Protein AF-A0A8H7RU91-F1 (afdb_monomer)

pLDDT: mean 73.81, std 21.24, range [23.77, 97.44]

InterPro domains:
  IPR004242 Transposon, En/Spm-like [PF02992] (381-526)
  IPR027806 Harbinger transposase-derived nuclease domain [PF13359] (28-200)

Organism: NCBI:txid1195481

Sequence (616 aa):
MFSSIKLRVLSAHKYNPSLFKHITLIIDGHDSKINYVNTDIKREKLFSYKFKKNGLRTQIISDVNDMIVYVSKTDMCAESSDGSMFLNIKLYNKLNNYDALAMDGGYTLFVNQLIELSSQKGIDFNNSNFIYPIRKDINADLNADERHFNDVFGSFRSKVENQFSEIGNKFNRFSNSNSIAKIDNIKFYNLQFRLACLLKNIQKFSNKFNINIQPHHKLWETKNFEFPYEAKLIDIVISNSIEQSKRKDEMLELDKNIEDSSEDDIPKFNEKKRRRKANTLISFISVLIGGFVGEEIHQCIPHSIAKRCTNPSRRMNGTLCDTPLIKSISTNNHGTPYKKYAYYPLEDSLKRLFMRDNFEEKIEQWKSHPMEPRLFNDVYDGMMWYDLLDPSTGLPFIETPRSLMLTLNIDWFAPFDSGYSCGAIYLVCNNLPRSDRFKIENVILVGVMPGPKEPSTYEINSYLEPLVESLLRLFNGITIPTFQEPNGTAIHASLLNIACNIPAARKVGGFTSHNSTRACHKYIRDNASAAAQWLEARSQAVRTHIERETGTRWSQIHRLPYFDPMRSVLIDPMHNLFLGTADRMVQLADGIVLPPGVPSLNRKIERKFGFMSAAD

Nearest PDB structures (foldseek):
  6oes-assembly1_A  TM=5.035E-01  e=1.171E-04  Mus musculus
  6dbx-assembly1_C  TM=3.265E-01  e=1.058E-05  Escherichia coli K-12
  6cil-assembly1_A  TM=5.061E-01  e=5.816E-04  Mus musculus
  4ibn-assembly1_A  TM=2.815E-01  e=4.200E-01  uncultured organism

Mean predicted aligned error: 18.87 Å

Radius of gyration: 32.28 Å; Cα contacts (8 Å, |Δi|>4): 836; chains: 1; bounding box: 92×60×91 Å

Structure (mmCIF, N/CA/C/O backbone):
data_AF-A0A8H7RU91-F1
#
_entry.id   AF-A0A8H7RU91-F1
#
loop_
_atom_site.group_PDB
_atom_site.id
_atom_site.type_symbol
_atom_site.label_atom_id
_atom_site.label_alt_id
_atom_site.label_comp_id
_atom_site.label_asym_id
_atom_site.label_entity_id
_atom_site.label_seq_id
_atom_site.pdbx_PDB_ins_code
_atom_site.Cartn_x
_atom_site.Cartn_y
_atom_site.Cartn_z
_atom_site.occupancy
_atom_site.B_iso_or_equiv
_atom_site.auth_seq_id
_atom_site.auth_comp_id
_atom_site.auth_asym_id
_atom_site.auth_atom_id
_atom_site.pdbx_PDB_model_num
ATOM 1 N N . MET A 1 1 ? 14.284 -4.986 -10.500 1.00 45.00 1 MET A N 1
ATOM 2 C CA . MET A 1 1 ? 14.405 -6.127 -9.567 1.00 45.00 1 MET A CA 1
ATOM 3 C C . MET A 1 1 ? 15.210 -7.269 -10.185 1.00 45.00 1 MET A C 1
ATOM 5 O O . MET A 1 1 ? 16.077 -7.784 -9.501 1.00 45.00 1 MET A O 1
ATOM 9 N N . PHE A 1 2 ? 15.004 -7.603 -11.469 1.00 58.12 2 PHE A N 1
ATOM 10 C CA . PHE A 1 2 ? 15.642 -8.768 -12.110 1.00 58.12 2 PHE A CA 1
ATOM 11 C C . PHE A 1 2 ? 16.937 -8.500 -12.902 1.00 58.12 2 PHE A C 1
ATOM 13 O O . PHE A 1 2 ? 17.734 -9.413 -13.072 1.00 58.12 2 PHE A O 1
ATOM 20 N N . SER A 1 3 ? 17.167 -7.261 -13.356 1.00 70.69 3 SER A N 1
ATOM 21 C CA . SER A 1 3 ? 18.376 -6.863 -14.094 1.00 70.69 3 SER A CA 1
ATOM 22 C C . SER A 1 3 ? 18.925 -5.554 -13.523 1.00 70.69 3 SER A C 1
ATOM 24 O O . SER A 1 3 ? 18.245 -4.526 -13.545 1.00 70.69 3 SER A O 1
ATOM 26 N N . SER A 1 4 ? 20.131 -5.593 -12.958 1.00 79.69 4 SER A N 1
ATOM 27 C CA . SER A 1 4 ? 20.886 -4.421 -12.491 1.00 79.69 4 SER A CA 1
ATOM 28 C C . SER A 1 4 ? 22.208 -4.340 -13.245 1.00 79.69 4 SER A C 1
ATOM 30 O O . SER A 1 4 ? 22.684 -5.365 -13.728 1.00 79.69 4 SER A O 1
ATOM 32 N N . ILE A 1 5 ? 22.831 -3.160 -13.319 1.00 79.06 5 ILE A N 1
ATOM 33 C CA . ILE A 1 5 ? 24.113 -3.008 -14.027 1.00 79.06 5 ILE A CA 1
ATOM 34 C C . ILE A 1 5 ? 25.172 -3.982 -13.494 1.00 79.06 5 ILE A C 1
ATOM 36 O O . ILE A 1 5 ? 25.786 -4.710 -14.265 1.00 79.06 5 ILE A O 1
ATOM 40 N N . LYS A 1 6 ? 25.282 -4.106 -12.163 1.00 77.00 6 LYS A N 1
ATOM 41 C CA . LYS A 1 6 ? 26.187 -5.058 -11.508 1.00 77.00 6 LYS A CA 1
ATOM 42 C C . LYS A 1 6 ? 25.895 -6.497 -11.934 1.00 77.00 6 LYS A C 1
ATOM 44 O O . LYS A 1 6 ? 26.815 -7.234 -12.263 1.00 77.00 6 LY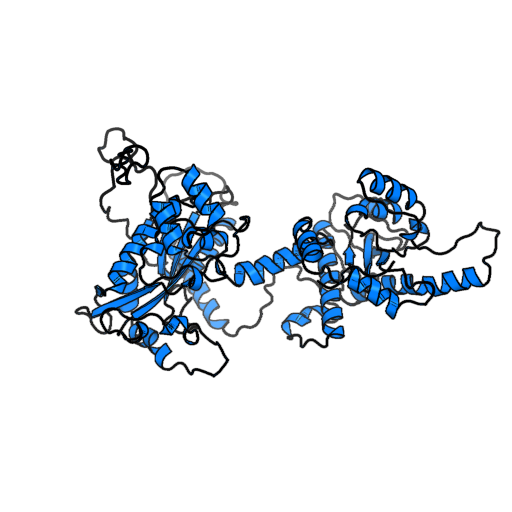S A O 1
ATOM 49 N N . LEU A 1 7 ? 24.622 -6.897 -11.949 1.00 76.75 7 LEU A N 1
ATOM 50 C CA . LEU A 1 7 ? 24.238 -8.245 -12.373 1.00 76.75 7 LEU A CA 1
ATOM 51 C C . LEU A 1 7 ? 24.542 -8.484 -13.851 1.00 76.75 7 LEU A C 1
ATOM 53 O O . LEU A 1 7 ? 25.035 -9.560 -14.179 1.00 76.75 7 LEU A O 1
ATOM 57 N N . ARG A 1 8 ? 24.282 -7.508 -14.728 1.00 82.06 8 ARG A N 1
ATOM 58 C CA . ARG A 1 8 ? 24.564 -7.626 -16.162 1.00 82.06 8 ARG A CA 1
ATOM 59 C C . ARG A 1 8 ? 26.055 -7.762 -16.432 1.00 82.06 8 ARG A C 1
ATOM 61 O O . ARG A 1 8 ? 26.434 -8.710 -17.101 1.00 82.06 8 ARG A O 1
ATOM 68 N N . VAL A 1 9 ? 26.886 -6.899 -15.850 1.00 80.94 9 VAL A N 1
ATOM 69 C CA . VAL A 1 9 ? 28.349 -6.939 -16.016 1.00 80.94 9 VAL A CA 1
ATOM 70 C C . VAL A 1 9 ? 28.927 -8.261 -15.504 1.00 80.94 9 VAL A C 1
ATOM 72 O O . VAL A 1 9 ? 29.669 -8.929 -16.219 1.00 80.94 9 VAL A O 1
ATOM 75 N N . LEU A 1 10 ? 28.533 -8.706 -14.304 1.00 79.12 10 LEU A N 1
ATOM 76 C CA . LEU A 1 10 ? 28.999 -9.986 -13.756 1.00 79.12 10 LEU A CA 1
ATOM 77 C C . LEU A 1 10 ? 28.525 -11.184 -14.590 1.00 79.12 10 LEU A C 1
ATOM 79 O O . LEU A 1 10 ? 29.275 -12.136 -14.799 1.00 79.12 10 LEU A O 1
ATOM 83 N N . SER A 1 11 ? 27.284 -11.146 -15.079 1.00 84.88 11 SER A N 1
ATOM 84 C CA . SER A 1 11 ? 26.729 -12.218 -15.913 1.00 84.88 11 SER A CA 1
ATOM 85 C C . SER A 1 11 ? 27.388 -12.252 -17.289 1.00 84.88 11 SER A C 1
ATOM 87 O O . SER A 1 11 ? 27.703 -13.335 -17.768 1.00 84.88 11 SER A O 1
ATOM 89 N N . ALA A 1 12 ? 27.659 -11.094 -17.890 1.00 88.44 12 ALA A N 1
ATOM 90 C CA . ALA A 1 12 ? 28.387 -10.981 -19.147 1.00 88.44 12 ALA A CA 1
ATOM 91 C C . ALA A 1 12 ? 29.795 -11.561 -18.988 1.00 88.44 12 ALA A C 1
ATOM 93 O O . ALA A 1 12 ? 30.201 -12.437 -19.751 1.00 88.44 12 ALA A O 1
ATOM 94 N N . HIS A 1 13 ? 30.491 -11.181 -17.911 1.00 88.44 13 HIS A N 1
ATOM 95 C CA . HIS A 1 13 ? 31.822 -11.698 -17.627 1.00 88.44 13 HIS A CA 1
ATOM 96 C C . HIS A 1 13 ? 31.830 -13.212 -17.371 1.00 88.44 13 HIS A C 1
ATOM 98 O O . HIS A 1 13 ? 32.790 -13.900 -17.709 1.00 88.44 13 HIS A O 1
ATOM 104 N N . LYS A 1 14 ? 30.751 -13.773 -16.819 1.00 89.00 14 LYS A N 1
ATOM 105 C CA . LYS A 1 14 ? 30.654 -15.211 -16.554 1.00 89.00 14 LYS A CA 1
ATOM 106 C C . LYS A 1 14 ? 30.234 -16.024 -17.782 1.00 89.00 14 LYS A C 1
ATOM 108 O O . LYS A 1 14 ? 30.870 -17.030 -18.076 1.00 89.00 14 LYS A O 1
ATOM 113 N N . TYR A 1 15 ? 29.190 -15.603 -18.492 1.00 86.69 15 TYR A N 1
ATOM 114 C CA . TYR A 1 15 ? 28.480 -16.444 -19.462 1.00 86.69 15 TYR A CA 1
ATOM 115 C C . TYR A 1 15 ? 28.735 -16.086 -20.929 1.00 86.69 15 TYR A C 1
ATOM 117 O O . TYR A 1 15 ? 28.537 -16.945 -21.785 1.00 86.69 15 TYR A O 1
ATOM 125 N N . ASN A 1 16 ? 29.173 -14.863 -21.248 1.00 91.00 16 ASN A N 1
ATOM 126 C CA . ASN A 1 16 ? 29.449 -14.515 -22.642 1.00 91.00 16 ASN A CA 1
ATOM 127 C C . ASN A 1 16 ? 30.772 -15.143 -23.117 1.00 91.00 16 ASN A C 1
ATOM 129 O O . ASN A 1 16 ? 31.664 -15.385 -22.291 1.00 91.00 16 ASN A O 1
ATOM 133 N N . PRO A 1 17 ? 30.938 -15.353 -24.436 1.00 90.19 17 PRO A N 1
ATOM 134 C CA . PRO A 1 17 ? 32.225 -15.705 -25.033 1.00 90.19 17 PRO A CA 1
ATOM 135 C C . PRO A 1 17 ? 33.320 -14.688 -24.679 1.00 90.19 17 PRO A C 1
ATOM 137 O O . PRO A 1 17 ? 33.024 -13.527 -24.391 1.00 90.19 17 PRO A O 1
ATOM 140 N N . SER A 1 18 ? 34.587 -15.111 -24.718 1.00 87.31 18 SER A N 1
ATOM 141 C CA . SER A 1 18 ? 35.755 -14.288 -24.349 1.00 87.31 18 SER A CA 1
ATOM 142 C C . SER A 1 18 ? 35.787 -12.931 -25.063 1.00 87.31 18 SER A C 1
ATOM 144 O O . SER A 1 18 ? 35.981 -11.910 -24.408 1.00 87.31 18 SER A O 1
ATOM 146 N N . LEU A 1 19 ? 35.497 -12.905 -26.367 1.00 88.25 19 LEU A N 1
ATOM 147 C CA . LEU A 1 19 ? 35.463 -11.685 -27.186 1.00 88.25 19 LEU A CA 1
ATOM 148 C C . LEU A 1 19 ? 34.321 -10.719 -26.821 1.00 88.25 19 LEU A C 1
ATOM 150 O O . LEU A 1 19 ? 34.381 -9.541 -27.150 1.00 88.25 19 LEU A O 1
ATOM 154 N N . PHE A 1 20 ? 33.296 -11.187 -26.105 1.00 91.62 20 PHE A N 1
ATOM 155 C CA . PHE A 1 20 ? 32.037 -10.467 -25.886 1.00 91.62 20 PHE A CA 1
ATOM 156 C C . PHE A 1 20 ? 31.689 -10.282 -24.403 1.00 91.62 20 PHE A C 1
ATOM 158 O O . PHE A 1 20 ? 30.534 -10.048 -24.042 1.00 91.62 20 PHE A O 1
ATOM 165 N N . LYS A 1 21 ? 32.689 -10.359 -23.515 1.00 91.31 21 LYS A N 1
ATOM 166 C CA . LYS A 1 21 ? 32.527 -10.177 -22.058 1.00 91.31 21 LYS A CA 1
ATOM 167 C C . LYS A 1 21 ? 31.985 -8.799 -21.663 1.00 91.31 21 LYS A C 1
ATOM 169 O O . LYS A 1 21 ? 31.460 -8.656 -20.564 1.00 91.31 21 LYS A O 1
ATOM 174 N N . HIS A 1 22 ? 32.113 -7.812 -22.545 1.00 88.56 22 HIS A N 1
ATOM 175 C CA . HIS A 1 22 ? 31.650 -6.443 -22.341 1.00 88.56 22 HIS A CA 1
ATOM 176 C C . HIS A 1 22 ? 30.172 -6.239 -22.717 1.00 88.56 22 HIS A C 1
ATOM 178 O O . HIS A 1 22 ? 29.557 -5.318 -22.193 1.00 88.56 22 HIS A O 1
ATOM 184 N N . ILE A 1 23 ? 29.576 -7.089 -23.568 1.00 92.50 23 ILE A N 1
ATOM 185 C CA . ILE A 1 23 ? 28.165 -6.967 -23.976 1.00 92.50 23 ILE A CA 1
ATOM 186 C C . ILE A 1 23 ? 27.257 -7.210 -22.769 1.00 92.50 23 ILE A C 1
ATOM 188 O O . ILE A 1 23 ? 27.265 -8.302 -22.207 1.00 92.50 23 ILE A O 1
ATOM 192 N N . THR A 1 24 ? 26.433 -6.229 -22.399 1.00 91.12 24 THR A N 1
ATOM 193 C CA . THR A 1 24 ? 25.487 -6.337 -21.273 1.00 91.12 24 THR A CA 1
ATOM 194 C C . THR A 1 24 ? 24.032 -6.444 -21.719 1.00 91.12 24 THR A C 1
ATOM 196 O O . THR A 1 24 ? 23.210 -7.016 -20.992 1.00 91.12 24 THR A O 1
ATOM 199 N N . LEU A 1 25 ? 23.712 -5.903 -22.895 1.00 92.31 25 LEU A N 1
ATOM 200 C CA . LEU A 1 25 ? 22.363 -5.800 -23.439 1.00 92.31 25 LEU A CA 1
ATOM 201 C C . LEU A 1 25 ? 22.346 -6.185 -24.919 1.00 92.31 25 LEU A C 1
ATOM 203 O O . LEU A 1 25 ? 23.350 -6.055 -25.612 1.00 92.31 25 LEU A O 1
ATOM 207 N N . ILE A 1 26 ? 21.189 -6.618 -25.406 1.00 91.62 26 ILE A N 1
ATOM 208 C CA . ILE A 1 26 ? 20.948 -6.977 -26.805 1.00 91.62 26 ILE A CA 1
ATOM 209 C C . ILE A 1 26 ? 19.636 -6.321 -27.232 1.00 91.62 26 ILE A C 1
ATOM 211 O O . ILE A 1 26 ? 18.648 -6.444 -26.508 1.00 91.62 26 ILE A O 1
ATOM 215 N N . ILE A 1 27 ? 19.619 -5.629 -28.371 1.00 89.94 27 ILE A N 1
ATOM 216 C CA . ILE A 1 27 ? 18.409 -5.053 -28.974 1.00 89.94 27 ILE A CA 1
ATOM 217 C C . ILE A 1 27 ? 18.069 -5.765 -30.278 1.00 89.94 27 ILE A C 1
ATOM 219 O O . ILE A 1 27 ? 18.959 -6.043 -31.081 1.00 89.94 27 ILE A O 1
ATOM 223 N N . ASP A 1 28 ? 16.779 -6.017 -30.492 1.00 88.00 28 ASP A N 1
ATOM 224 C CA . ASP A 1 28 ? 16.274 -6.450 -31.792 1.00 88.00 28 ASP A CA 1
ATOM 225 C C . ASP A 1 28 ? 14.813 -6.034 -32.013 1.00 88.00 28 ASP A C 1
ATOM 227 O O . ASP A 1 28 ? 14.052 -5.786 -31.063 1.00 88.00 28 ASP A O 1
ATOM 231 N N . GLY A 1 29 ? 14.432 -5.981 -33.287 1.00 85.69 29 GLY A N 1
ATOM 232 C CA . GLY A 1 29 ? 13.096 -5.666 -33.767 1.00 85.69 29 GLY A CA 1
ATOM 233 C C . GLY A 1 29 ? 12.322 -6.911 -34.184 1.00 85.69 29 GLY A C 1
ATOM 234 O O . GLY A 1 29 ? 12.836 -7.800 -34.859 1.00 85.69 29 GLY A O 1
ATOM 235 N N . HIS A 1 30 ? 11.038 -6.964 -33.837 1.00 84.38 30 HIS A N 1
ATOM 236 C CA . HIS A 1 30 ? 10.141 -8.026 -34.279 1.00 84.38 30 HIS A CA 1
ATOM 237 C C . HIS A 1 30 ? 8.881 -7.472 -34.921 1.00 84.38 30 HIS A C 1
ATOM 239 O O . HIS A 1 30 ? 8.170 -6.653 -34.335 1.00 84.38 30 HIS A O 1
ATOM 245 N N . ASP A 1 31 ? 8.577 -7.993 -36.107 1.00 85.88 31 ASP A N 1
ATOM 246 C CA . ASP A 1 31 ? 7.289 -7.797 -36.753 1.00 85.88 31 ASP A CA 1
ATOM 247 C C . ASP A 1 31 ? 6.314 -8.863 -36.228 1.00 85.88 31 ASP A C 1
ATOM 249 O O . ASP A 1 31 ? 6.595 -10.060 -36.297 1.00 85.88 31 ASP A O 1
ATOM 253 N N . SER A 1 32 ? 5.151 -8.433 -35.750 1.00 84.81 32 SER A N 1
ATOM 254 C CA . SER A 1 32 ? 4.037 -9.284 -35.329 1.00 84.81 32 SER A CA 1
ATOM 255 C C . SER A 1 32 ? 2.907 -9.195 -36.347 1.00 84.81 32 SER A C 1
ATOM 257 O O . SER A 1 32 ? 2.450 -8.098 -36.674 1.00 84.81 32 SER A O 1
ATOM 259 N N . LYS A 1 33 ? 2.427 -10.335 -36.846 1.00 84.25 33 LYS A N 1
ATOM 260 C CA . LYS A 1 33 ? 1.305 -10.391 -37.799 1.00 84.25 33 LYS A CA 1
ATOM 261 C C . LYS A 1 33 ? -0.036 -10.128 -37.106 1.00 84.25 33 LYS A C 1
ATOM 263 O O . LYS A 1 33 ? -0.323 -10.729 -36.071 1.00 84.25 33 LYS A O 1
ATOM 268 N N . ILE A 1 34 ? -0.890 -9.293 -37.707 1.00 80.50 34 ILE A N 1
ATOM 269 C CA . ILE A 1 34 ? -2.167 -8.872 -37.103 1.00 80.50 34 ILE A CA 1
ATOM 270 C C . ILE A 1 34 ? -3.342 -8.891 -38.092 1.00 80.50 34 ILE A C 1
ATOM 272 O O . ILE A 1 34 ? -3.160 -8.717 -39.296 1.00 80.50 34 ILE A O 1
ATOM 276 N N . ASN A 1 35 ? -4.566 -9.021 -37.569 1.00 74.19 35 ASN A N 1
ATOM 277 C CA . ASN A 1 35 ? -5.811 -8.830 -38.315 1.00 74.19 35 ASN A CA 1
ATOM 278 C C . ASN A 1 35 ? -6.528 -7.582 -37.768 1.00 74.19 35 ASN A C 1
ATOM 280 O O . ASN A 1 35 ? -7.240 -7.647 -36.776 1.00 74.19 35 ASN A O 1
ATOM 284 N N . TYR A 1 36 ? -6.317 -6.411 -38.368 1.00 68.62 36 TYR A N 1
ATOM 285 C CA . TYR A 1 36 ? -6.882 -5.149 -37.865 1.00 68.62 36 TYR A CA 1
ATOM 286 C C . TYR A 1 36 ? -8.355 -4.983 -38.280 1.00 68.62 36 TYR A C 1
ATOM 288 O O . TYR A 1 36 ? -8.668 -5.151 -39.460 1.00 68.62 36 TYR A O 1
ATOM 296 N N . VAL A 1 37 ? -9.253 -4.681 -37.331 1.00 57.28 37 VAL A N 1
ATOM 297 C CA . VAL A 1 37 ? -10.720 -4.739 -37.553 1.00 57.28 37 VAL A CA 1
ATOM 298 C C . VAL A 1 37 ? -11.404 -3.359 -37.561 1.00 57.28 37 VAL A C 1
ATOM 300 O O . VAL A 1 37 ? -12.547 -3.277 -37.995 1.00 57.28 37 VAL A O 1
ATOM 303 N N . ASN A 1 38 ? -10.733 -2.264 -37.175 1.00 58.31 38 ASN A N 1
ATOM 304 C CA . ASN A 1 38 ? -11.362 -0.933 -37.069 1.00 58.31 38 ASN A CA 1
ATOM 305 C C . ASN A 1 38 ? -10.842 0.098 -38.105 1.00 58.31 38 ASN A C 1
ATOM 307 O O . ASN A 1 38 ? -9.729 -0.031 -38.607 1.00 58.31 38 ASN A O 1
ATOM 311 N N . THR A 1 39 ? -11.664 1.090 -38.468 1.00 53.62 39 THR A N 1
ATOM 312 C CA . THR A 1 39 ? -11.683 1.743 -39.800 1.00 53.62 39 THR A CA 1
ATOM 313 C C . THR A 1 39 ? -10.898 3.052 -39.995 1.00 53.62 39 THR A C 1
ATOM 315 O O . THR A 1 39 ? -10.931 3.588 -41.099 1.00 53.62 39 THR A O 1
ATOM 318 N N . ASP A 1 40 ? -10.137 3.552 -39.018 1.00 59.09 40 ASP A N 1
ATOM 319 C CA . ASP A 1 40 ? -9.479 4.872 -39.164 1.00 59.09 40 ASP A CA 1
ATOM 320 C C . ASP A 1 40 ? -8.041 4.813 -39.721 1.00 59.09 40 ASP A C 1
ATOM 322 O O . ASP A 1 40 ? -7.492 5.819 -40.175 1.00 59.09 40 ASP A O 1
ATOM 326 N N . ILE A 1 41 ? -7.407 3.636 -39.712 1.00 63.84 41 ILE A N 1
ATOM 327 C CA . ILE A 1 41 ? -6.026 3.449 -40.181 1.00 63.84 41 ILE A CA 1
ATOM 328 C C . ILE A 1 41 ? -6.042 2.832 -41.580 1.00 63.84 41 ILE A C 1
ATOM 330 O O . ILE A 1 41 ? -6.532 1.719 -41.782 1.00 63.84 41 ILE A O 1
ATOM 334 N N . LYS A 1 42 ? -5.459 3.535 -42.561 1.00 67.25 42 LYS A N 1
ATOM 335 C CA . LYS A 1 42 ? -5.290 3.008 -43.923 1.00 67.25 42 LYS A CA 1
ATOM 336 C C . LYS A 1 42 ? -4.444 1.732 -43.888 1.00 67.25 42 LYS A C 1
ATOM 338 O O . LYS A 1 42 ? -3.333 1.748 -43.365 1.00 67.25 42 LYS A O 1
ATOM 343 N N . ARG A 1 43 ? -4.942 0.646 -44.494 1.00 70.25 43 ARG A N 1
ATOM 344 C CA . ARG A 1 43 ? -4.268 -0.672 -44.541 1.00 70.25 43 ARG A CA 1
ATOM 345 C C . ARG A 1 43 ? -2.831 -0.600 -45.069 1.00 70.25 43 ARG A C 1
ATOM 347 O O . ARG A 1 43 ? -1.983 -1.354 -44.612 1.00 70.25 43 ARG A O 1
ATOM 354 N N . GLU A 1 44 ? -2.563 0.339 -45.971 1.00 76.75 44 GLU A N 1
ATOM 355 C CA . GLU A 1 44 ? -1.239 0.639 -46.532 1.00 76.75 44 GLU A CA 1
ATOM 356 C C . GLU A 1 44 ? -0.182 0.891 -45.446 1.00 76.75 44 GLU A C 1
ATOM 358 O O . GLU A 1 44 ? 0.943 0.415 -45.558 1.00 76.75 44 GLU A O 1
ATOM 363 N N . LYS A 1 45 ? -0.563 1.561 -44.349 1.00 81.38 45 LYS A N 1
ATOM 364 C CA . LYS A 1 45 ? 0.338 1.894 -43.236 1.00 81.38 45 LYS A CA 1
ATOM 365 C C . LYS A 1 45 ? 0.757 0.668 -42.420 1.00 81.38 45 LYS A C 1
ATOM 367 O O . LYS A 1 45 ? 1.806 0.666 -41.785 1.00 81.38 45 LYS A O 1
ATOM 372 N N . LEU A 1 46 ? -0.052 -0.391 -42.440 1.00 80.62 46 LEU A N 1
ATOM 373 C CA . LEU A 1 46 ? 0.163 -1.611 -41.660 1.00 80.62 46 LEU A CA 1
ATOM 374 C C . LEU A 1 46 ? 0.976 -2.668 -42.414 1.00 80.62 46 LEU A C 1
ATOM 376 O O . LEU A 1 46 ? 1.254 -3.720 -41.849 1.00 80.62 46 LEU A O 1
ATOM 380 N N . PHE A 1 47 ? 1.330 -2.456 -43.681 1.00 83.88 47 PHE A N 1
ATOM 381 C CA . PHE A 1 47 ? 1.955 -3.504 -44.482 1.00 83.88 47 PHE A CA 1
ATOM 382 C C . PHE A 1 47 ? 3.364 -3.853 -43.975 1.00 83.88 47 PHE A C 1
ATOM 384 O O . PHE A 1 47 ? 4.255 -3.008 -43.935 1.00 83.88 47 PHE A O 1
ATOM 391 N N . SER A 1 48 ? 3.581 -5.119 -43.612 1.00 84.31 48 SER A N 1
ATOM 392 C CA . SER A 1 48 ? 4.911 -5.669 -43.340 1.00 84.31 48 SER A CA 1
ATOM 393 C C . SER A 1 48 ? 5.454 -6.337 -44.598 1.00 84.31 48 SER A C 1
ATOM 395 O O . SER A 1 48 ? 4.911 -7.341 -45.074 1.00 84.31 48 SER A O 1
ATOM 397 N N . TYR A 1 49 ? 6.582 -5.828 -45.096 1.00 81.69 49 TYR A N 1
ATOM 398 C CA . TYR A 1 49 ? 7.321 -6.433 -46.207 1.00 81.69 49 TYR A CA 1
ATOM 399 C C . TYR A 1 49 ? 7.817 -7.849 -45.883 1.00 81.69 49 TYR A C 1
ATOM 401 O O . TYR A 1 49 ? 7.879 -8.692 -46.776 1.00 81.69 49 TYR A O 1
ATOM 409 N N . LYS A 1 50 ? 8.094 -8.138 -44.603 1.00 81.62 50 LYS A N 1
ATOM 410 C CA . LYS A 1 50 ? 8.545 -9.454 -44.128 1.00 81.62 50 LYS A CA 1
ATOM 411 C C . LYS A 1 50 ? 7.471 -10.530 -44.300 1.00 81.62 50 LYS A C 1
ATOM 413 O O . LYS A 1 50 ? 7.784 -11.653 -44.682 1.00 81.62 50 LYS A O 1
ATOM 418 N N . PHE A 1 51 ? 6.205 -10.194 -44.045 1.00 80.00 51 PHE A N 1
ATOM 419 C CA . PHE A 1 51 ? 5.096 -11.158 -44.093 1.00 80.00 51 PHE A CA 1
ATOM 420 C C . PHE A 1 51 ? 4.178 -11.015 -45.306 1.00 80.00 51 PHE A C 1
ATOM 422 O O . PHE A 1 51 ? 3.283 -11.843 -45.484 1.00 80.00 51 PHE A O 1
ATOM 429 N N . LYS A 1 52 ? 4.352 -9.953 -46.104 1.00 83.81 52 LYS A N 1
ATOM 430 C CA . LYS A 1 52 ? 3.423 -9.543 -47.170 1.00 83.81 52 LYS A CA 1
ATOM 431 C C . LYS A 1 52 ? 1.971 -9.426 -46.671 1.00 83.81 52 LYS A C 1
ATOM 433 O O . LYS A 1 52 ? 1.025 -9.748 -47.388 1.00 83.81 52 LYS A O 1
ATOM 438 N N . LYS A 1 53 ? 1.798 -9.029 -45.404 1.00 83.62 53 LYS A N 1
ATOM 439 C CA . LYS A 1 53 ? 0.521 -8.931 -44.671 1.00 83.62 53 LYS A CA 1
ATOM 440 C C . LYS A 1 53 ? 0.581 -7.780 -43.667 1.00 83.62 53 LYS A C 1
ATOM 442 O O . LYS A 1 53 ? 1.650 -7.220 -43.436 1.00 83.62 53 LYS A O 1
ATOM 447 N N . ASN A 1 54 ? -0.556 -7.455 -43.053 1.00 85.25 54 ASN A N 1
ATOM 448 C CA . ASN A 1 54 ? -0.613 -6.460 -41.985 1.00 85.25 54 ASN A CA 1
ATOM 449 C C . ASN A 1 54 ? 0.239 -6.907 -40.790 1.00 85.25 54 ASN A C 1
ATOM 451 O O . ASN A 1 54 ? 0.115 -8.038 -40.307 1.00 85.25 54 ASN A O 1
ATOM 455 N N . GLY A 1 55 ? 1.083 -6.004 -40.311 1.00 85.81 55 GLY A N 1
ATOM 456 C CA . GLY A 1 55 ? 2.000 -6.237 -39.219 1.00 85.81 55 GLY A CA 1
ATOM 457 C C . GLY A 1 55 ? 2.252 -4.982 -38.400 1.00 85.81 55 GLY A C 1
ATOM 458 O O . GLY A 1 55 ? 2.036 -3.849 -38.835 1.00 85.81 55 GLY A O 1
ATOM 459 N N . LEU A 1 56 ? 2.706 -5.227 -37.183 1.00 87.19 56 LEU A N 1
ATOM 460 C CA . LEU A 1 56 ? 3.178 -4.214 -36.263 1.00 87.19 56 LEU A CA 1
ATOM 461 C C . LEU A 1 56 ? 4.614 -4.520 -35.863 1.00 87.19 56 LEU A C 1
ATOM 463 O O . LEU A 1 56 ? 4.959 -5.686 -35.699 1.00 87.19 56 LEU A O 1
ATOM 467 N N . ARG A 1 57 ? 5.425 -3.489 -35.655 1.00 87.75 57 ARG A N 1
ATOM 468 C CA . ARG A 1 57 ? 6.821 -3.625 -35.259 1.00 87.75 57 ARG A CA 1
ATOM 469 C C . ARG A 1 57 ? 7.019 -3.227 -33.807 1.00 87.75 57 ARG A C 1
ATOM 471 O O . ARG A 1 57 ? 6.545 -2.177 -33.373 1.00 87.75 57 ARG A O 1
ATOM 478 N N . THR A 1 58 ? 7.762 -4.040 -33.068 1.00 88.50 58 THR A N 1
ATOM 479 C CA . THR A 1 58 ? 8.119 -3.785 -31.670 1.00 88.50 58 THR A CA 1
ATOM 480 C C . THR A 1 58 ? 9.598 -4.071 -31.465 1.00 88.50 58 THR A C 1
ATOM 482 O O . THR A 1 58 ? 10.100 -5.093 -31.920 1.00 88.50 58 THR A O 1
ATOM 485 N N . GLN A 1 59 ? 10.296 -3.188 -30.756 1.00 88.06 59 GLN A N 1
ATOM 486 C CA . GLN A 1 59 ? 11.690 -3.388 -30.370 1.00 88.06 59 GLN A CA 1
ATOM 487 C C . GLN A 1 59 ? 11.741 -3.890 -28.931 1.00 88.06 59 GLN A C 1
ATOM 489 O O . GLN A 1 59 ? 11.058 -3.332 -28.062 1.00 88.06 59 GLN A O 1
ATOM 494 N N . ILE A 1 60 ? 12.569 -4.894 -28.657 1.00 88.38 60 ILE A N 1
ATOM 495 C CA . ILE A 1 60 ? 12.867 -5.317 -27.287 1.00 88.38 60 ILE A CA 1
ATOM 496 C C . ILE A 1 60 ? 14.354 -5.177 -27.004 1.00 88.38 60 ILE A C 1
ATOM 498 O O . ILE A 1 60 ? 15.187 -5.352 -27.888 1.00 88.38 60 ILE A O 1
ATOM 502 N N . ILE A 1 61 ? 14.679 -4.874 -25.751 1.00 89.44 61 ILE A N 1
ATOM 503 C CA . ILE A 1 61 ? 16.043 -4.965 -25.239 1.00 89.44 61 ILE A CA 1
ATOM 504 C C . ILE A 1 61 ? 16.042 -6.016 -24.160 1.00 89.44 61 ILE A C 1
ATOM 506 O O . ILE A 1 61 ? 15.285 -5.906 -23.196 1.00 89.44 61 ILE A O 1
ATOM 510 N N . SER A 1 62 ? 16.929 -6.982 -24.287 1.00 89.81 62 SER A N 1
ATOM 511 C CA . SER A 1 62 ? 17.142 -8.025 -23.298 1.00 89.81 62 SER A CA 1
ATOM 512 C C . SER A 1 62 ? 18.528 -7.907 -22.698 1.00 89.81 62 SER A C 1
ATOM 514 O O . SER A 1 62 ? 19.444 -7.383 -23.326 1.00 89.81 62 SER A O 1
ATOM 516 N N . ASP A 1 63 ? 18.689 -8.368 -21.464 1.00 88.81 63 ASP A N 1
ATOM 517 C CA . ASP A 1 63 ? 20.020 -8.517 -20.889 1.00 88.81 63 ASP A CA 1
ATOM 518 C C . ASP A 1 63 ? 20.656 -9.860 -21.248 1.00 88.81 63 ASP A C 1
ATOM 520 O O . ASP A 1 63 ? 20.024 -10.755 -21.806 1.00 88.81 63 ASP A O 1
ATOM 524 N N . VAL A 1 64 ? 21.926 -10.015 -20.881 1.00 87.06 64 VAL A N 1
ATOM 525 C CA . VAL A 1 64 ? 22.693 -11.262 -21.040 1.00 87.06 64 VAL A CA 1
ATOM 526 C C . VAL A 1 64 ? 22.123 -12.480 -20.304 1.00 87.06 64 VAL A C 1
ATOM 528 O O . VAL A 1 64 ? 22.556 -13.599 -20.562 1.00 87.06 64 VAL A O 1
ATOM 531 N N . ASN A 1 65 ? 21.170 -12.295 -19.385 1.00 85.12 65 ASN A N 1
ATOM 532 C CA . ASN A 1 65 ? 20.435 -13.388 -18.745 1.00 85.12 65 ASN A CA 1
ATOM 533 C C . ASN A 1 65 ? 19.127 -13.703 -19.491 1.00 85.12 65 ASN A C 1
ATOM 535 O O . ASN A 1 65 ? 18.260 -14.385 -18.943 1.00 85.12 65 ASN A O 1
ATOM 539 N N . ASP A 1 66 ? 18.959 -13.168 -20.701 1.00 85.88 66 ASP A N 1
ATOM 540 C CA . ASP A 1 66 ? 17.755 -13.143 -21.529 1.00 85.88 66 ASP A CA 1
ATOM 541 C C . ASP A 1 66 ? 16.486 -12.784 -20.737 1.00 85.88 66 ASP A C 1
ATOM 543 O O . ASP A 1 66 ? 15.423 -13.380 -20.931 1.00 85.88 66 ASP A O 1
ATOM 547 N N . MET A 1 67 ? 16.614 -11.823 -19.817 1.00 86.62 67 MET A N 1
ATOM 548 C CA . MET A 1 67 ? 15.483 -11.114 -19.228 1.00 86.62 67 MET A CA 1
ATOM 549 C C . MET A 1 67 ? 15.144 -9.945 -20.141 1.00 86.62 67 MET A C 1
ATOM 551 O O . MET A 1 67 ? 16.030 -9.162 -20.481 1.00 86.62 67 MET A O 1
ATOM 555 N N . ILE A 1 68 ? 13.873 -9.803 -20.516 1.00 87.56 68 ILE A N 1
ATOM 556 C CA . ILE A 1 68 ? 13.425 -8.654 -21.304 1.00 87.56 68 ILE A CA 1
ATOM 557 C C . ILE A 1 68 ? 13.519 -7.441 -20.395 1.00 87.56 68 ILE A C 1
ATOM 559 O O . ILE A 1 68 ? 12.760 -7.309 -19.431 1.00 87.56 68 ILE A O 1
ATOM 563 N N . VAL A 1 69 ? 14.508 -6.601 -20.677 1.00 85.81 69 VAL A N 1
ATOM 564 C CA . VAL A 1 69 ? 14.728 -5.371 -19.952 1.00 85.81 69 VAL A CA 1
ATOM 565 C C . VAL A 1 69 ? 13.761 -4.360 -20.484 1.00 85.81 69 VAL A C 1
ATOM 567 O O . VAL A 1 69 ? 12.971 -3.994 -19.652 1.00 85.81 69 VAL A O 1
ATOM 570 N N . TYR A 1 70 ? 13.772 -3.960 -21.770 1.00 84.81 70 TYR A N 1
ATOM 571 C CA . TYR A 1 70 ? 12.951 -2.884 -22.374 1.00 84.81 70 TYR A CA 1
ATOM 572 C C . TYR A 1 70 ? 12.017 -3.381 -23.491 1.00 84.81 70 TYR A C 1
ATOM 574 O O . TYR A 1 70 ? 12.371 -4.301 -24.217 1.00 84.81 70 TYR A O 1
ATOM 582 N N . VAL A 1 71 ? 10.860 -2.728 -23.674 1.00 85.81 71 VAL A N 1
ATOM 583 C CA . VAL A 1 71 ? 9.937 -2.941 -24.804 1.00 85.81 71 VAL A CA 1
ATOM 584 C C . VAL A 1 71 ? 9.454 -1.584 -25.322 1.00 85.81 71 VAL A C 1
ATOM 586 O O . VAL A 1 71 ? 8.874 -0.789 -24.567 1.00 85.81 71 VAL A O 1
ATOM 589 N N . SER A 1 72 ? 9.683 -1.302 -26.606 1.00 86.44 72 SER A N 1
ATOM 590 C CA . SER A 1 72 ? 9.230 -0.059 -27.234 1.00 86.44 72 SER A CA 1
ATOM 591 C C . SER A 1 72 ? 7.708 0.002 -27.307 1.00 86.44 72 SER A C 1
ATOM 593 O O . SER A 1 72 ? 7.001 -0.993 -27.142 1.00 86.44 72 SER A O 1
ATOM 595 N N . LYS A 1 73 ? 7.173 1.191 -27.592 1.00 85.94 73 LYS A N 1
ATOM 596 C CA . LYS A 1 73 ? 5.821 1.241 -28.149 1.00 85.94 73 LYS A CA 1
ATOM 597 C C . LYS A 1 73 ? 5.856 0.562 -29.513 1.00 85.94 73 LYS A C 1
ATOM 599 O O . LYS A 1 73 ? 6.798 0.757 -30.277 1.00 85.94 73 LYS A O 1
ATOM 604 N N . THR A 1 74 ? 4.849 -0.253 -29.756 1.00 86.06 74 THR A N 1
ATOM 605 C CA . THR A 1 74 ? 4.618 -0.906 -31.035 1.00 86.06 74 THR A CA 1
ATOM 606 C C . THR A 1 74 ? 4.157 0.130 -32.050 1.00 86.06 74 THR A C 1
ATOM 608 O O . THR A 1 74 ? 3.315 0.966 -31.711 1.00 86.06 74 THR A O 1
ATOM 611 N N . ASP A 1 75 ? 4.692 0.051 -33.263 1.00 86.44 75 ASP A N 1
ATOM 612 C CA . ASP A 1 75 ? 4.411 0.973 -34.360 1.00 86.44 75 ASP A CA 1
ATOM 613 C C . ASP A 1 75 ? 4.027 0.219 -35.643 1.00 86.44 75 ASP A C 1
ATOM 615 O O . ASP A 1 75 ? 4.117 -1.009 -35.719 1.00 86.44 75 ASP A O 1
ATOM 619 N N . MET A 1 76 ? 3.531 0.938 -36.643 1.00 86.88 76 MET A N 1
ATOM 620 C CA . MET A 1 76 ? 3.057 0.359 -37.897 1.00 86.88 76 MET A CA 1
ATOM 621 C C . MET A 1 76 ? 4.236 0.037 -38.826 1.00 86.88 76 MET A C 1
ATOM 623 O O . MET A 1 76 ? 5.127 0.865 -39.013 1.00 86.88 76 MET A O 1
ATOM 627 N N . CYS A 1 77 ? 4.258 -1.156 -39.429 1.00 87.19 77 CYS A N 1
ATOM 628 C CA . CYS A 1 77 ? 5.420 -1.624 -40.198 1.00 87.19 77 CYS A CA 1
ATOM 629 C C . CYS A 1 77 ? 5.759 -0.781 -41.440 1.00 87.19 77 CYS A C 1
ATOM 631 O O . CYS A 1 77 ? 6.924 -0.750 -41.821 1.00 87.19 77 CYS A O 1
ATOM 633 N N . ALA A 1 78 ? 4.793 -0.116 -42.086 1.00 84.75 78 ALA A N 1
ATOM 634 C CA . ALA A 1 78 ? 5.095 0.679 -43.281 1.00 84.75 78 ALA A CA 1
ATOM 635 C C . ALA A 1 78 ? 5.624 2.086 -42.951 1.00 84.75 78 ALA A C 1
ATOM 637 O O . ALA A 1 78 ? 6.262 2.707 -43.796 1.00 84.75 78 ALA A O 1
ATOM 638 N N . GLU A 1 79 ? 5.367 2.589 -41.739 1.00 82.06 79 GLU A N 1
ATOM 639 C CA . GLU A 1 79 ? 5.797 3.926 -41.295 1.00 82.06 79 GLU A CA 1
ATOM 640 C C . GLU A 1 79 ? 7.025 3.885 -40.374 1.00 82.06 79 GLU A C 1
ATOM 642 O O . GLU A 1 79 ? 7.652 4.915 -40.121 1.00 82.06 79 GLU A O 1
ATOM 647 N N . SER A 1 80 ? 7.389 2.700 -39.879 1.00 83.94 80 SER A N 1
ATOM 648 C CA . SER A 1 80 ? 8.474 2.512 -38.921 1.00 83.94 80 SER A CA 1
ATOM 649 C C . SER A 1 80 ? 9.532 1.544 -39.44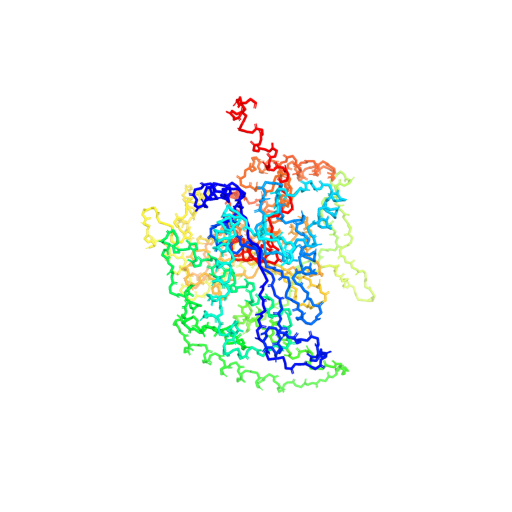9 1.00 83.94 80 SER A C 1
ATOM 651 O O . SER A 1 80 ? 9.227 0.488 -39.999 1.00 83.94 80 SER A O 1
ATOM 653 N N . SER A 1 81 ? 10.802 1.907 -39.276 1.00 84.56 81 SER A N 1
ATOM 654 C CA . SER A 1 81 ? 11.951 1.033 -39.506 1.00 84.56 81 SER A CA 1
ATOM 655 C C . SER A 1 81 ? 12.635 0.737 -38.175 1.00 84.56 81 SER A C 1
ATOM 657 O O . SER A 1 81 ? 12.418 1.439 -37.185 1.00 84.56 81 SER A O 1
ATOM 659 N N . ASP A 1 82 ? 13.496 -0.281 -38.133 1.00 81.69 82 ASP A N 1
ATOM 660 C CA . ASP A 1 82 ? 14.269 -0.581 -36.918 1.00 81.69 82 ASP A CA 1
ATOM 661 C C . ASP A 1 82 ? 15.092 0.631 -36.464 1.00 81.69 82 ASP A C 1
ATOM 663 O O . ASP A 1 82 ? 15.138 0.942 -35.277 1.00 81.69 82 ASP A O 1
ATOM 667 N N . GLY A 1 83 ? 15.632 1.391 -37.419 1.00 84.56 83 GLY A N 1
ATOM 668 C CA . GLY A 1 83 ? 16.355 2.633 -37.168 1.00 84.56 83 GLY A CA 1
ATOM 669 C C . GLY A 1 83 ? 15.504 3.781 -36.626 1.00 84.56 83 GLY A C 1
ATOM 670 O O . GLY A 1 83 ? 15.887 4.427 -35.650 1.00 84.56 83 GLY A O 1
ATOM 671 N N . SER A 1 84 ? 14.325 4.036 -37.208 1.00 85.19 84 SER A N 1
ATOM 672 C CA . SER A 1 84 ? 13.452 5.105 -36.699 1.00 85.19 84 SER A CA 1
ATOM 673 C C . SER A 1 84 ? 12.916 4.766 -35.308 1.00 85.19 84 SER A C 1
ATOM 675 O O . SER A 1 84 ? 12.877 5.623 -34.421 1.00 85.19 84 SER A O 1
ATOM 677 N N . MET A 1 85 ? 12.590 3.493 -35.068 1.00 86.38 85 MET A N 1
ATOM 678 C CA . MET A 1 85 ? 12.206 3.020 -33.744 1.00 86.38 85 MET A CA 1
ATOM 679 C C . MET A 1 85 ? 13.365 3.107 -32.746 1.00 86.38 85 MET A C 1
ATOM 681 O O . MET A 1 85 ? 13.139 3.536 -31.617 1.00 86.38 85 MET A O 1
ATOM 685 N N . PHE A 1 86 ? 14.594 2.778 -33.149 1.00 88.31 86 PHE A N 1
ATOM 686 C CA . PHE A 1 86 ? 15.794 2.884 -32.314 1.00 88.31 86 PHE A CA 1
ATOM 687 C C . PHE A 1 86 ? 15.996 4.293 -31.741 1.00 88.31 86 PHE A C 1
ATOM 689 O O . PHE A 1 86 ? 16.184 4.448 -30.532 1.00 88.31 86 PHE A O 1
ATOM 696 N N . LEU A 1 87 ? 15.855 5.330 -32.571 1.00 86.69 87 LEU A N 1
ATOM 697 C CA . LEU A 1 87 ? 15.925 6.723 -32.114 1.00 86.69 87 LEU A CA 1
ATOM 698 C C . LEU A 1 87 ? 14.731 7.101 -31.221 1.00 86.69 87 LEU A C 1
ATOM 700 O O . LEU A 1 87 ? 14.901 7.741 -30.179 1.00 86.69 87 LEU A O 1
ATOM 704 N N . ASN A 1 88 ? 13.523 6.651 -31.574 1.00 84.81 88 ASN A N 1
ATOM 705 C CA . ASN A 1 88 ? 12.296 6.941 -30.825 1.00 84.81 88 ASN A CA 1
ATOM 706 C C . ASN A 1 88 ? 12.270 6.330 -29.416 1.00 84.81 88 ASN A C 1
ATOM 708 O O . ASN A 1 88 ? 11.606 6.872 -28.525 1.00 84.81 88 ASN A O 1
ATOM 712 N N . ILE A 1 89 ? 13.005 5.238 -29.183 1.00 83.19 89 ILE A N 1
ATOM 713 C CA . ILE A 1 89 ? 13.160 4.634 -27.852 1.00 83.19 89 ILE A CA 1
ATOM 714 C C . ILE A 1 89 ? 13.845 5.596 -26.873 1.00 83.19 89 ILE A C 1
ATOM 716 O O . ILE A 1 89 ? 13.597 5.511 -25.665 1.00 83.19 89 ILE A O 1
ATOM 720 N N . LYS A 1 90 ? 14.654 6.541 -27.378 1.00 85.19 90 LYS A N 1
ATOM 721 C CA . LYS A 1 90 ? 15.423 7.500 -26.572 1.00 85.19 90 LYS A CA 1
ATOM 722 C C . LYS A 1 90 ? 16.311 6.778 -25.561 1.00 85.19 90 LYS A C 1
ATOM 724 O O . LYS A 1 90 ? 16.202 6.998 -24.351 1.00 85.19 90 LYS A O 1
ATOM 729 N N . LEU A 1 91 ? 17.173 5.895 -26.073 1.00 83.19 91 LEU A N 1
ATOM 730 C CA . LEU A 1 91 ? 18.035 5.018 -25.272 1.00 83.19 91 LEU A CA 1
ATOM 731 C C . LEU A 1 91 ? 18.907 5.757 -24.264 1.00 83.19 91 LEU A C 1
ATOM 733 O O . LEU A 1 91 ? 19.241 5.192 -23.229 1.00 83.19 91 LEU A O 1
ATOM 737 N N . TYR A 1 92 ? 19.189 7.031 -24.500 1.00 80.62 92 TYR A N 1
ATOM 738 C CA . TYR A 1 92 ? 19.921 7.861 -23.559 1.00 80.62 92 TYR A CA 1
ATOM 739 C C . TYR A 1 92 ? 19.243 8.018 -22.198 1.00 80.62 92 TYR A C 1
ATOM 741 O O . TYR A 1 92 ? 19.910 8.097 -21.180 1.00 80.62 92 TYR A O 1
ATOM 749 N N . ASN A 1 93 ? 17.915 7.941 -22.132 1.00 79.38 93 ASN A N 1
ATOM 750 C CA . ASN A 1 93 ? 17.206 7.911 -20.851 1.00 79.38 93 ASN A CA 1
ATOM 751 C C . ASN A 1 93 ? 17.153 6.506 -20.226 1.00 79.38 93 ASN A C 1
ATOM 753 O O . ASN A 1 93 ? 16.530 6.334 -19.175 1.00 79.38 93 ASN A O 1
ATOM 757 N N . LYS A 1 94 ? 17.684 5.489 -20.918 1.00 78.94 94 LYS A N 1
ATOM 758 C CA . LYS A 1 94 ? 17.459 4.062 -20.650 1.00 78.94 94 LYS A CA 1
ATOM 759 C C . LYS A 1 94 ? 18.716 3.273 -20.309 1.00 78.94 94 LYS A C 1
ATOM 761 O O . LYS A 1 94 ? 18.638 2.372 -19.474 1.00 78.94 94 LYS A O 1
ATOM 766 N N . LEU A 1 95 ? 19.834 3.608 -20.937 1.00 82.56 95 LEU A N 1
ATOM 767 C CA . LEU A 1 95 ? 21.117 2.941 -20.768 1.00 82.56 95 LEU A CA 1
ATOM 768 C C . LEU A 1 95 ? 21.970 3.645 -19.713 1.00 82.56 95 LEU A C 1
ATOM 770 O O . LEU A 1 95 ? 21.832 4.844 -19.478 1.00 82.56 95 LEU A O 1
ATOM 774 N N . ASN A 1 96 ? 22.851 2.884 -19.070 1.00 84.44 96 ASN A N 1
ATOM 775 C CA . ASN A 1 96 ? 23.933 3.430 -18.262 1.00 84.44 96 ASN A CA 1
ATOM 776 C C . ASN A 1 96 ? 25.222 3.500 -19.101 1.00 84.44 96 ASN A C 1
ATOM 778 O O . ASN A 1 96 ? 25.387 2.697 -20.012 1.00 84.44 96 ASN A O 1
ATOM 782 N N . ASN A 1 97 ? 26.158 4.393 -18.771 1.00 81.06 97 ASN A N 1
ATOM 783 C CA . ASN A 1 97 ? 27.441 4.520 -19.481 1.00 81.06 97 ASN A CA 1
ATOM 784 C C . ASN A 1 97 ? 28.269 3.217 -19.486 1.00 81.06 97 ASN A C 1
ATOM 786 O O . ASN A 1 97 ? 29.088 3.022 -20.377 1.00 81.06 97 ASN A O 1
ATOM 790 N N . TYR A 1 98 ? 28.043 2.318 -18.519 1.00 83.00 98 TYR A N 1
ATOM 791 C CA . TYR A 1 98 ? 28.677 0.994 -18.462 1.00 83.00 98 TYR A CA 1
ATOM 792 C C . TYR A 1 98 ? 27.951 -0.092 -19.270 1.00 83.00 98 TYR A C 1
ATOM 794 O O . TYR A 1 98 ? 28.403 -1.235 -19.289 1.00 83.00 98 TYR A O 1
ATOM 802 N N . ASP A 1 99 ? 26.801 0.207 -19.877 1.00 87.81 99 ASP A N 1
ATOM 803 C CA . ASP A 1 99 ? 26.124 -0.757 -20.737 1.00 87.81 99 ASP A CA 1
ATOM 804 C C . ASP A 1 99 ? 26.756 -0.775 -22.135 1.00 87.81 99 ASP A C 1
ATOM 806 O O . ASP A 1 99 ? 26.986 0.275 -22.738 1.00 87.81 99 ASP A O 1
ATOM 810 N N . ALA A 1 100 ? 26.974 -1.980 -22.666 1.00 91.88 100 ALA A N 1
ATOM 811 C CA . ALA A 1 100 ? 27.303 -2.193 -24.069 1.00 91.88 100 ALA A CA 1
ATOM 812 C C . ALA A 1 100 ? 26.172 -2.978 -24.740 1.00 91.88 100 ALA A C 1
ATOM 814 O O . ALA A 1 100 ? 25.787 -4.067 -24.293 1.00 91.88 100 ALA A O 1
ATOM 815 N N . LEU A 1 101 ? 25.621 -2.387 -25.795 1.00 92.06 101 LEU A N 1
ATOM 816 C CA . LEU A 1 101 ? 24.437 -2.836 -26.502 1.00 92.06 101 LEU A CA 1
ATOM 817 C C . LEU A 1 101 ? 24.829 -3.552 -27.796 1.00 92.06 101 LEU A C 1
ATOM 819 O O . LEU A 1 101 ? 25.355 -2.935 -28.719 1.00 92.06 101 LEU A O 1
ATOM 823 N N . ALA A 1 102 ? 24.526 -4.843 -27.867 1.00 92.12 102 ALA A N 1
ATOM 824 C CA . ALA A 1 102 ? 24.631 -5.639 -29.080 1.00 92.12 102 ALA A CA 1
ATOM 825 C C . ALA A 1 102 ? 23.425 -5.398 -29.996 1.00 92.12 102 ALA A C 1
ATOM 827 O O . ALA A 1 102 ? 22.283 -5.458 -29.534 1.00 92.12 102 ALA A O 1
ATOM 828 N N . MET A 1 103 ? 23.669 -5.149 -31.280 1.00 89.56 103 MET A N 1
ATOM 829 C CA . MET A 1 103 ? 22.639 -4.839 -32.276 1.00 89.56 103 MET A CA 1
ATOM 830 C C . MET A 1 103 ? 22.983 -5.390 -33.665 1.00 89.56 103 MET A C 1
ATOM 832 O O . MET A 1 103 ? 24.149 -5.627 -33.973 1.00 89.56 103 MET A O 1
ATOM 836 N N . ASP A 1 104 ? 21.979 -5.571 -34.528 1.00 81.81 104 ASP A N 1
ATOM 837 C CA . ASP A 1 104 ? 22.210 -5.928 -35.937 1.00 81.81 104 ASP A CA 1
ATOM 838 C C . ASP A 1 104 ? 22.790 -4.732 -36.730 1.00 81.81 104 ASP A C 1
ATOM 840 O O . ASP A 1 104 ? 22.668 -3.564 -36.355 1.00 81.81 104 ASP A O 1
ATOM 844 N N . GLY A 1 105 ? 23.398 -5.013 -37.880 1.00 72.75 105 GLY A N 1
ATOM 845 C CA . GLY A 1 105 ? 24.040 -4.027 -38.745 1.00 72.75 105 GLY A CA 1
ATOM 846 C C . GLY A 1 105 ? 23.112 -2.909 -39.229 1.00 72.75 105 GLY A C 1
ATOM 847 O O . GLY A 1 105 ? 23.592 -1.816 -39.505 1.00 72.75 105 GLY A O 1
ATOM 848 N N . GLY A 1 106 ? 21.793 -3.117 -39.295 1.00 78.75 106 GLY A N 1
ATOM 849 C CA . GLY A 1 106 ? 20.852 -2.067 -39.714 1.00 78.75 106 GLY A CA 1
ATOM 850 C C . GLY A 1 106 ? 20.778 -0.864 -38.760 1.00 78.75 106 GLY A C 1
ATOM 851 O O . GLY A 1 106 ? 20.508 0.251 -39.202 1.00 78.75 106 GLY A O 1
ATOM 852 N N . TYR A 1 107 ? 21.069 -1.061 -37.470 1.00 83.88 107 TYR A N 1
ATOM 853 C CA . TYR A 1 107 ? 21.038 0.008 -36.464 1.00 83.88 107 TYR A CA 1
ATOM 854 C C . TYR A 1 107 ? 22.249 0.946 -36.548 1.00 83.88 107 TYR A C 1
ATOM 856 O O . TYR A 1 107 ? 22.164 2.096 -36.119 1.00 83.88 107 TYR A O 1
ATOM 864 N N . THR A 1 108 ? 23.358 0.481 -37.133 1.00 84.06 108 THR A N 1
ATOM 865 C CA . THR A 1 108 ? 24.642 1.207 -37.210 1.00 84.06 108 THR A CA 1
ATOM 866 C C . THR A 1 108 ? 24.515 2.590 -37.842 1.00 84.06 108 THR A C 1
ATOM 868 O O . THR A 1 108 ? 25.129 3.543 -37.366 1.00 84.06 108 THR A O 1
ATOM 871 N N . LEU A 1 109 ? 23.631 2.727 -38.834 1.00 85.44 109 LEU A N 1
ATOM 872 C CA . LEU A 1 109 ? 23.345 3.985 -39.530 1.00 85.44 109 LEU A CA 1
ATOM 873 C C . LEU A 1 109 ? 22.794 5.082 -38.599 1.00 85.44 109 LEU A C 1
ATOM 875 O O . LEU A 1 109 ? 22.840 6.261 -38.940 1.00 85.44 109 LEU A O 1
ATOM 879 N N . PHE A 1 110 ? 22.287 4.705 -37.423 1.00 89.25 110 PHE A N 1
ATOM 880 C CA . PHE A 1 110 ? 21.619 5.592 -36.469 1.00 89.25 110 PHE A CA 1
ATOM 881 C C . PHE A 1 110 ? 22.404 5.771 -35.159 1.00 89.25 110 PHE A C 1
ATOM 883 O O . PHE A 1 110 ? 22.012 6.585 -34.321 1.00 89.25 110 PHE A O 1
ATOM 890 N N . VAL A 1 111 ? 23.521 5.054 -34.970 1.00 89.56 111 VAL A N 1
ATOM 891 C CA . VAL A 1 111 ? 24.331 5.107 -33.738 1.00 89.56 111 VAL A CA 1
ATOM 892 C C . VAL A 1 111 ? 24.919 6.500 -33.517 1.00 89.56 111 VAL A C 1
ATOM 894 O O . VAL A 1 111 ? 24.756 7.063 -32.437 1.00 89.56 111 VAL A O 1
ATOM 897 N N . ASN A 1 112 ? 25.519 7.100 -34.549 1.00 89.56 112 ASN A N 1
ATOM 898 C CA . ASN A 1 112 ? 26.113 8.439 -34.442 1.00 89.56 112 ASN A CA 1
ATOM 899 C C . ASN A 1 112 ? 25.067 9.505 -34.080 1.00 89.56 112 ASN A C 1
ATOM 901 O O . ASN A 1 112 ? 25.319 10.352 -33.227 1.00 89.56 112 ASN A O 1
ATOM 905 N N . GLN A 1 113 ? 23.866 9.412 -34.660 1.00 90.88 113 GLN A N 1
ATOM 906 C CA . GLN A 1 113 ? 22.756 10.314 -34.335 1.00 90.88 113 GLN A CA 1
ATOM 907 C C . GLN A 1 113 ? 22.313 10.150 -32.875 1.00 90.88 113 GLN A C 1
ATOM 909 O O . GLN A 1 113 ? 22.044 11.133 -32.187 1.00 90.88 113 GLN A O 1
ATOM 914 N N . LEU A 1 114 ? 22.258 8.912 -32.370 1.00 89.31 114 LEU A N 1
ATOM 915 C CA . LEU A 1 114 ? 21.940 8.658 -30.968 1.00 89.31 114 LEU A CA 1
ATOM 916 C C . LEU A 1 114 ? 23.015 9.229 -30.032 1.00 89.31 114 LEU A C 1
ATOM 918 O O . LEU A 1 114 ? 22.657 9.831 -29.020 1.00 89.31 114 LEU A O 1
ATOM 922 N N . ILE A 1 115 ? 24.300 9.056 -30.351 1.00 89.88 115 ILE A N 1
ATOM 923 C CA . ILE A 1 115 ? 25.419 9.595 -29.561 1.00 89.88 115 ILE A CA 1
ATOM 924 C C . ILE A 1 115 ? 25.323 11.123 -29.474 1.00 89.88 115 ILE A C 1
ATOM 926 O O . ILE A 1 115 ? 25.370 11.677 -28.376 1.00 89.88 115 ILE A O 1
ATOM 930 N N . GLU A 1 116 ? 25.084 11.800 -30.597 1.00 89.88 116 GLU A N 1
ATOM 931 C CA . GLU A 1 116 ? 24.928 13.257 -30.636 1.00 89.88 116 GLU A CA 1
ATOM 932 C C . GLU A 1 116 ? 23.743 13.732 -29.775 1.00 89.88 116 GLU A C 1
ATOM 934 O O . GLU A 1 116 ? 23.892 14.608 -28.918 1.00 89.88 116 GLU A O 1
ATOM 939 N N . LEU A 1 117 ? 22.576 13.091 -29.923 1.00 88.81 117 LEU A N 1
ATOM 940 C CA . LEU A 1 117 ? 21.391 13.383 -29.107 1.00 88.81 117 LEU A CA 1
ATOM 941 C C . LEU A 1 117 ? 21.625 13.130 -27.610 1.00 88.81 117 LEU A C 1
ATOM 943 O O . LEU A 1 117 ? 21.047 13.821 -26.768 1.00 88.81 117 LEU A O 1
ATOM 947 N N . SER A 1 118 ? 22.454 12.142 -27.270 1.00 87.38 118 SER A N 1
ATOM 948 C CA . SER A 1 118 ? 22.811 11.812 -25.885 1.00 87.38 118 SER A CA 1
ATOM 949 C C . SER A 1 118 ? 23.727 12.875 -25.282 1.00 87.38 118 SER A C 1
ATOM 951 O O . SER A 1 118 ? 23.470 13.346 -24.171 1.00 87.38 118 SER A O 1
ATOM 953 N N . SER A 1 119 ? 24.725 13.322 -26.049 1.00 87.94 119 SER A N 1
ATOM 954 C CA . SER A 1 119 ? 25.667 14.369 -25.649 1.00 87.94 119 SER A CA 1
ATOM 955 C C . SER A 1 119 ? 24.948 15.691 -25.356 1.00 87.94 119 SER A C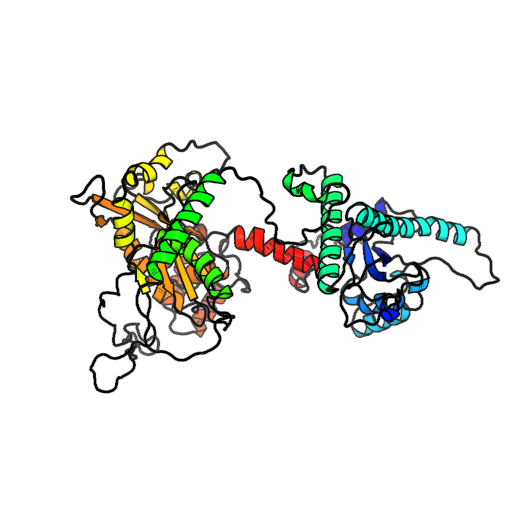 1
ATOM 957 O O . SER A 1 119 ? 25.150 16.290 -24.299 1.00 87.94 119 SER A O 1
ATOM 959 N N . GLN A 1 120 ? 23.974 16.077 -26.192 1.00 88.56 120 GLN A N 1
ATOM 960 C CA . GLN A 1 120 ? 23.107 17.245 -25.953 1.00 88.56 120 GLN A CA 1
ATOM 961 C C . GLN A 1 120 ? 22.292 17.157 -24.647 1.00 88.56 120 GLN A C 1
ATOM 963 O O . GLN A 1 120 ? 21.797 18.167 -24.143 1.00 88.56 120 GLN A O 1
ATOM 968 N N . LYS A 1 121 ? 22.113 15.952 -24.092 1.00 83.31 121 LYS A N 1
ATOM 969 C CA . LYS A 1 121 ? 21.430 15.700 -22.814 1.00 83.31 121 LYS A CA 1
ATOM 970 C C . LYS A 1 121 ? 22.393 15.490 -21.643 1.00 83.31 121 LYS A C 1
ATOM 972 O O . LYS A 1 121 ? 21.926 15.196 -20.545 1.00 83.31 121 LYS A O 1
ATOM 977 N N . GLY A 1 122 ? 23.697 15.679 -21.853 1.00 82.62 122 GLY A N 1
ATOM 978 C CA . GLY A 1 122 ? 24.733 15.508 -20.834 1.00 82.62 122 GLY A CA 1
ATOM 979 C C . GLY A 1 122 ? 25.069 14.045 -20.538 1.00 82.62 122 GLY A C 1
ATOM 980 O O . GLY A 1 122 ? 25.510 13.743 -19.431 1.00 82.62 122 GLY A O 1
ATOM 981 N N . ILE A 1 123 ? 24.818 13.136 -21.487 1.00 81.00 123 ILE A N 1
ATOM 982 C CA . ILE A 1 123 ? 25.108 11.705 -21.358 1.00 81.00 123 ILE A CA 1
ATOM 983 C C . ILE A 1 123 ? 26.165 11.323 -22.391 1.00 81.00 123 ILE A C 1
ATOM 985 O O . ILE A 1 123 ? 25.952 11.481 -23.592 1.00 81.00 123 ILE A O 1
ATOM 989 N N . ASP A 1 124 ? 27.295 10.820 -21.906 1.00 82.25 124 ASP A N 1
ATOM 990 C CA . ASP A 1 124 ? 28.477 10.531 -22.713 1.00 82.25 124 ASP A CA 1
ATOM 991 C C . ASP A 1 124 ? 28.518 9.050 -23.120 1.00 82.25 124 ASP A C 1
ATOM 993 O O . ASP A 1 124 ? 29.081 8.209 -22.417 1.00 82.25 124 ASP A O 1
ATOM 997 N N . PHE A 1 125 ? 27.852 8.720 -24.231 1.00 86.75 125 PHE A N 1
ATOM 998 C CA . PHE A 1 125 ? 28.054 7.439 -24.912 1.00 86.75 125 PHE A CA 1
ATOM 999 C C . PHE A 1 125 ? 29.086 7.593 -26.015 1.00 86.75 125 PHE A C 1
ATOM 1001 O O . PHE A 1 125 ? 29.132 8.607 -26.705 1.00 86.75 125 PHE A O 1
ATOM 1008 N N . ASN A 1 126 ? 29.841 6.530 -26.250 1.00 86.00 126 ASN A N 1
ATOM 1009 C CA . ASN A 1 126 ? 30.790 6.448 -27.347 1.00 86.00 126 ASN A CA 1
ATOM 1010 C C . ASN A 1 126 ? 30.568 5.160 -28.156 1.00 86.00 126 ASN A C 1
ATOM 1012 O O . ASN A 1 126 ? 29.715 4.331 -27.834 1.00 86.00 126 ASN A O 1
ATOM 1016 N N . ASN A 1 127 ? 31.351 4.974 -29.218 1.00 85.44 127 ASN A N 1
ATOM 1017 C CA . ASN A 1 127 ? 31.212 3.814 -30.101 1.00 85.44 127 ASN A CA 1
ATOM 1018 C C . ASN A 1 127 ? 31.438 2.466 -29.395 1.00 85.44 127 ASN A C 1
ATOM 1020 O O . ASN A 1 127 ? 30.892 1.466 -29.841 1.00 85.44 127 ASN A O 1
ATOM 1024 N N . SER A 1 128 ? 32.169 2.416 -28.274 1.00 86.75 128 SER A N 1
ATOM 1025 C CA . SER A 1 128 ? 32.359 1.169 -27.514 1.00 86.75 128 SER A CA 1
ATOM 1026 C C . SER A 1 128 ? 31.092 0.697 -26.791 1.00 86.75 128 SER A C 1
ATOM 1028 O O . SER A 1 128 ? 30.980 -0.478 -26.447 1.00 86.75 128 SER A O 1
ATOM 1030 N N . ASN A 1 129 ? 30.100 1.579 -26.611 1.00 91.00 129 ASN A N 1
ATOM 1031 C CA . ASN A 1 129 ? 28.797 1.208 -26.064 1.00 91.00 129 ASN A CA 1
ATOM 1032 C C . ASN A 1 129 ? 27.921 0.447 -27.069 1.00 91.00 129 ASN A C 1
ATOM 1034 O O . ASN A 1 129 ? 26.882 -0.078 -26.672 1.00 91.00 129 ASN A O 1
ATOM 1038 N N . PHE A 1 130 ? 28.291 0.380 -28.349 1.00 91.69 130 PHE A N 1
ATOM 1039 C CA . PHE A 1 130 ? 27.461 -0.205 -29.399 1.00 91.69 130 PHE A CA 1
ATOM 1040 C C . PHE A 1 130 ? 28.258 -1.234 -30.195 1.00 91.69 130 PHE A C 1
ATOM 1042 O O . PHE A 1 130 ? 29.216 -0.895 -30.882 1.00 91.69 130 PHE A O 1
ATOM 1049 N N . ILE A 1 131 ? 27.848 -2.498 -30.108 1.00 91.62 131 ILE A N 1
ATOM 1050 C CA . ILE A 1 131 ? 28.543 -3.625 -30.733 1.00 91.62 131 ILE A CA 1
ATOM 1051 C C . ILE A 1 131 ? 27.652 -4.221 -31.817 1.00 91.62 131 ILE A C 1
ATOM 1053 O O . ILE A 1 131 ? 26.476 -4.503 -31.583 1.00 91.62 131 ILE A O 1
ATOM 1057 N N . TYR A 1 132 ? 28.209 -4.421 -33.003 1.00 91.06 132 TYR A N 1
ATOM 1058 C CA . TYR A 1 132 ? 27.488 -4.901 -34.177 1.00 91.06 132 TYR A CA 1
ATOM 1059 C C . TYR A 1 132 ? 28.406 -5.738 -35.080 1.00 91.06 132 TYR A C 1
ATOM 1061 O O . TYR A 1 132 ? 29.628 -5.665 -34.935 1.00 91.06 132 TYR A O 1
ATOM 1069 N N . PRO A 1 133 ? 27.845 -6.545 -36.003 1.00 89.69 133 PRO A N 1
ATOM 1070 C CA . PRO A 1 133 ? 28.632 -7.360 -36.922 1.00 89.69 133 PRO A CA 1
ATOM 1071 C C . PRO A 1 133 ? 29.552 -6.514 -37.803 1.00 89.69 133 PRO A C 1
ATOM 1073 O O . PRO A 1 133 ? 29.173 -5.430 -38.256 1.00 89.69 133 PRO A O 1
ATOM 1076 N N . ILE A 1 134 ? 30.721 -7.058 -38.123 1.00 88.06 134 ILE A N 1
ATOM 1077 C CA . ILE A 1 134 ? 31.669 -6.459 -39.060 1.00 88.06 134 ILE A CA 1
ATOM 1078 C C . ILE A 1 134 ? 31.114 -6.625 -40.476 1.00 88.06 134 ILE A C 1
ATOM 1080 O O . ILE A 1 134 ? 30.807 -7.739 -40.909 1.00 88.06 134 ILE A O 1
ATOM 1084 N N . ARG A 1 135 ? 30.980 -5.515 -41.206 1.00 84.81 135 ARG A N 1
ATOM 1085 C CA . ARG A 1 135 ? 30.561 -5.492 -42.613 1.00 84.81 135 ARG A CA 1
ATOM 1086 C C . ARG A 1 135 ? 31.606 -4.755 -43.446 1.00 84.81 135 ARG A C 1
ATOM 1088 O O . ARG A 1 135 ? 32.134 -3.740 -43.000 1.00 84.81 135 ARG A O 1
ATOM 1095 N N . LYS A 1 136 ? 31.878 -5.268 -44.645 1.00 85.12 136 LYS A N 1
ATOM 1096 C CA . LYS A 1 136 ? 32.769 -4.667 -45.645 1.00 85.12 136 LYS A CA 1
ATOM 1097 C C . LYS A 1 136 ? 32.002 -4.362 -46.930 1.00 85.12 136 LYS A C 1
ATOM 1099 O O . LYS A 1 136 ? 30.863 -4.805 -47.092 1.00 85.12 136 LYS A O 1
ATOM 1104 N N . ASP A 1 137 ? 32.634 -3.603 -47.820 1.00 82.94 137 ASP A N 1
ATOM 1105 C CA . ASP A 1 137 ? 32.106 -3.311 -49.151 1.00 82.94 137 ASP A CA 1
ATOM 1106 C C . ASP A 1 137 ? 31.855 -4.593 -49.956 1.00 82.94 137 ASP A C 1
ATOM 1108 O O . ASP A 1 137 ? 32.481 -5.625 -49.724 1.00 82.94 137 ASP A O 1
ATOM 1112 N N . ILE A 1 138 ? 30.956 -4.504 -50.940 1.00 71.88 138 ILE A N 1
ATOM 1113 C CA . ILE A 1 138 ? 30.408 -5.632 -51.723 1.00 71.88 138 ILE A CA 1
ATOM 1114 C C . ILE A 1 138 ? 31.485 -6.540 -52.360 1.00 71.88 138 ILE A C 1
ATOM 1116 O O . ILE A 1 138 ? 31.201 -7.701 -52.635 1.00 71.88 138 ILE A O 1
ATOM 1120 N N . ASN A 1 139 ? 32.718 -6.051 -52.538 1.00 78.50 139 ASN A N 1
ATOM 1121 C CA . ASN A 1 139 ? 33.831 -6.776 -53.167 1.00 78.50 139 ASN A CA 1
ATOM 1122 C C . ASN A 1 139 ? 35.016 -7.064 -52.222 1.00 78.50 139 ASN A C 1
ATOM 1124 O O . ASN A 1 139 ? 36.093 -7.428 -52.692 1.00 78.50 139 ASN A O 1
ATOM 1128 N N . ALA A 1 140 ? 34.861 -6.857 -50.912 1.00 82.88 140 ALA A N 1
ATOM 1129 C CA . ALA A 1 140 ? 35.919 -7.073 -49.931 1.00 82.88 140 ALA A CA 1
ATOM 1130 C C . ALA A 1 140 ? 35.554 -8.218 -48.978 1.00 82.88 140 ALA A C 1
ATOM 1132 O O . ALA A 1 140 ? 34.621 -8.113 -48.180 1.00 82.88 140 ALA A O 1
ATOM 1133 N N . ASP A 1 141 ? 36.328 -9.302 -49.029 1.00 86.19 141 ASP A N 1
ATOM 1134 C CA . ASP A 1 141 ? 36.089 -10.470 -48.188 1.00 86.19 141 ASP A CA 1
ATOM 1135 C C . ASP A 1 141 ? 36.425 -10.204 -46.714 1.00 86.19 141 ASP A C 1
ATOM 1137 O O . ASP A 1 141 ? 37.403 -9.532 -46.351 1.00 86.19 141 ASP A O 1
ATOM 1141 N N . LEU A 1 142 ? 35.607 -10.786 -45.836 1.00 88.88 142 LEU A N 1
ATOM 1142 C CA . LEU A 1 142 ? 35.943 -10.898 -44.423 1.00 88.88 142 LEU A CA 1
ATOM 1143 C C . LEU A 1 142 ? 37.152 -11.830 -44.272 1.00 88.88 142 LEU A C 1
ATOM 1145 O O . LEU A 1 142 ? 37.247 -12.862 -44.940 1.00 88.88 142 LEU A O 1
ATOM 1149 N N . ASN A 1 143 ? 38.084 -11.485 -43.395 1.00 92.50 143 ASN A N 1
ATOM 1150 C CA . ASN A 1 143 ? 39.153 -12.394 -43.004 1.00 92.50 143 ASN A CA 1
ATOM 1151 C C . ASN A 1 143 ? 38.608 -13.470 -42.036 1.00 92.50 143 ASN A C 1
ATOM 1153 O O . ASN A 1 143 ? 37.426 -13.478 -41.678 1.00 92.50 143 ASN A O 1
ATOM 1157 N N . ALA A 1 144 ? 39.449 -14.435 -41.659 1.00 89.81 144 ALA A N 1
ATOM 1158 C CA . ALA A 1 144 ? 39.030 -15.538 -40.792 1.00 89.81 144 ALA A CA 1
ATOM 1159 C C . ALA A 1 144 ? 38.546 -15.058 -39.410 1.00 89.81 144 ALA A C 1
ATOM 1161 O O . ALA A 1 144 ? 37.532 -15.558 -38.922 1.00 89.81 144 ALA A O 1
ATOM 1162 N N . ASP A 1 145 ? 39.208 -14.056 -38.831 1.00 88.94 145 ASP A N 1
ATOM 1163 C CA . ASP A 1 145 ? 38.873 -13.516 -37.511 1.00 88.94 145 ASP A CA 1
ATOM 1164 C C . ASP A 1 145 ? 37.558 -12.728 -37.536 1.00 88.94 145 ASP A C 1
ATOM 1166 O O . ASP A 1 145 ? 36.734 -12.854 -36.635 1.00 88.94 145 ASP A O 1
ATOM 1170 N N . GLU A 1 146 ? 37.312 -11.964 -38.600 1.00 91.19 146 GLU A N 1
ATOM 1171 C CA . GLU A 1 146 ? 36.070 -11.218 -38.809 1.00 91.19 146 GLU A CA 1
ATOM 1172 C C . GLU A 1 146 ? 34.878 -12.153 -39.046 1.00 91.19 146 GLU A C 1
ATOM 1174 O O . GLU A 1 146 ? 33.785 -11.908 -38.529 1.00 91.19 146 GLU A O 1
ATOM 1179 N N . ARG A 1 147 ? 35.081 -13.252 -39.788 1.00 89.69 147 ARG A N 1
ATOM 1180 C CA . ARG A 1 147 ? 34.069 -14.312 -39.916 1.00 89.69 147 ARG A CA 1
ATOM 1181 C C . ARG A 1 147 ? 33.776 -14.946 -38.564 1.00 89.69 147 ARG A C 1
ATOM 1183 O O . ARG A 1 147 ? 32.616 -15.007 -38.173 1.00 89.69 147 ARG A O 1
ATOM 1190 N N . HIS A 1 148 ? 34.815 -15.330 -37.823 1.00 89.94 148 HIS A N 1
ATOM 1191 C CA . HIS A 1 148 ? 34.652 -15.913 -36.495 1.00 89.94 148 HIS A CA 1
ATOM 1192 C C . HIS A 1 148 ? 33.925 -14.961 -35.531 1.00 89.94 148 HIS A C 1
ATOM 1194 O O . HIS A 1 148 ? 33.014 -15.379 -34.816 1.00 89.94 148 HIS A O 1
ATOM 1200 N N . PHE A 1 149 ? 34.268 -13.670 -35.549 1.00 91.62 149 PHE A N 1
ATOM 1201 C CA . PHE A 1 149 ? 33.573 -12.639 -34.781 1.00 91.62 149 PHE A CA 1
ATOM 1202 C C . PHE A 1 149 ? 32.081 -12.599 -35.127 1.00 91.62 149 PHE A C 1
ATOM 1204 O O . PHE A 1 149 ? 31.245 -12.659 -34.225 1.00 91.62 149 PHE A O 1
ATOM 1211 N N . ASN A 1 150 ? 31.741 -12.538 -36.418 1.00 90.94 150 ASN A N 1
ATOM 1212 C CA . ASN A 1 150 ? 30.355 -12.483 -36.880 1.00 90.94 150 ASN A CA 1
ATOM 1213 C C . ASN A 1 150 ? 29.570 -13.761 -36.548 1.00 90.94 150 ASN A C 1
ATOM 1215 O O . ASN A 1 150 ? 28.415 -13.663 -36.131 1.00 90.94 150 ASN A O 1
ATOM 1219 N N . ASP A 1 151 ? 30.190 -14.935 -36.666 1.00 88.62 151 ASP A N 1
ATOM 1220 C CA . ASP A 1 151 ? 29.571 -16.221 -36.332 1.00 88.62 151 ASP A CA 1
ATOM 1221 C C . ASP A 1 151 ? 29.224 -16.295 -34.840 1.00 88.62 151 ASP A C 1
ATOM 1223 O O . ASP A 1 151 ? 28.092 -16.613 -34.459 1.00 88.62 151 ASP A O 1
ATOM 1227 N N . VAL A 1 152 ? 30.171 -15.926 -33.971 1.00 87.00 152 VAL A N 1
ATOM 1228 C CA . VAL A 1 152 ? 29.942 -15.890 -32.521 1.00 87.00 152 VAL A CA 1
ATOM 1229 C C . VAL A 1 152 ? 28.920 -14.803 -32.163 1.00 87.00 152 VAL A C 1
ATOM 1231 O O . VAL A 1 152 ? 28.049 -15.036 -31.318 1.00 87.00 152 VAL A O 1
ATOM 1234 N N . PHE A 1 153 ? 28.957 -13.647 -32.833 1.00 88.75 153 PHE A N 1
ATOM 1235 C CA . PHE A 1 153 ? 27.975 -12.577 -32.648 1.00 88.75 153 PHE A CA 1
ATOM 1236 C C . PHE A 1 153 ? 26.552 -13.017 -33.042 1.00 88.75 153 PHE A C 1
ATOM 1238 O O . PHE A 1 153 ? 25.585 -12.683 -32.354 1.00 88.75 153 PHE A O 1
ATOM 1245 N N . GLY A 1 154 ? 26.408 -13.839 -34.088 1.00 84.75 154 GLY A N 1
ATOM 1246 C CA . GLY A 1 154 ? 25.125 -14.387 -34.545 1.00 84.75 154 GLY A CA 1
ATOM 1247 C C . GLY A 1 154 ? 24.355 -15.169 -33.470 1.00 84.75 154 GLY A C 1
ATOM 1248 O O . GLY A 1 154 ? 23.118 -15.205 -33.482 1.00 84.75 154 GLY A O 1
ATOM 1249 N N . SER A 1 155 ? 25.057 -15.717 -32.471 1.00 83.00 155 SER A N 1
ATOM 1250 C CA . SER A 1 155 ? 24.424 -16.372 -31.319 1.00 83.00 155 SER A CA 1
ATOM 1251 C C . SER A 1 155 ? 23.584 -15.409 -30.463 1.00 83.00 155 SER A C 1
ATOM 1253 O O . SER A 1 155 ? 22.536 -15.803 -29.948 1.00 83.00 155 SER A O 1
ATOM 1255 N N . PHE A 1 156 ? 23.979 -14.134 -30.346 1.00 82.31 156 PHE A N 1
ATOM 1256 C CA . PHE A 1 156 ? 23.237 -13.120 -29.587 1.00 82.31 156 PHE A CA 1
ATOM 1257 C C . PHE A 1 156 ? 21.932 -12.730 -30.281 1.00 82.31 156 PHE A C 1
ATOM 1259 O O . PHE A 1 156 ? 20.901 -12.611 -29.622 1.00 82.31 156 PHE A O 1
ATOM 1266 N N . ARG A 1 157 ? 21.952 -12.611 -31.612 1.00 79.75 157 ARG A N 1
ATOM 1267 C CA . ARG A 1 157 ? 20.743 -12.384 -32.415 1.00 79.75 157 ARG A CA 1
ATOM 1268 C C . ARG A 1 157 ? 19.749 -13.534 -32.255 1.00 79.75 157 ARG A C 1
ATOM 1270 O O . ARG A 1 157 ? 18.585 -13.314 -31.930 1.00 79.75 157 ARG A O 1
ATOM 1277 N N . SER A 1 158 ? 20.241 -14.766 -32.382 1.00 84.00 158 SER A N 1
ATOM 1278 C CA . SER A 1 158 ? 19.421 -15.975 -32.239 1.00 84.00 158 SER A CA 1
ATOM 1279 C C . SER A 1 158 ? 18.724 -16.042 -30.873 1.00 84.00 158 SER A C 1
ATOM 1281 O O . SER A 1 158 ? 17.575 -16.470 -30.779 1.00 84.00 158 SER A O 1
ATOM 1283 N N . LYS A 1 159 ? 19.378 -15.568 -29.799 1.00 82.00 159 LYS A N 1
ATOM 1284 C CA . LYS A 1 159 ? 18.766 -15.486 -28.461 1.00 82.00 159 LYS A CA 1
ATOM 1285 C C . LYS A 1 159 ? 17.536 -14.586 -28.440 1.00 82.00 159 LYS A C 1
ATOM 1287 O O . LYS A 1 159 ? 16.523 -14.985 -27.872 1.00 82.00 159 LYS A O 1
ATOM 1292 N N . VAL A 1 160 ? 17.601 -13.399 -29.041 1.00 78.81 160 VAL A N 1
ATOM 1293 C CA . VAL A 1 160 ? 16.470 -12.458 -29.035 1.00 78.81 160 VAL A CA 1
ATOM 1294 C C . VAL A 1 160 ? 15.337 -12.956 -29.935 1.00 78.81 160 VAL A C 1
ATOM 1296 O O . VAL A 1 160 ? 14.178 -12.936 -29.521 1.00 78.81 160 VAL A O 1
ATOM 1299 N N . GLU A 1 161 ? 15.649 -13.523 -31.103 1.00 82.56 161 GLU A N 1
ATOM 1300 C CA . GLU A 1 161 ? 14.647 -14.149 -31.980 1.00 82.56 161 GLU A CA 1
ATOM 1301 C C . GLU A 1 161 ? 13.912 -15.311 -31.278 1.00 82.56 161 GLU A C 1
ATOM 1303 O O . GLU A 1 161 ? 12.678 -15.394 -31.320 1.00 82.56 161 GLU A O 1
ATOM 1308 N N . ASN A 1 162 ? 14.644 -16.150 -30.534 1.00 85.06 162 ASN A N 1
ATOM 1309 C CA . ASN A 1 162 ? 14.059 -17.206 -29.703 1.00 85.06 162 ASN A CA 1
ATOM 1310 C C . ASN A 1 162 ? 13.105 -16.640 -28.648 1.00 85.06 162 ASN A C 1
ATOM 1312 O O . ASN A 1 162 ? 12.061 -17.235 -28.377 1.00 85.06 162 ASN A O 1
ATOM 1316 N N . GLN A 1 163 ? 13.405 -15.466 -28.082 1.00 82.94 163 GLN A N 1
ATOM 1317 C CA . GLN A 1 163 ? 12.526 -14.872 -27.086 1.00 82.94 163 GLN A CA 1
ATOM 1318 C C . GLN A 1 163 ? 11.156 -14.491 -27.647 1.00 82.94 163 GLN A C 1
ATOM 1320 O O . GLN A 1 163 ? 10.162 -14.667 -26.938 1.00 82.94 163 GLN A O 1
ATOM 1325 N N . PHE A 1 164 ? 11.105 -13.979 -28.876 1.00 82.94 164 PHE A N 1
ATOM 1326 C CA . PHE A 1 164 ? 9.850 -13.678 -29.561 1.00 82.94 164 PHE A CA 1
ATOM 1327 C C . PHE A 1 164 ? 9.103 -14.950 -29.959 1.00 82.94 164 PHE A C 1
ATOM 1329 O O . PHE A 1 164 ? 7.886 -15.015 -29.794 1.00 82.94 164 PHE A O 1
ATOM 1336 N N . SER A 1 165 ? 9.825 -15.980 -30.410 1.00 83.38 165 SER A N 1
ATOM 1337 C CA . SER A 1 165 ? 9.246 -17.295 -30.710 1.00 83.38 165 SER A CA 1
ATOM 1338 C C . SER A 1 165 ? 8.563 -17.907 -29.482 1.00 83.38 165 SER A C 1
ATOM 1340 O O . SER A 1 165 ? 7.415 -18.338 -29.555 1.00 83.38 165 SER A O 1
ATOM 1342 N N . GLU A 1 166 ? 9.211 -17.862 -28.315 1.00 84.50 166 GLU A N 1
ATOM 1343 C CA . GLU A 1 166 ? 8.626 -18.322 -27.050 1.00 84.50 166 GLU A CA 1
ATOM 1344 C C . GLU A 1 166 ? 7.341 -17.565 -26.693 1.00 84.50 166 GLU A C 1
ATOM 1346 O O . GLU A 1 166 ? 6.353 -18.189 -26.309 1.00 84.50 166 GLU A O 1
ATOM 1351 N N . ILE A 1 167 ? 7.323 -16.236 -26.857 1.00 85.69 167 ILE A N 1
ATOM 1352 C CA . ILE A 1 167 ? 6.120 -15.421 -26.624 1.00 85.69 167 ILE A CA 1
ATOM 1353 C C . ILE A 1 167 ? 5.008 -15.818 -27.602 1.00 85.69 167 ILE A C 1
ATOM 1355 O O . ILE A 1 167 ? 3.880 -16.047 -27.169 1.00 85.69 167 ILE A O 1
ATOM 1359 N N . GLY A 1 168 ? 5.316 -15.957 -28.893 1.00 82.19 168 GLY A N 1
ATOM 1360 C CA . GLY A 1 168 ? 4.341 -16.326 -29.922 1.00 82.19 168 GLY A CA 1
ATOM 1361 C C . GLY A 1 168 ? 3.811 -17.759 -29.802 1.00 82.19 168 GLY A C 1
ATOM 1362 O O . GLY A 1 168 ? 2.669 -18.019 -30.171 1.00 82.19 168 GLY A O 1
ATOM 1363 N N . ASN A 1 169 ? 4.599 -18.686 -29.251 1.00 81.62 169 ASN A N 1
ATOM 1364 C CA . ASN A 1 169 ? 4.160 -20.053 -28.950 1.00 81.62 169 ASN A CA 1
ATOM 1365 C C . ASN A 1 169 ? 3.304 -20.121 -27.680 1.00 81.62 169 ASN A C 1
ATOM 1367 O O . ASN A 1 169 ? 2.466 -21.012 -27.533 1.00 81.62 169 ASN A O 1
ATOM 1371 N N . LYS A 1 170 ? 3.537 -19.206 -26.735 1.00 81.19 170 LYS A N 1
ATOM 1372 C CA . LYS A 1 170 ? 2.837 -19.185 -25.453 1.00 81.19 170 LYS A CA 1
ATOM 1373 C C . LYS A 1 170 ? 1.483 -18.493 -25.544 1.00 81.19 170 LYS A C 1
ATOM 1375 O O . LYS A 1 170 ? 0.491 -19.024 -25.051 1.00 81.19 170 LYS A O 1
ATOM 1380 N N . PHE A 1 171 ? 1.467 -17.328 -26.182 1.00 81.94 171 PHE A N 1
ATOM 1381 C CA . PHE A 1 171 ? 0.305 -16.464 -26.319 1.00 81.94 171 PHE A CA 1
ATOM 1382 C C . PHE A 1 171 ? -0.194 -16.527 -27.759 1.00 81.94 171 PHE A C 1
ATOM 1384 O O . PHE A 1 171 ? 0.465 -16.016 -28.667 1.00 81.94 171 PHE A O 1
ATOM 1391 N N . ASN A 1 172 ? -1.370 -17.118 -27.976 1.00 77.56 172 ASN A N 1
ATOM 1392 C CA . ASN A 1 172 ? -1.899 -17.340 -29.326 1.00 77.56 172 ASN A CA 1
ATOM 1393 C C . ASN A 1 172 ? -2.040 -16.018 -30.113 1.00 77.56 172 ASN A C 1
ATOM 1395 O O . ASN A 1 172 ? -1.704 -15.943 -31.296 1.00 77.56 172 ASN A O 1
ATOM 1399 N N . ARG A 1 173 ? -2.428 -14.934 -29.426 1.00 78.94 173 ARG A N 1
ATOM 1400 C CA . ARG A 1 173 ? -2.460 -13.560 -29.957 1.00 78.94 173 ARG A CA 1
ATOM 1401 C C . ARG A 1 173 ? -1.153 -13.071 -30.588 1.00 78.94 173 ARG A C 1
ATOM 1403 O O . ARG A 1 173 ? -1.211 -12.257 -31.502 1.00 78.94 173 ARG A O 1
ATOM 1410 N N . PHE A 1 174 ? 0.007 -13.523 -30.122 1.00 82.56 174 PHE A N 1
ATOM 1411 C CA . PHE A 1 174 ? 1.309 -13.083 -30.642 1.00 82.56 174 PHE A CA 1
ATOM 1412 C C . PHE A 1 174 ? 1.948 -14.114 -31.588 1.00 82.56 174 PHE A C 1
ATOM 1414 O O . PHE A 1 174 ? 3.092 -13.948 -32.005 1.00 82.56 174 PHE A O 1
ATOM 1421 N N . SER A 1 175 ? 1.223 -15.178 -31.950 1.00 79.25 175 SER A N 1
ATOM 1422 C CA . SER A 1 175 ? 1.701 -16.208 -32.876 1.00 79.25 175 SER A CA 1
ATOM 1423 C C . SER A 1 175 ? 1.716 -15.708 -34.320 1.00 79.25 175 SER A C 1
ATOM 1425 O O . SER A 1 175 ? 0.671 -15.401 -34.886 1.00 79.25 175 SER A O 1
ATOM 1427 N N . ASN A 1 176 ? 2.871 -15.720 -34.989 1.00 75.12 176 ASN A N 1
ATOM 1428 C CA . ASN A 1 176 ? 2.948 -15.355 -36.411 1.00 75.12 176 ASN A CA 1
ATOM 1429 C C . ASN A 1 176 ? 2.281 -16.389 -37.344 1.00 75.12 176 ASN A C 1
ATOM 1431 O O . ASN A 1 176 ? 1.774 -16.033 -38.414 1.00 75.12 176 ASN A O 1
ATOM 1435 N N . SER A 1 177 ? 2.233 -17.658 -36.932 1.00 69.62 177 SER A N 1
ATOM 1436 C CA . SER A 1 177 ? 1.656 -18.767 -37.703 1.00 69.62 177 SER A CA 1
ATOM 1437 C C . SER A 1 177 ? 0.129 -18.692 -37.716 1.00 69.62 177 SER A C 1
ATOM 1439 O O . SER A 1 177 ? -0.489 -18.685 -38.783 1.00 69.62 177 SER A O 1
ATOM 1441 N N . ASN A 1 178 ? -0.463 -18.539 -36.528 1.00 62.84 178 ASN A N 1
ATOM 1442 C CA . ASN A 1 178 ? -1.898 -18.698 -36.296 1.00 62.84 178 ASN A CA 1
ATOM 1443 C C . ASN A 1 178 ? -2.604 -17.406 -35.868 1.00 62.84 178 ASN A C 1
ATOM 1445 O O . ASN A 1 178 ? -3.750 -17.495 -35.452 1.00 62.84 178 ASN A O 1
ATOM 1449 N N . SER A 1 179 ? -1.963 -16.229 -35.957 1.00 60.91 179 SER A N 1
ATOM 1450 C CA . SER A 1 179 ? -2.501 -14.962 -35.424 1.00 60.91 179 SER A CA 1
ATOM 1451 C C . SER A 1 179 ? -3.996 -14.761 -35.719 1.00 60.91 179 SER A C 1
ATOM 1453 O O . SER A 1 179 ? -4.395 -14.453 -36.848 1.00 60.91 179 SER A O 1
ATOM 1455 N N . ILE A 1 180 ? -4.814 -14.897 -34.669 1.00 62.12 180 ILE A N 1
ATOM 1456 C CA . ILE A 1 180 ? -6.237 -14.517 -34.632 1.00 62.12 180 ILE A CA 1
ATOM 1457 C C . ILE A 1 180 ? -6.369 -13.059 -34.154 1.00 62.12 180 ILE A C 1
ATOM 1459 O O . ILE A 1 180 ? -7.481 -12.546 -34.078 1.00 62.12 180 ILE A O 1
ATOM 1463 N N . ALA A 1 181 ? -5.259 -12.370 -33.846 1.00 60.91 181 ALA A N 1
ATOM 1464 C CA . ALA A 1 181 ? -5.237 -11.078 -33.166 1.00 60.91 181 ALA A CA 1
ATOM 1465 C C . ALA A 1 181 ? -6.041 -10.008 -33.912 1.00 60.91 181 ALA A C 1
ATOM 1467 O O . ALA A 1 181 ? -5.530 -9.303 -34.787 1.00 60.91 181 ALA A O 1
ATOM 1468 N N . LYS A 1 182 ? -7.315 -9.896 -33.529 1.00 65.56 182 LYS A N 1
ATOM 1469 C CA . LYS A 1 182 ? -8.200 -8.807 -33.899 1.00 65.56 182 LYS A CA 1
ATOM 1470 C C . LYS A 1 182 ? -7.812 -7.611 -33.056 1.00 65.56 182 LYS A C 1
ATOM 1472 O O . LYS A 1 182 ? -8.042 -7.607 -31.849 1.00 65.56 182 LYS A O 1
ATOM 1477 N N . ILE A 1 183 ? -7.172 -6.636 -33.688 1.00 68.94 183 ILE A N 1
ATOM 1478 C CA . ILE A 1 183 ? -6.795 -5.395 -33.019 1.00 68.94 183 ILE A CA 1
ATOM 1479 C C . ILE A 1 183 ? -7.779 -4.316 -33.449 1.00 68.94 183 ILE A C 1
ATOM 1481 O O . ILE A 1 183 ? -7.914 -4.000 -34.630 1.00 68.94 183 ILE A O 1
ATOM 1485 N N . ASP A 1 184 ? -8.465 -3.773 -32.458 1.00 64.69 184 ASP A N 1
ATOM 1486 C CA . ASP A 1 184 ? -9.288 -2.571 -32.509 1.00 64.69 184 ASP A CA 1
ATOM 1487 C C . ASP A 1 184 ? -8.527 -1.358 -31.943 1.00 64.69 184 ASP A C 1
ATOM 1489 O O . ASP A 1 184 ? -8.732 -0.233 -32.392 1.00 64.69 184 ASP A O 1
ATOM 1493 N N . ASN A 1 185 ? -7.604 -1.585 -30.998 1.00 72.81 185 ASN A N 1
ATOM 1494 C CA . ASN A 1 185 ? -6.831 -0.545 -30.327 1.00 72.81 185 ASN A CA 1
ATOM 1495 C C . ASN A 1 185 ? -5.354 -0.939 -30.105 1.00 72.81 185 ASN A C 1
ATOM 1497 O O . ASN A 1 185 ? -5.031 -1.864 -29.355 1.00 72.81 185 ASN A O 1
ATOM 1501 N N . ILE A 1 186 ? -4.428 -0.166 -30.688 1.00 74.50 186 ILE A N 1
ATOM 1502 C CA . ILE A 1 186 ? -2.977 -0.395 -30.570 1.00 74.50 186 ILE A CA 1
ATOM 1503 C C . ILE A 1 186 ? -2.445 -0.208 -29.138 1.00 74.50 186 ILE A C 1
ATOM 1505 O O . ILE A 1 186 ? -1.447 -0.823 -28.759 1.00 74.50 186 ILE A O 1
ATOM 1509 N N . LYS A 1 187 ? -3.099 0.615 -28.303 1.00 73.94 187 LYS A N 1
ATOM 1510 C CA . LYS A 1 187 ? -2.718 0.779 -26.889 1.00 73.94 187 LYS A CA 1
ATOM 1511 C C . LYS A 1 187 ? -2.980 -0.502 -26.103 1.00 73.94 187 LYS A C 1
ATOM 1513 O O . LYS A 1 187 ? -2.143 -0.899 -25.299 1.00 73.94 187 LYS A O 1
ATOM 1518 N N . PHE A 1 188 ? -4.108 -1.158 -26.368 1.00 74.94 188 PHE A N 1
ATOM 1519 C CA . PHE A 1 188 ? -4.464 -2.411 -25.710 1.00 74.94 188 PHE A CA 1
ATOM 1520 C C . PHE A 1 188 ? -3.525 -3.547 -26.131 1.00 74.94 188 PHE A C 1
ATOM 1522 O O . PHE A 1 188 ? -3.009 -4.257 -25.272 1.00 74.94 188 PHE A O 1
ATOM 1529 N N . TYR A 1 189 ? -3.195 -3.634 -27.426 1.00 78.56 189 TYR A N 1
ATOM 1530 C CA . TYR A 1 189 ? -2.168 -4.557 -27.921 1.00 78.56 189 TYR A CA 1
ATOM 1531 C C . TYR A 1 189 ? -0.821 -4.357 -27.209 1.00 78.56 189 TYR A C 1
ATOM 1533 O O . TYR A 1 189 ? -0.233 -5.312 -26.707 1.00 78.56 189 TYR A O 1
ATOM 1541 N N . ASN A 1 190 ? -0.357 -3.105 -27.109 1.00 80.25 190 ASN A N 1
ATOM 1542 C CA . ASN A 1 190 ? 0.889 -2.772 -26.417 1.00 80.25 190 ASN A CA 1
ATOM 1543 C C . ASN A 1 190 ? 0.889 -3.226 -24.951 1.00 80.25 190 ASN A C 1
ATOM 1545 O O . ASN A 1 190 ? 1.886 -3.774 -24.484 1.00 80.25 190 ASN A O 1
ATOM 1549 N N . LEU A 1 191 ? -0.216 -3.012 -24.232 1.00 77.88 191 LEU A N 1
ATOM 1550 C CA . LEU A 1 191 ? -0.347 -3.430 -22.837 1.00 77.88 191 LEU A CA 1
ATOM 1551 C C . LEU A 1 191 ? -0.279 -4.957 -22.700 1.00 77.88 191 LEU A C 1
ATOM 1553 O O . LEU A 1 191 ? 0.475 -5.468 -21.874 1.00 77.88 191 LEU A O 1
ATOM 1557 N N . GLN A 1 192 ? -1.015 -5.686 -23.541 1.00 80.06 192 GLN A N 1
ATOM 1558 C CA . GLN A 1 192 ? -1.010 -7.151 -23.549 1.00 80.06 192 GLN A CA 1
ATOM 1559 C C . GLN A 1 192 ? 0.373 -7.719 -23.889 1.00 80.06 192 GLN A C 1
ATOM 1561 O O . GLN A 1 192 ? 0.820 -8.674 -23.256 1.00 80.06 192 GLN A O 1
ATOM 1566 N N . PHE A 1 193 ? 1.071 -7.121 -24.858 1.00 83.88 193 PHE A N 1
ATOM 1567 C CA . PHE A 1 193 ? 2.406 -7.562 -25.257 1.00 83.88 193 PHE A CA 1
ATOM 1568 C C . PHE A 1 193 ? 3.423 -7.351 -24.129 1.00 83.88 193 PHE A C 1
ATOM 1570 O O . PHE A 1 193 ? 4.171 -8.261 -23.778 1.00 83.88 193 PHE A O 1
ATOM 1577 N N . ARG A 1 194 ? 3.388 -6.184 -23.473 1.00 83.69 194 ARG A N 1
ATOM 1578 C CA . ARG A 1 194 ? 4.215 -5.902 -22.288 1.00 83.69 194 ARG A CA 1
ATOM 1579 C C . ARG A 1 194 ? 3.926 -6.865 -21.139 1.00 83.69 194 ARG A C 1
ATOM 1581 O O . ARG A 1 194 ? 4.861 -7.339 -20.496 1.00 83.69 194 ARG A O 1
ATOM 1588 N N . LEU A 1 195 ? 2.653 -7.184 -20.902 1.00 82.56 195 LEU A N 1
ATOM 1589 C CA . LEU A 1 195 ? 2.257 -8.160 -19.889 1.00 82.56 195 LEU A CA 1
ATOM 1590 C C . LEU A 1 195 ? 2.801 -9.558 -20.214 1.00 82.56 195 LEU A C 1
ATOM 1592 O O . LEU A 1 195 ? 3.335 -10.216 -19.325 1.00 82.56 195 LEU A O 1
ATOM 1596 N N . ALA A 1 196 ? 2.752 -9.990 -21.476 1.00 84.69 196 ALA A N 1
ATOM 1597 C CA . ALA A 1 196 ? 3.364 -11.248 -21.901 1.00 84.69 196 ALA A CA 1
ATOM 1598 C C . ALA A 1 196 ? 4.882 -11.275 -21.650 1.00 84.69 196 ALA A C 1
ATOM 1600 O O . ALA A 1 196 ? 5.394 -12.257 -21.108 1.00 84.69 196 ALA A O 1
ATOM 1601 N N . CYS A 1 197 ? 5.599 -10.187 -21.956 1.00 85.69 197 CYS A N 1
ATOM 1602 C CA . CYS A 1 197 ? 7.025 -10.060 -21.634 1.00 85.69 197 CYS A CA 1
ATOM 1603 C C . CYS A 1 197 ? 7.293 -10.141 -20.119 1.00 85.69 197 CYS A C 1
ATOM 1605 O O . CYS A 1 197 ? 8.252 -10.789 -19.694 1.00 85.69 197 CYS A O 1
ATOM 1607 N N . LEU A 1 198 ? 6.447 -9.515 -19.293 1.00 83.00 198 LEU A N 1
ATOM 1608 C CA . LEU A 1 198 ? 6.565 -9.565 -17.833 1.00 83.00 198 LEU A CA 1
ATOM 1609 C C . LEU A 1 198 ? 6.333 -10.980 -17.290 1.00 83.00 198 LEU A C 1
ATOM 1611 O O . LEU A 1 198 ? 7.142 -11.468 -16.503 1.00 83.00 198 LEU A O 1
ATOM 1615 N N . LEU A 1 199 ? 5.261 -11.647 -17.722 1.00 82.94 199 LEU A N 1
ATOM 1616 C CA . LEU A 1 199 ? 4.949 -13.019 -17.315 1.00 82.94 199 LEU A CA 1
ATOM 1617 C C . LEU A 1 199 ? 6.089 -13.969 -17.688 1.00 82.94 199 LEU A C 1
ATOM 1619 O O . LEU A 1 199 ? 6.546 -14.755 -16.859 1.00 82.94 199 LEU A O 1
ATOM 1623 N N . LYS A 1 200 ? 6.641 -13.809 -18.892 1.00 84.06 200 LYS A N 1
ATOM 1624 C CA . LYS A 1 200 ? 7.822 -14.546 -19.331 1.00 84.06 200 LYS A CA 1
ATOM 1625 C C . LYS A 1 200 ? 9.021 -14.343 -18.399 1.00 84.06 200 LYS A C 1
ATOM 1627 O O . LYS A 1 200 ? 9.657 -15.314 -17.987 1.00 84.06 200 LYS A O 1
ATOM 1632 N N . ASN A 1 201 ? 9.322 -13.094 -18.042 1.00 84.75 201 ASN A N 1
ATOM 1633 C CA . ASN A 1 201 ? 10.382 -12.786 -17.085 1.00 84.75 201 ASN A CA 1
ATOM 1634 C C . ASN A 1 201 ? 10.126 -13.469 -15.729 1.00 84.75 201 ASN A C 1
ATOM 1636 O O . ASN A 1 201 ? 11.047 -14.047 -15.156 1.00 84.75 201 ASN A O 1
ATOM 1640 N N . ILE A 1 202 ? 8.885 -13.450 -15.232 1.00 81.00 202 ILE A N 1
ATOM 1641 C CA . ILE A 1 202 ? 8.511 -14.106 -13.970 1.00 81.00 202 ILE A CA 1
ATOM 1642 C C . ILE A 1 202 ? 8.761 -15.613 -14.044 1.00 81.00 202 ILE A C 1
ATOM 1644 O O . ILE A 1 202 ? 9.416 -16.152 -13.159 1.00 81.00 202 ILE A O 1
ATOM 1648 N N . GLN A 1 203 ? 8.318 -16.293 -15.103 1.00 80.56 203 GLN A N 1
ATOM 1649 C CA . GLN A 1 203 ? 8.587 -17.724 -15.275 1.00 80.56 203 GLN A CA 1
ATOM 1650 C C . GLN A 1 203 ? 10.079 -18.020 -15.323 1.00 80.56 203 GLN A C 1
ATOM 1652 O O . GLN A 1 203 ? 10.548 -18.926 -14.640 1.00 80.56 203 GLN A O 1
ATOM 1657 N N . LYS A 1 204 ? 10.845 -17.246 -16.097 1.00 80.94 204 LYS A N 1
ATOM 1658 C CA . LYS A 1 204 ? 12.290 -17.452 -16.192 1.00 80.94 204 LYS A CA 1
ATOM 1659 C C . LYS A 1 204 ? 12.969 -17.287 -14.837 1.00 80.94 204 LYS A C 1
ATOM 1661 O O . LYS A 1 204 ? 13.827 -18.090 -14.475 1.00 80.94 204 LYS A O 1
ATOM 1666 N N . PHE A 1 205 ? 12.563 -16.272 -14.082 1.00 80.31 205 PHE A N 1
ATOM 1667 C CA . PHE A 1 205 ? 13.048 -16.043 -12.730 1.00 80.31 205 PHE A CA 1
ATOM 1668 C C . PHE A 1 205 ? 12.688 -17.211 -11.805 1.00 80.31 205 PHE A C 1
ATOM 1670 O O . PHE A 1 205 ? 13.575 -17.790 -11.182 1.00 80.31 205 PHE A O 1
ATOM 1677 N N . SER A 1 206 ? 11.421 -17.618 -11.769 1.00 81.38 206 SER A N 1
ATOM 1678 C CA . SER A 1 206 ? 10.965 -18.726 -10.931 1.00 81.38 206 SER A CA 1
ATOM 1679 C C . SER A 1 206 ? 11.649 -20.047 -11.271 1.00 81.38 206 SER A C 1
ATOM 1681 O O . SER A 1 206 ? 12.064 -20.751 -10.357 1.00 81.38 206 SER A O 1
ATOM 1683 N N . ASN A 1 207 ? 11.852 -20.346 -12.557 1.00 82.25 207 ASN A N 1
ATOM 1684 C CA . ASN A 1 207 ? 12.579 -21.537 -13.003 1.00 82.25 207 ASN A CA 1
ATOM 1685 C C . ASN A 1 207 ? 14.051 -21.485 -12.578 1.00 82.25 207 ASN A C 1
ATOM 1687 O O . ASN A 1 207 ? 14.587 -22.472 -12.084 1.00 82.25 207 ASN A O 1
ATOM 1691 N N . LYS A 1 208 ? 14.703 -20.324 -12.721 1.00 78.44 208 LYS A N 1
ATOM 1692 C CA . LYS A 1 208 ? 16.115 -20.140 -12.352 1.00 78.44 208 LYS A CA 1
ATOM 1693 C C . LYS A 1 208 ? 16.362 -20.311 -10.851 1.00 78.44 208 LYS A C 1
ATOM 1695 O O . LYS A 1 208 ? 17.430 -20.778 -10.470 1.00 78.44 208 LYS A O 1
ATOM 1700 N N . PHE A 1 209 ? 15.398 -19.926 -10.017 1.00 77.12 209 PHE A N 1
ATOM 1701 C CA . PHE A 1 209 ? 15.502 -19.989 -8.556 1.00 77.12 209 PHE A CA 1
ATOM 1702 C C . PHE A 1 209 ? 14.676 -21.118 -7.925 1.00 77.12 209 PHE A C 1
ATOM 1704 O O . PHE A 1 209 ? 14.559 -21.164 -6.704 1.00 77.12 209 PHE A O 1
ATOM 1711 N N . ASN A 1 210 ? 14.119 -22.021 -8.739 1.00 78.50 210 ASN A N 1
ATOM 1712 C CA . ASN A 1 210 ? 13.279 -23.140 -8.306 1.00 78.50 210 ASN A CA 1
ATOM 1713 C C . ASN A 1 210 ? 12.168 -22.727 -7.313 1.00 78.50 210 ASN A C 1
ATOM 1715 O O . ASN A 1 210 ? 11.956 -23.360 -6.279 1.00 78.50 210 ASN A O 1
ATOM 1719 N N . ILE A 1 211 ? 11.490 -21.613 -7.601 1.00 76.69 211 ILE A N 1
ATOM 1720 C CA . ILE A 1 211 ? 10.448 -21.060 -6.730 1.00 76.69 211 ILE A CA 1
ATOM 1721 C C . ILE A 1 211 ? 9.180 -21.904 -6.869 1.00 76.69 211 ILE A C 1
ATOM 1723 O O . ILE A 1 211 ? 8.682 -22.109 -7.977 1.00 76.69 211 ILE A O 1
ATOM 1727 N N . ASN A 1 212 ? 8.615 -22.351 -5.744 1.00 78.81 212 ASN A N 1
ATOM 1728 C CA . ASN A 1 212 ? 7.339 -23.060 -5.746 1.00 78.81 212 ASN A CA 1
ATOM 1729 C C . ASN A 1 212 ? 6.187 -22.087 -6.057 1.00 78.81 212 ASN A C 1
ATOM 1731 O O . ASN A 1 212 ? 5.834 -21.237 -5.238 1.00 78.81 212 ASN A O 1
ATOM 1735 N N . ILE A 1 213 ? 5.617 -22.192 -7.257 1.00 70.88 213 ILE A N 1
ATOM 1736 C CA . ILE A 1 213 ? 4.530 -21.328 -7.728 1.00 70.88 213 ILE A CA 1
ATOM 1737 C C . ILE A 1 213 ? 3.190 -22.062 -7.581 1.00 70.88 213 ILE A C 1
ATOM 1739 O O . ILE A 1 213 ? 3.017 -23.163 -8.107 1.00 70.88 213 ILE A O 1
ATOM 1743 N N . GLN A 1 214 ? 2.223 -21.408 -6.935 1.00 65.44 214 GLN A N 1
ATOM 1744 C CA . GLN A 1 214 ? 0.855 -21.907 -6.772 1.00 65.44 214 GLN A CA 1
ATOM 1745 C C . GLN A 1 214 ? 0.122 -22.087 -8.121 1.00 65.44 214 GLN A C 1
ATOM 1747 O O . GLN A 1 214 ? 0.339 -21.287 -9.035 1.00 65.44 214 GLN A O 1
ATOM 1752 N N . PRO A 1 215 ? -0.797 -23.065 -8.259 1.00 68.81 215 PRO A N 1
ATOM 1753 C CA . PRO A 1 215 ? -1.467 -23.367 -9.531 1.00 68.81 215 PRO A CA 1
ATOM 1754 C C . PRO A 1 215 ? -2.166 -22.169 -10.196 1.00 68.81 215 PRO A C 1
ATOM 1756 O O . PRO A 1 215 ? -2.053 -21.982 -11.406 1.00 68.81 215 PRO A O 1
ATOM 1759 N N . HIS A 1 216 ? -2.822 -21.302 -9.418 1.00 65.69 216 HIS A N 1
ATOM 1760 C CA . HIS A 1 216 ? -3.525 -20.122 -9.942 1.00 65.69 216 HIS A CA 1
ATOM 1761 C C . HIS A 1 216 ? -2.579 -19.050 -10.519 1.00 65.69 216 HIS A C 1
ATOM 1763 O O . HIS A 1 216 ? -2.974 -18.285 -11.394 1.00 65.69 216 HIS A O 1
ATOM 1769 N N . HIS A 1 217 ? -1.306 -19.030 -10.112 1.00 64.50 217 HIS A N 1
ATOM 1770 C CA . HIS A 1 217 ? -0.277 -18.161 -10.695 1.00 64.50 217 HIS A CA 1
ATOM 1771 C C . HIS A 1 217 ? 0.328 -18.726 -11.995 1.00 64.50 217 HIS A C 1
ATOM 1773 O O . HIS A 1 217 ? 1.096 -18.030 -12.663 1.00 64.50 217 HIS A O 1
ATOM 1779 N N . LYS A 1 218 ? -0.022 -19.967 -12.373 1.00 70.19 218 LYS A N 1
ATOM 1780 C CA . LYS A 1 218 ? 0.442 -20.657 -13.591 1.00 70.19 218 LYS A CA 1
ATOM 1781 C C . LYS A 1 218 ? -0.623 -20.767 -14.682 1.00 70.19 218 LYS A C 1
ATOM 1783 O O . LYS A 1 218 ? -0.385 -21.427 -15.685 1.00 70.19 218 LYS A O 1
ATOM 1788 N N . LEU A 1 219 ? -1.792 -20.140 -14.537 1.00 70.56 219 LEU A N 1
ATOM 1789 C CA . LEU A 1 219 ? -2.871 -20.252 -15.535 1.00 70.56 219 LEU A CA 1
ATOM 1790 C C . LEU A 1 219 ? -2.415 -19.844 -16.946 1.00 70.56 219 LEU A C 1
ATOM 1792 O O . LEU A 1 219 ? -2.735 -20.503 -17.936 1.00 70.56 219 LEU A O 1
ATOM 1796 N N . TRP A 1 220 ? -1.586 -18.805 -17.024 1.00 73.38 220 TRP A N 1
ATOM 1797 C CA . TRP A 1 220 ? -0.977 -18.334 -18.266 1.00 73.38 220 TRP A CA 1
ATOM 1798 C C . TRP A 1 220 ? 0.092 -19.288 -18.826 1.00 73.38 220 TRP A C 1
ATOM 1800 O O . TRP A 1 220 ? 0.519 -19.143 -19.970 1.00 73.38 220 TRP A O 1
ATOM 1810 N N . GLU A 1 221 ? 0.530 -20.285 -18.046 1.00 74.62 221 GLU A N 1
ATOM 1811 C CA . GLU A 1 221 ? 1.481 -21.299 -18.487 1.00 74.62 221 GLU A CA 1
ATOM 1812 C C . GLU A 1 221 ? 0.855 -22.394 -19.368 1.00 74.62 221 GLU A C 1
ATOM 1814 O O . GLU A 1 221 ? 1.575 -23.214 -19.947 1.00 74.62 221 GLU A O 1
ATOM 1819 N N . THR A 1 222 ? -0.465 -22.395 -19.523 1.00 77.00 222 THR A N 1
ATOM 1820 C CA . THR A 1 222 ? -1.166 -23.304 -20.433 1.00 77.00 222 THR A CA 1
ATOM 1821 C C . THR A 1 222 ? -0.736 -23.083 -21.892 1.00 77.00 222 THR A C 1
ATOM 1823 O O . THR A 1 222 ? -0.311 -21.993 -22.287 1.00 77.00 222 THR A O 1
ATOM 1826 N N . LYS A 1 223 ? -0.763 -24.145 -22.711 1.00 71.06 223 LYS A N 1
ATOM 1827 C CA . LYS A 1 223 ? -0.475 -24.021 -24.151 1.00 71.06 223 LYS A CA 1
ATOM 1828 C C . LYS A 1 223 ? -1.569 -23.176 -24.806 1.00 71.06 223 LYS A C 1
ATOM 1830 O O . LYS A 1 223 ? -2.744 -23.419 -24.549 1.00 71.06 223 LYS A O 1
ATOM 1835 N N . ASN A 1 224 ? -1.178 -22.256 -25.689 1.00 71.81 224 ASN A N 1
ATOM 1836 C CA . ASN A 1 224 ? -2.088 -21.356 -26.407 1.00 71.81 224 ASN A CA 1
ATOM 1837 C C . ASN A 1 224 ? -2.940 -20.469 -25.483 1.00 71.81 224 ASN A C 1
ATOM 1839 O O . ASN A 1 224 ? -4.108 -20.217 -25.783 1.00 71.81 224 ASN A O 1
ATOM 1843 N N . PHE A 1 225 ? -2.373 -20.003 -24.367 1.00 77.31 225 PHE A N 1
ATOM 1844 C CA . PHE A 1 225 ? -3.064 -19.072 -23.481 1.00 77.31 225 PHE A CA 1
ATOM 1845 C C . PHE A 1 225 ? -3.500 -17.815 -24.251 1.00 77.31 225 PHE A C 1
ATOM 1847 O O . PHE A 1 225 ? -2.762 -17.290 -25.091 1.00 77.31 225 PHE A O 1
ATOM 1854 N N . GLU A 1 226 ? -4.695 -17.318 -23.942 1.00 74.81 226 GLU A N 1
ATOM 1855 C CA . GLU A 1 226 ? -5.255 -16.106 -24.532 1.00 74.81 226 GLU A CA 1
ATOM 1856 C C . GLU A 1 226 ? -5.791 -15.196 -23.425 1.00 74.81 226 GLU A C 1
ATOM 1858 O O . GLU A 1 226 ? -6.351 -15.661 -22.430 1.00 74.81 226 GLU A O 1
ATOM 1863 N N . PHE A 1 227 ? -5.617 -13.884 -23.596 1.00 71.88 227 PHE A N 1
ATOM 1864 C CA . PHE A 1 227 ? -6.150 -12.913 -22.647 1.00 71.88 227 PHE A CA 1
ATOM 1865 C C . PHE A 1 227 ? -7.685 -12.896 -22.728 1.00 71.88 227 PHE A C 1
ATOM 1867 O O . PHE A 1 227 ? -8.227 -12.867 -23.836 1.00 71.88 227 PHE A O 1
ATOM 1874 N N . PRO A 1 228 ? -8.401 -12.874 -21.591 1.00 63.06 228 PRO A N 1
ATOM 1875 C CA . PRO A 1 228 ? -9.859 -12.827 -21.595 1.00 63.06 228 PRO A CA 1
ATOM 1876 C C . PRO A 1 228 ? -10.355 -11.586 -22.359 1.00 63.06 228 PRO A C 1
ATOM 1878 O O . PRO A 1 228 ? -9.934 -10.464 -22.079 1.00 63.06 228 PRO A O 1
ATOM 1881 N N . TYR A 1 229 ? -11.203 -11.804 -23.371 1.00 51.31 229 TYR A N 1
ATOM 1882 C CA . TYR A 1 229 ? -11.742 -10.755 -24.254 1.00 51.31 229 TYR A CA 1
ATOM 1883 C C . TYR A 1 229 ? -12.996 -10.083 -23.673 1.00 51.31 229 TYR A C 1
ATOM 1885 O O . TYR A 1 229 ? -13.255 -8.909 -23.920 1.00 51.31 229 TYR A O 1
ATOM 1893 N N . GLU A 1 230 ? -13.743 -10.816 -22.852 1.00 50.28 230 GLU A N 1
ATOM 1894 C CA . GLU A 1 230 ? -14.841 -10.302 -22.040 1.00 50.28 230 GLU A CA 1
ATOM 1895 C C . GLU A 1 230 ? -14.392 -10.278 -20.581 1.00 50.28 230 GLU A C 1
ATOM 1897 O O . GLU A 1 230 ? -13.558 -11.092 -20.179 1.00 50.28 230 GLU A O 1
ATOM 1902 N N . ALA A 1 231 ? -14.976 -9.390 -19.774 1.00 39.34 231 ALA A N 1
ATOM 1903 C CA . ALA A 1 231 ? -14.895 -9.439 -18.317 1.00 39.34 231 ALA A CA 1
ATOM 1904 C C . ALA A 1 231 ? -15.628 -10.684 -17.779 1.00 39.34 231 ALA A C 1
ATOM 1906 O O . ALA A 1 231 ? -16.546 -10.588 -16.973 1.00 39.34 231 ALA A O 1
ATOM 1907 N N . LYS A 1 232 ? -15.249 -11.877 -18.240 1.00 35.47 232 LYS A N 1
ATOM 1908 C CA . LYS A 1 232 ? -15.471 -13.091 -17.480 1.00 35.47 232 LYS A CA 1
ATOM 1909 C C . LYS A 1 232 ? -14.520 -12.984 -16.308 1.00 35.47 232 LYS A C 1
ATOM 1911 O O . LYS A 1 232 ? -13.317 -13.202 -16.449 1.00 35.47 232 LYS A O 1
ATOM 1916 N N . LEU A 1 233 ? -15.080 -12.548 -15.181 1.00 34.62 233 LEU A N 1
ATOM 1917 C CA . LEU A 1 233 ? -14.544 -12.856 -13.867 1.00 34.62 233 LEU A CA 1
ATOM 1918 C C . LEU A 1 233 ? -14.095 -14.313 -13.942 1.00 34.62 233 LEU A C 1
ATOM 1920 O O . LEU A 1 233 ? -14.898 -15.205 -14.209 1.00 34.62 233 LEU A O 1
ATOM 1924 N N . ILE A 1 234 ? -12.785 -14.532 -13.870 1.00 31.09 234 ILE A N 1
ATOM 1925 C CA . ILE A 1 234 ? -12.274 -15.878 -13.689 1.00 31.09 234 ILE A CA 1
ATOM 1926 C C . ILE A 1 234 ? -12.817 -16.266 -12.323 1.00 31.09 234 ILE A C 1
ATOM 1928 O O . ILE A 1 234 ? -12.408 -15.672 -11.324 1.00 31.09 234 ILE A O 1
ATOM 1932 N N . ASP A 1 235 ? -13.773 -17.192 -12.303 1.00 31.23 235 ASP A N 1
ATOM 1933 C CA . ASP A 1 235 ? -14.251 -17.818 -11.081 1.00 31.23 235 ASP A CA 1
ATOM 1934 C C . ASP A 1 235 ? -13.054 -18.530 -10.451 1.00 31.23 235 ASP A C 1
ATOM 1936 O O . ASP A 1 235 ? -12.739 -19.686 -10.737 1.00 31.23 235 ASP A O 1
ATOM 1940 N N . ILE A 1 236 ? -12.331 -17.809 -9.598 1.00 28.61 236 ILE A N 1
ATOM 1941 C CA . ILE A 1 236 ? -11.538 -18.439 -8.561 1.00 28.61 236 ILE A CA 1
ATOM 1942 C C . ILE A 1 236 ? -12.595 -19.060 -7.662 1.00 28.61 236 ILE A C 1
ATOM 1944 O O . ILE A 1 236 ? -13.252 -18.355 -6.900 1.00 28.61 236 ILE A O 1
ATOM 1948 N N . VAL A 1 237 ? -12.820 -20.361 -7.841 1.00 26.84 237 VAL A N 1
ATOM 1949 C CA . VAL A 1 237 ? -13.747 -21.156 -7.041 1.00 26.84 237 VAL A CA 1
ATOM 1950 C C . VAL A 1 237 ? -13.342 -21.018 -5.575 1.00 26.84 237 VAL A C 1
ATOM 1952 O O . VAL A 1 237 ? -12.473 -21.729 -5.078 1.00 26.84 237 VAL A O 1
ATOM 1955 N N . ILE A 1 238 ? -13.969 -20.072 -4.887 1.00 31.08 238 ILE A N 1
ATOM 1956 C CA . ILE A 1 238 ? -14.177 -20.109 -3.450 1.00 31.08 238 ILE A CA 1
ATOM 1957 C C . ILE A 1 238 ? -15.613 -20.602 -3.331 1.00 31.08 238 ILE A C 1
ATOM 1959 O O . ILE A 1 238 ? -16.561 -19.911 -3.696 1.00 31.08 238 ILE A O 1
ATOM 1963 N N . SER A 1 239 ? -15.752 -21.865 -2.951 1.00 30.31 239 SER A N 1
ATOM 1964 C CA . SER A 1 239 ? -17.021 -22.552 -2.730 1.00 30.31 239 SER A CA 1
ATOM 1965 C C . SER A 1 239 ? -18.005 -21.689 -1.929 1.00 30.31 239 SER A C 1
ATOM 1967 O O . SER A 1 239 ? -17.728 -21.411 -0.765 1.00 30.31 239 SER A O 1
ATOM 1969 N N . ASN A 1 240 ? -19.105 -21.262 -2.569 1.00 38.41 240 ASN A N 1
ATOM 1970 C CA . ASN A 1 240 ? -20.483 -21.149 -2.036 1.00 38.41 240 ASN A CA 1
ATOM 1971 C C . ASN A 1 240 ? -21.380 -20.296 -2.967 1.00 38.41 240 ASN A C 1
ATOM 1973 O O . ASN A 1 240 ? -21.963 -19.290 -2.572 1.00 38.41 240 ASN A O 1
ATOM 1977 N N . SER A 1 241 ? -21.519 -20.701 -4.234 1.00 34.09 241 SER A N 1
ATOM 1978 C CA . SER A 1 241 ? -22.310 -19.989 -5.257 1.00 34.09 241 SER A CA 1
ATOM 1979 C C . SER A 1 241 ? -23.836 -20.069 -5.069 1.00 34.09 241 SER A C 1
ATOM 1981 O O . SER A 1 241 ? -24.576 -19.311 -5.692 1.00 34.09 241 SER A O 1
ATOM 1983 N N . ILE A 1 242 ? -24.328 -20.953 -4.198 1.00 37.22 242 ILE A N 1
ATOM 1984 C CA . ILE A 1 242 ? -25.769 -21.213 -4.032 1.00 37.22 242 ILE A CA 1
ATOM 1985 C C . ILE A 1 242 ? -26.459 -20.108 -3.206 1.00 37.22 242 ILE A C 1
ATOM 1987 O O . ILE A 1 242 ? -27.640 -19.828 -3.406 1.00 37.22 242 ILE A O 1
ATOM 1991 N N . GLU A 1 243 ? -25.725 -19.413 -2.335 1.00 39.97 243 GLU A N 1
ATOM 1992 C CA . GLU A 1 243 ? -26.287 -18.389 -1.440 1.00 39.97 243 GLU A CA 1
ATOM 1993 C C . GLU A 1 243 ? -26.472 -17.023 -2.129 1.00 39.97 243 GLU A C 1
ATOM 1995 O O . GLU A 1 243 ? -27.380 -16.264 -1.795 1.00 39.97 243 GLU A O 1
ATOM 2000 N N . GLN A 1 244 ? -25.657 -16.724 -3.147 1.00 36.12 244 GLN A N 1
ATOM 2001 C CA . GLN A 1 244 ? -25.722 -15.458 -3.890 1.00 36.12 244 GLN A CA 1
ATOM 2002 C C . GLN A 1 244 ? -26.866 -15.414 -4.914 1.00 36.12 244 GLN A C 1
ATOM 2004 O O . GLN A 1 244 ? -27.393 -14.338 -5.186 1.00 36.12 244 GLN A O 1
ATOM 2009 N N . SER A 1 245 ? -27.275 -16.566 -5.461 1.00 34.91 245 SER A N 1
ATOM 2010 C CA . SER A 1 245 ? -28.399 -16.640 -6.405 1.00 34.91 245 SER A CA 1
ATOM 2011 C C . SER A 1 245 ? -29.728 -16.325 -5.722 1.00 34.91 245 SER A C 1
ATOM 2013 O O . SER A 1 245 ? -30.499 -15.530 -6.247 1.00 34.91 245 SER A O 1
ATOM 2015 N N . LYS A 1 246 ? -29.962 -16.877 -4.521 1.00 37.72 246 LYS A N 1
ATOM 2016 C CA . LYS A 1 246 ? -31.199 -16.643 -3.756 1.00 37.72 246 LYS A CA 1
ATOM 2017 C C . LYS A 1 246 ? -31.404 -15.166 -3.409 1.00 37.72 246 LYS A C 1
ATOM 2019 O O . LYS A 1 246 ? -32.486 -14.636 -3.616 1.00 37.72 246 LYS A O 1
ATOM 2024 N N . ARG A 1 247 ? -30.332 -14.475 -3.001 1.00 38.22 247 ARG A N 1
ATOM 2025 C CA . ARG A 1 247 ? -30.373 -13.036 -2.681 1.00 38.22 247 ARG A CA 1
ATOM 2026 C C . ARG A 1 247 ? -30.675 -12.151 -3.891 1.00 38.22 247 ARG A C 1
ATOM 2028 O O . ARG A 1 247 ? -31.158 -11.040 -3.723 1.00 38.22 247 ARG A O 1
ATOM 2035 N N . LYS A 1 248 ? -30.365 -12.607 -5.108 1.00 35.09 248 LYS A N 1
ATOM 2036 C CA . LYS A 1 248 ? -30.597 -11.839 -6.339 1.00 35.09 248 LYS A CA 1
ATOM 2037 C C . LYS A 1 248 ? -32.067 -11.864 -6.759 1.00 35.09 248 LYS A C 1
ATOM 2039 O O . LYS A 1 248 ? -32.567 -10.846 -7.232 1.00 35.09 248 LYS A O 1
ATOM 2044 N N . ASP A 1 249 ? -32.734 -12.997 -6.559 1.00 37.41 249 ASP A N 1
ATOM 2045 C CA . ASP A 1 249 ? -34.149 -13.165 -6.892 1.00 37.41 249 ASP A CA 1
ATOM 2046 C C . ASP A 1 249 ? -35.049 -12.448 -5.868 1.00 37.41 249 ASP A C 1
ATOM 2048 O O . ASP A 1 249 ? -35.968 -11.740 -6.271 1.00 37.41 249 ASP A O 1
ATOM 2052 N N . GLU A 1 250 ? -34.702 -12.490 -4.573 1.00 39.09 250 GLU A N 1
ATOM 2053 C CA . GLU A 1 250 ? -35.376 -11.712 -3.512 1.00 39.09 250 GLU A CA 1
ATOM 2054 C C . GLU A 1 250 ? -35.260 -10.187 -3.736 1.00 39.09 250 GLU A C 1
ATOM 2056 O O . GLU A 1 250 ? -36.201 -9.430 -3.494 1.00 39.09 250 GLU A O 1
ATOM 2061 N N . MET A 1 251 ? -34.120 -9.718 -4.260 1.00 30.25 251 MET A N 1
ATOM 2062 C CA . MET A 1 251 ? -33.871 -8.295 -4.535 1.00 30.25 251 MET A CA 1
ATOM 2063 C C . MET A 1 251 ? -34.648 -7.780 -5.762 1.00 30.25 251 MET A C 1
ATOM 2065 O O . MET A 1 251 ? -35.074 -6.629 -5.780 1.00 30.25 251 MET A O 1
ATOM 2069 N N . LEU A 1 252 ? -34.887 -8.639 -6.762 1.00 39.06 252 LEU A N 1
ATOM 2070 C CA . LEU A 1 252 ? -35.730 -8.336 -7.931 1.00 39.06 252 LEU A CA 1
ATOM 2071 C C . LEU A 1 252 ? -37.223 -8.246 -7.579 1.00 39.06 252 LEU A C 1
ATOM 2073 O O . LEU A 1 252 ? -37.980 -7.555 -8.263 1.00 39.06 252 LEU A O 1
ATOM 2077 N N . GLU A 1 253 ? -37.648 -8.951 -6.532 1.00 38.03 253 GLU A N 1
ATOM 2078 C CA . GLU A 1 253 ? -39.020 -8.921 -6.022 1.00 38.03 253 GLU A CA 1
ATOM 2079 C C . GLU A 1 253 ? -39.296 -7.644 -5.209 1.00 38.03 253 GLU A C 1
ATOM 2081 O O . GLU A 1 253 ? -40.371 -7.056 -5.319 1.00 38.03 253 GLU A O 1
ATOM 2086 N N . LEU A 1 254 ? -38.291 -7.153 -4.474 1.00 32.88 254 LEU A N 1
ATOM 2087 C CA . LEU A 1 254 ? -38.332 -5.879 -3.747 1.00 32.88 254 LEU A CA 1
ATOM 2088 C C . LEU A 1 254 ? -38.348 -4.654 -4.677 1.00 32.88 254 LEU A C 1
ATOM 2090 O O . LEU A 1 254 ? -39.110 -3.724 -4.420 1.00 32.88 254 LEU A O 1
ATOM 2094 N N . ASP A 1 255 ? -37.583 -4.667 -5.775 1.00 33.34 255 ASP A N 1
ATOM 2095 C CA . ASP A 1 255 ? -37.557 -3.568 -6.758 1.00 33.34 255 ASP A CA 1
ATOM 2096 C C . ASP A 1 255 ? -38.929 -3.344 -7.424 1.00 33.34 255 ASP A C 1
ATOM 2098 O O . ASP A 1 255 ? -39.338 -2.203 -7.638 1.00 33.34 255 ASP A O 1
ATOM 2102 N N . LYS A 1 256 ? -39.688 -4.419 -7.688 1.00 37.12 256 LYS A N 1
ATOM 2103 C CA . LYS A 1 256 ? -41.048 -4.324 -8.255 1.00 37.12 256 LYS A CA 1
ATOM 2104 C C . LYS A 1 256 ? -42.057 -3.674 -7.313 1.00 37.12 256 LYS A C 1
ATOM 2106 O O . LYS A 1 256 ? -42.975 -3.018 -7.784 1.00 37.12 256 LYS A O 1
ATOM 2111 N N . ASN A 1 257 ? -41.886 -3.839 -6.003 1.00 34.66 257 ASN A N 1
ATOM 2112 C CA . ASN A 1 257 ? -42.799 -3.273 -5.008 1.00 34.66 257 ASN A CA 1
ATOM 2113 C C . ASN A 1 257 ? -42.536 -1.779 -4.736 1.00 34.66 257 ASN A C 1
ATOM 2115 O O . ASN A 1 257 ? -43.364 -1.119 -4.116 1.00 34.66 257 ASN A O 1
ATOM 2119 N N . ILE A 1 258 ? -41.392 -1.244 -5.182 1.00 32.75 258 ILE A N 1
ATOM 2120 C CA . ILE A 1 258 ? -40.975 0.151 -4.962 1.00 32.75 258 ILE A CA 1
ATOM 2121 C C . ILE A 1 258 ? -41.365 1.059 -6.146 1.00 32.75 258 ILE A C 1
ATOM 2123 O O . ILE A 1 258 ? -41.562 2.257 -5.956 1.00 32.75 258 ILE A O 1
ATOM 2127 N N . GLU A 1 259 ? -41.532 0.511 -7.355 1.00 34.50 259 GLU A N 1
ATOM 2128 C CA . GLU A 1 259 ? -41.934 1.277 -8.552 1.00 34.50 259 GLU A CA 1
ATOM 2129 C C . GLU A 1 259 ? -43.409 1.747 -8.541 1.00 34.50 259 GLU A C 1
ATOM 2131 O O . GLU A 1 259 ? -43.767 2.600 -9.349 1.00 34.50 259 GLU A O 1
ATOM 2136 N N . ASP A 1 260 ? -44.243 1.281 -7.601 1.00 31.22 260 ASP A N 1
ATOM 2137 C CA . ASP A 1 260 ? -45.686 1.592 -7.534 1.00 31.22 260 ASP A CA 1
ATOM 2138 C C . ASP A 1 260 ? -46.068 2.804 -6.645 1.00 31.22 260 ASP A C 1
ATOM 2140 O O . ASP A 1 260 ? -47.254 3.100 -6.475 1.00 31.22 260 ASP A O 1
ATOM 2144 N N . SER A 1 261 ? -45.112 3.562 -6.087 1.00 29.11 261 SER A N 1
ATOM 2145 C CA . SER A 1 261 ? -45.421 4.781 -5.311 1.00 29.11 261 SER A CA 1
ATOM 2146 C C . SER A 1 261 ? -45.198 6.066 -6.126 1.00 29.11 261 SER A C 1
ATOM 2148 O O . SER A 1 261 ? -44.064 6.452 -6.402 1.00 29.11 261 SER A O 1
ATOM 2150 N N . SER A 1 262 ? -46.320 6.695 -6.485 1.00 29.62 262 SER A N 1
ATOM 2151 C CA . SER A 1 262 ? -46.559 7.828 -7.397 1.00 29.62 262 SER A CA 1
ATOM 2152 C C . SER A 1 262 ? -45.495 8.934 -7.526 1.00 29.62 262 SER A C 1
ATOM 2154 O O . SER A 1 262 ? -45.103 9.575 -6.548 1.00 29.62 262 SER A O 1
ATOM 2156 N N . GLU A 1 263 ? -45.171 9.209 -8.793 1.00 38.97 263 GLU A N 1
ATOM 2157 C CA . GLU A 1 263 ? -44.533 10.400 -9.365 1.00 38.97 263 GLU A CA 1
ATOM 2158 C C . GLU A 1 263 ? -45.387 11.663 -9.164 1.00 38.97 263 GLU A C 1
ATOM 2160 O O . GLU A 1 263 ? -46.595 11.589 -9.342 1.00 38.97 263 GLU A O 1
ATOM 2165 N N . ASP A 1 264 ? -44.767 12.815 -8.879 1.00 28.67 264 ASP A N 1
ATOM 2166 C CA . ASP A 1 264 ? -45.110 14.075 -9.558 1.00 28.67 264 ASP A CA 1
ATOM 2167 C C . ASP A 1 264 ? -44.037 15.167 -9.330 1.00 28.67 264 ASP A C 1
ATOM 2169 O O . ASP A 1 264 ? -43.516 15.356 -8.231 1.00 28.67 264 ASP A O 1
ATOM 2173 N N . ASP A 1 265 ? -43.722 15.865 -10.428 1.00 30.77 265 ASP A N 1
ATOM 2174 C CA . ASP A 1 265 ? -42.874 17.057 -10.610 1.00 30.77 265 ASP A CA 1
ATOM 2175 C C . ASP A 1 265 ? -41.340 16.962 -10.426 1.00 30.77 265 ASP A C 1
ATOM 2177 O O . ASP A 1 265 ? -40.819 17.140 -9.331 1.00 30.77 265 ASP A O 1
ATOM 2181 N N . ILE A 1 266 ? -40.589 16.836 -11.546 1.00 25.53 266 ILE A N 1
ATOM 2182 C CA . ILE A 1 266 ? -39.344 17.594 -11.876 1.00 25.53 266 ILE A CA 1
ATOM 2183 C C . ILE A 1 266 ? -38.888 17.324 -13.346 1.00 25.53 266 ILE A C 1
ATOM 2185 O O . ILE A 1 266 ? -39.028 16.207 -13.846 1.00 25.53 266 ILE A O 1
ATOM 2189 N N . PRO A 1 267 ? -38.310 18.311 -14.079 1.00 26.06 267 PRO A N 1
ATOM 2190 C CA . PRO A 1 267 ? -38.158 18.278 -15.542 1.00 26.06 267 PRO A CA 1
ATOM 2191 C C . PRO A 1 267 ? -37.027 17.390 -16.099 1.00 26.06 267 PRO A C 1
ATOM 2193 O O . PRO A 1 267 ? -35.949 17.239 -15.523 1.00 26.06 267 PRO A O 1
ATOM 2196 N N . LYS A 1 268 ? -37.271 16.888 -17.317 1.00 31.64 268 LYS A N 1
ATOM 2197 C CA . LYS A 1 268 ? -36.462 15.952 -18.118 1.00 31.64 268 LYS A CA 1
ATOM 2198 C C . LYS A 1 268 ? -35.038 16.448 -18.436 1.00 31.64 268 LYS A C 1
ATOM 2200 O O . LYS A 1 268 ? -34.859 17.324 -19.277 1.00 31.64 268 LYS A O 1
ATOM 2205 N N . PHE A 1 269 ? -34.018 15.773 -17.890 1.00 25.19 269 PHE A N 1
ATOM 2206 C CA . PHE A 1 269 ? -32.647 15.756 -18.430 1.00 25.19 269 PHE A CA 1
ATOM 2207 C C . PHE A 1 269 ? -32.033 14.333 -18.376 1.00 25.19 269 PHE A C 1
ATOM 2209 O O . PHE A 1 269 ? -31.629 13.840 -17.329 1.00 25.19 269 PHE A O 1
ATOM 2216 N N . ASN A 1 270 ? -31.957 13.696 -19.553 1.00 27.91 270 ASN A N 1
ATOM 2217 C CA . ASN A 1 270 ? -31.099 12.572 -19.986 1.00 27.91 270 ASN A CA 1
ATOM 2218 C C . ASN A 1 270 ? -30.840 11.372 -19.024 1.00 27.91 270 ASN A C 1
ATOM 2220 O O . ASN A 1 270 ? -29.776 11.234 -18.415 1.00 27.91 270 ASN A O 1
ATOM 2224 N N . GLU A 1 271 ? -31.760 10.398 -19.017 1.00 31.53 271 GLU A N 1
ATOM 2225 C CA . GLU A 1 271 ? -31.750 9.172 -18.189 1.00 31.53 271 GLU A CA 1
ATOM 2226 C C . GLU A 1 271 ? -30.688 8.104 -18.533 1.00 31.53 271 GLU A C 1
ATOM 2228 O O . GLU A 1 271 ? -30.282 7.323 -17.666 1.00 31.53 271 GLU A O 1
ATOM 2233 N N . LYS A 1 272 ? -30.163 8.042 -19.765 1.00 28.30 272 LYS A N 1
ATOM 2234 C CA . LYS A 1 272 ? -29.269 6.932 -20.181 1.00 28.30 272 LYS A CA 1
ATOM 2235 C C . LYS A 1 272 ? -27.896 6.927 -19.496 1.00 28.30 272 LYS A C 1
ATOM 2237 O O . LYS A 1 272 ? -27.252 5.881 -19.418 1.00 28.30 272 LYS A O 1
ATOM 2242 N N . LYS A 1 273 ? -27.444 8.071 -18.970 1.00 29.52 273 LYS A N 1
ATOM 2243 C CA . LYS A 1 273 ? -26.157 8.200 -18.259 1.00 29.52 273 LYS A CA 1
ATOM 2244 C C . LYS A 1 273 ? -26.287 7.956 -16.747 1.00 29.52 273 LYS A C 1
ATOM 2246 O O . LYS A 1 273 ? -25.273 7.725 -16.092 1.00 29.52 273 LYS A O 1
ATOM 2251 N N . ARG A 1 274 ? -27.520 7.961 -16.218 1.00 28.00 274 ARG A N 1
ATOM 2252 C CA . ARG A 1 274 ? -27.843 7.763 -14.795 1.00 28.00 274 ARG A CA 1
ATOM 2253 C C . ARG A 1 274 ? -27.987 6.271 -14.450 1.00 28.00 274 ARG A C 1
ATOM 2255 O O . ARG A 1 274 ? -27.348 5.818 -13.507 1.00 28.00 274 ARG A O 1
ATOM 2262 N N . ARG A 1 275 ? -28.673 5.476 -15.289 1.00 29.86 275 ARG A N 1
ATOM 2263 C CA . ARG A 1 275 ? -28.924 4.029 -15.057 1.00 29.86 275 ARG A CA 1
ATOM 2264 C C . ARG A 1 275 ? -27.672 3.137 -14.982 1.00 29.86 275 ARG A C 1
ATOM 2266 O O . ARG A 1 275 ? -27.673 2.159 -14.253 1.00 29.86 275 ARG A O 1
ATOM 2273 N N . ARG A 1 276 ? -26.568 3.471 -15.668 1.00 28.64 276 ARG A N 1
ATOM 2274 C CA . ARG A 1 276 ? -25.307 2.693 -15.566 1.00 28.64 276 ARG A CA 1
ATOM 2275 C C . ARG A 1 276 ? -24.403 3.098 -14.397 1.00 28.64 276 ARG A C 1
ATOM 2277 O O . ARG A 1 276 ? -23.548 2.311 -14.020 1.00 28.64 276 ARG A O 1
ATOM 2284 N N . LYS A 1 277 ? -24.581 4.298 -13.834 1.00 32.94 277 LYS A N 1
ATOM 2285 C CA . LYS A 1 277 ? -23.748 4.824 -12.733 1.00 32.94 277 LYS A CA 1
ATOM 2286 C C . LYS A 1 277 ? -24.421 4.714 -11.369 1.00 32.94 277 LYS A C 1
ATOM 2288 O O . LYS A 1 277 ? -23.722 4.564 -10.374 1.00 32.94 277 LYS A O 1
ATOM 2293 N N . ALA A 1 278 ? -25.754 4.681 -11.337 1.00 27.84 278 ALA A N 1
ATOM 2294 C CA . ALA A 1 278 ? -26.510 4.275 -10.158 1.00 27.84 278 ALA A CA 1
ATOM 2295 C C . ALA A 1 278 ? -26.161 2.835 -9.745 1.00 27.84 278 ALA A C 1
ATOM 2297 O O . ALA A 1 278 ? -25.943 2.601 -8.571 1.00 27.84 278 ALA A O 1
ATOM 2298 N N . ASN A 1 279 ? -25.952 1.907 -10.687 1.00 29.36 279 ASN A N 1
ATOM 2299 C CA . ASN A 1 279 ? -25.627 0.510 -10.357 1.00 29.36 279 ASN A CA 1
ATOM 2300 C C . ASN A 1 279 ? -24.218 0.309 -9.764 1.00 29.36 279 ASN A C 1
ATOM 2302 O O . ASN A 1 279 ? -24.001 -0.657 -9.043 1.00 29.36 279 ASN A O 1
ATOM 2306 N N . THR A 1 280 ? -23.256 1.205 -10.017 1.00 32.09 280 THR A N 1
ATOM 2307 C CA . THR A 1 280 ? -21.916 1.150 -9.390 1.00 32.09 280 THR A CA 1
ATOM 2308 C C . THR A 1 280 ? -21.904 1.858 -8.037 1.00 32.09 280 THR A C 1
ATOM 2310 O O . THR A 1 280 ? -21.282 1.369 -7.097 1.00 32.09 280 THR A O 1
ATOM 2313 N N . LEU A 1 281 ? -22.651 2.963 -7.925 1.00 31.23 281 LEU A N 1
ATOM 2314 C CA . LEU A 1 281 ? -22.915 3.639 -6.659 1.00 31.23 281 LEU A CA 1
ATOM 2315 C C . LEU A 1 281 ? -23.649 2.685 -5.708 1.00 31.23 281 LEU A C 1
ATOM 2317 O O . LEU A 1 281 ? -23.163 2.468 -4.614 1.00 31.23 281 LEU A O 1
ATOM 2321 N N . ILE A 1 282 ? -24.710 2.015 -6.164 1.00 30.50 282 ILE A N 1
ATOM 2322 C CA . ILE A 1 282 ? -25.442 0.966 -5.444 1.00 30.50 282 ILE A CA 1
ATOM 2323 C C . ILE A 1 282 ? -24.586 -0.295 -5.295 1.00 30.50 282 ILE A C 1
ATOM 2325 O O . ILE A 1 282 ? -24.697 -0.947 -4.291 1.00 30.50 282 ILE A O 1
ATOM 2329 N N . SER A 1 283 ? -23.651 -0.666 -6.169 1.00 33.09 283 SER A N 1
ATOM 2330 C CA . SER A 1 283 ? -22.813 -1.849 -5.882 1.00 33.09 283 SER A CA 1
ATOM 2331 C C . SER A 1 283 ? -21.799 -1.615 -4.754 1.00 33.09 283 SER A C 1
ATOM 2333 O O . SER A 1 283 ? -21.584 -2.520 -3.959 1.00 33.09 283 SER A O 1
ATOM 2335 N N . PHE A 1 284 ? -21.175 -0.437 -4.655 1.00 33.31 284 PHE A N 1
ATOM 2336 C CA . PHE A 1 284 ? -20.186 -0.148 -3.601 1.00 33.31 284 PHE A CA 1
ATOM 2337 C C . PHE A 1 284 ? -20.857 0.339 -2.312 1.00 33.31 284 PHE A C 1
ATOM 2339 O O . PHE A 1 284 ? -20.466 -0.053 -1.214 1.00 33.31 284 PHE A O 1
ATOM 2346 N N . ILE A 1 285 ? -21.920 1.139 -2.458 1.00 33.91 285 ILE A N 1
ATOM 2347 C CA . ILE A 1 285 ? -22.802 1.518 -1.361 1.00 33.91 285 ILE A CA 1
ATOM 2348 C C . ILE A 1 285 ? -23.612 0.305 -0.909 1.00 33.91 285 ILE A C 1
ATOM 2350 O O . ILE A 1 285 ? -23.617 0.083 0.271 1.00 33.91 285 ILE A O 1
ATOM 2354 N N . SER A 1 286 ? -24.167 -0.582 -1.734 1.00 32.12 286 SER A N 1
ATOM 2355 C CA . SER A 1 286 ? -24.849 -1.810 -1.259 1.00 32.12 286 SER A CA 1
ATOM 2356 C C . SER A 1 286 ? -23.907 -2.923 -0.787 1.00 32.12 286 SER A C 1
ATOM 2358 O O . SER A 1 286 ? -24.348 -3.825 -0.091 1.00 32.12 286 SER A O 1
ATOM 2360 N N . VAL A 1 287 ? -22.600 -2.871 -1.056 1.00 34.75 287 VAL A N 1
ATOM 2361 C CA . VAL A 1 287 ? -21.633 -3.768 -0.384 1.00 34.75 287 VAL A CA 1
ATOM 2362 C C . VAL A 1 287 ? -21.241 -3.255 1.014 1.00 34.75 287 VAL A C 1
ATOM 2364 O O . VAL A 1 287 ? -20.767 -4.046 1.825 1.00 34.75 287 VAL A O 1
ATOM 2367 N N . LEU A 1 288 ? -21.505 -1.977 1.341 1.00 31.98 288 LEU A N 1
ATOM 2368 C CA . LEU A 1 288 ? -21.285 -1.365 2.672 1.00 31.98 288 LEU A CA 1
ATOM 2369 C C . LEU A 1 288 ? -22.575 -0.913 3.405 1.00 31.98 288 LEU A C 1
ATOM 2371 O O . LEU A 1 288 ? -22.564 -0.748 4.617 1.00 31.98 288 LEU A O 1
ATOM 2375 N N . ILE A 1 289 ? -23.689 -0.763 2.688 1.00 31.94 289 ILE A N 1
ATOM 2376 C CA . ILE A 1 289 ? -25.035 -0.304 3.090 1.00 31.94 289 ILE A CA 1
ATOM 2377 C C . ILE A 1 289 ? -26.107 -1.342 2.690 1.00 31.94 289 ILE A C 1
ATOM 2379 O O . ILE A 1 289 ? -27.221 -1.271 3.171 1.00 31.94 289 ILE A O 1
ATOM 2383 N N . GLY A 1 290 ? -25.830 -2.375 1.884 1.00 29.45 290 GLY A N 1
ATOM 2384 C CA . GLY A 1 290 ? -26.847 -3.380 1.495 1.00 29.45 290 GLY A CA 1
ATOM 2385 C C . GLY A 1 290 ? -27.303 -4.289 2.638 1.00 29.45 290 GLY A C 1
ATOM 2386 O O . GLY A 1 290 ? -28.361 -4.893 2.549 1.00 29.45 290 GLY A O 1
ATOM 2387 N N . GLY A 1 291 ? -26.540 -4.342 3.730 1.00 31.50 291 GLY A N 1
ATOM 2388 C CA . GLY A 1 291 ? -26.956 -4.899 5.023 1.00 31.50 291 GLY A CA 1
ATOM 2389 C C . GLY A 1 291 ? -27.649 -3.879 5.937 1.00 31.50 291 GLY A C 1
ATOM 2390 O O . GLY A 1 291 ? -28.088 -4.235 7.019 1.00 31.50 291 GLY A O 1
ATOM 2391 N N . PHE A 1 292 ? -27.738 -2.623 5.497 1.00 31.80 292 PHE A N 1
ATOM 2392 C CA . PHE A 1 292 ? -28.406 -1.495 6.148 1.00 31.80 292 PHE A CA 1
ATOM 2393 C C . PHE A 1 292 ? -29.676 -1.051 5.384 1.00 31.80 292 PHE A C 1
ATOM 2395 O O . PHE A 1 292 ? -30.317 -0.083 5.789 1.00 31.80 292 PHE A O 1
ATOM 2402 N N . VAL A 1 293 ? -30.069 -1.731 4.290 1.00 25.59 293 VAL A N 1
ATOM 2403 C CA . VAL A 1 293 ? -31.332 -1.472 3.566 1.00 25.59 293 VAL A CA 1
ATOM 2404 C C . VAL A 1 293 ? -32.483 -2.017 4.411 1.00 25.59 293 VAL A C 1
ATOM 2406 O O . VAL A 1 293 ? -32.869 -3.175 4.320 1.00 25.59 293 VAL A O 1
ATOM 2409 N N . GLY A 1 294 ? -32.943 -1.160 5.311 1.00 26.98 294 GLY A N 1
ATOM 2410 C CA . GLY A 1 294 ? -33.900 -1.432 6.379 1.00 26.98 294 GLY A CA 1
ATOM 2411 C C . GLY A 1 294 ? -33.716 -0.465 7.552 1.00 26.98 294 GLY A C 1
ATOM 2412 O O . GLY A 1 294 ? -34.642 -0.255 8.327 1.00 26.98 294 GLY A O 1
ATOM 2413 N N . GLU A 1 295 ? -32.548 0.175 7.665 1.00 36.06 295 GLU A N 1
ATOM 2414 C CA . GLU A 1 295 ? -32.277 1.160 8.704 1.00 36.06 295 GLU A CA 1
ATOM 2415 C C . GLU A 1 295 ? -32.546 2.572 8.174 1.00 36.06 295 GLU A C 1
ATOM 2417 O O . GLU A 1 295 ? -31.794 3.116 7.361 1.00 36.06 295 GLU A O 1
ATOM 2422 N N . GLU A 1 296 ? -33.617 3.202 8.662 1.00 26.83 296 GLU A N 1
ATOM 2423 C CA . GLU A 1 296 ? -33.698 4.657 8.657 1.00 26.83 296 GLU A CA 1
ATOM 2424 C C . GLU A 1 296 ? -32.421 5.179 9.328 1.00 26.83 296 GLU A C 1
ATOM 2426 O O . GLU A 1 296 ? -32.217 5.003 10.531 1.00 26.83 296 GLU A O 1
ATOM 2431 N N . ILE A 1 297 ? -31.537 5.834 8.567 1.00 31.08 297 ILE A N 1
ATOM 2432 C CA . ILE A 1 297 ? -30.573 6.761 9.160 1.00 31.08 297 ILE A CA 1
ATOM 2433 C C . ILE A 1 297 ? -31.452 7.817 9.815 1.00 31.08 297 ILE A C 1
ATOM 2435 O O . ILE A 1 297 ? -31.909 8.734 9.129 1.00 31.08 297 ILE A O 1
ATOM 2439 N N . HIS A 1 298 ? -31.770 7.624 11.100 1.00 28.33 298 HIS A N 1
ATOM 2440 C CA . HIS A 1 298 ? -32.649 8.511 11.836 1.00 28.33 298 HIS A CA 1
ATOM 2441 C C . HIS A 1 298 ? -32.194 9.933 11.552 1.00 28.33 298 HIS A C 1
ATOM 2443 O O . HIS A 1 298 ? -31.036 10.301 11.781 1.00 28.33 298 HIS A O 1
ATOM 2449 N N . GLN A 1 299 ? -33.121 10.693 10.974 1.00 27.20 299 GLN A N 1
ATOM 2450 C CA . GLN A 1 299 ? -33.025 12.124 10.786 1.00 27.20 299 GLN A CA 1
ATOM 2451 C C . GLN A 1 299 ? -32.405 12.683 12.064 1.00 27.20 299 GLN A C 1
ATOM 2453 O O . GLN A 1 299 ? -32.981 12.503 13.136 1.00 27.20 299 GLN A O 1
ATOM 2458 N N . CYS A 1 300 ? -31.187 13.232 11.963 1.00 31.12 300 CYS A N 1
ATOM 2459 C CA . CYS A 1 300 ? -30.427 13.690 13.117 1.00 31.12 300 CYS A CA 1
ATOM 2460 C C . CYS A 1 300 ? -31.363 14.473 14.038 1.00 31.12 300 CYS A C 1
ATOM 2462 O O . CYS A 1 300 ? -31.780 15.575 13.672 1.00 31.12 300 CYS A O 1
ATOM 2464 N N . ILE A 1 301 ? -31.687 13.930 15.216 1.00 29.11 301 ILE A N 1
ATOM 2465 C CA . ILE A 1 301 ? -32.266 14.747 16.277 1.00 29.11 301 ILE A CA 1
ATOM 2466 C C . ILE A 1 301 ? -31.215 15.839 16.491 1.00 29.11 301 ILE A C 1
ATOM 2468 O O . ILE A 1 301 ? -30.063 15.489 16.778 1.00 29.11 301 ILE A O 1
ATOM 2472 N N . PRO A 1 302 ? -31.524 17.128 16.255 1.00 34.38 302 PRO A N 1
ATOM 2473 C CA . PRO A 1 302 ? -30.515 18.168 16.295 1.00 34.38 302 PRO A CA 1
ATOM 2474 C C . PRO A 1 302 ? -30.014 18.296 17.734 1.00 34.38 302 PRO A C 1
ATOM 2476 O O . PRO A 1 302 ? -30.577 19.036 18.537 1.00 34.38 302 PRO A O 1
ATOM 2479 N N . HIS A 1 303 ? -28.932 17.594 18.070 1.00 41.31 303 HIS A N 1
ATOM 2480 C CA . HIS A 1 303 ? -28.070 18.034 19.152 1.00 41.31 303 HIS A CA 1
ATOM 2481 C C . HIS A 1 303 ? -27.619 19.447 18.770 1.00 41.31 303 HIS A C 1
ATOM 2483 O O . HIS A 1 303 ? -27.219 19.690 17.629 1.00 41.31 303 HIS A O 1
ATOM 2489 N N . SER A 1 304 ? -27.837 20.382 19.694 1.00 48.09 304 SER A N 1
ATOM 2490 C CA . SER A 1 304 ? -27.655 21.831 19.569 1.00 48.09 304 SER A CA 1
ATOM 2491 C C . SER A 1 304 ? -26.719 22.263 18.427 1.00 48.09 304 SER A C 1
ATOM 2493 O O . SER A 1 304 ? -25.516 22.015 18.437 1.00 48.09 304 SER A O 1
ATOM 2495 N N . ILE A 1 305 ? -27.264 22.963 17.423 1.00 56.41 305 ILE A N 1
ATOM 2496 C CA . ILE A 1 305 ? -26.442 23.556 16.360 1.00 56.41 305 ILE A CA 1
ATOM 2497 C C . ILE A 1 305 ? -25.527 24.595 17.015 1.00 56.41 305 ILE A C 1
ATOM 2499 O O . ILE A 1 305 ? -25.996 25.655 17.442 1.00 56.41 305 ILE A O 1
ATOM 2503 N N . ALA A 1 306 ? -24.226 24.307 17.083 1.00 61.28 306 ALA A N 1
ATOM 2504 C CA . ALA A 1 306 ? -23.230 25.271 17.526 1.00 61.28 306 ALA A CA 1
ATOM 2505 C C . ALA A 1 306 ? -23.303 26.506 16.617 1.00 61.28 306 ALA A C 1
ATOM 2507 O O . ALA A 1 306 ? -22.963 26.454 15.435 1.00 61.28 306 ALA A O 1
ATOM 2508 N N . LYS A 1 307 ? -23.805 27.624 17.154 1.00 68.56 307 LYS A N 1
ATOM 2509 C CA . LYS A 1 307 ? -24.025 28.848 16.367 1.00 68.56 307 LYS A CA 1
ATOM 2510 C C . LYS A 1 307 ? -22.724 29.598 16.083 1.00 68.56 307 LYS A C 1
ATOM 2512 O O . LYS A 1 307 ? -22.624 30.305 15.079 1.00 68.56 307 LYS A O 1
ATOM 2517 N N . ARG A 1 308 ? -21.730 29.438 16.959 1.00 72.50 308 ARG A N 1
ATOM 2518 C CA . ARG A 1 308 ? -20.433 30.118 16.916 1.00 72.50 308 ARG A CA 1
ATOM 2519 C C . ARG A 1 308 ? -19.301 29.151 17.237 1.00 72.50 308 ARG A C 1
ATOM 2521 O O . ARG A 1 308 ? -19.503 28.159 17.931 1.00 72.50 308 ARG A O 1
ATOM 2528 N N . CYS A 1 309 ? -18.121 29.446 16.706 1.00 70.69 309 CYS A N 1
ATOM 2529 C CA . CYS A 1 309 ? -16.920 28.652 16.903 1.00 70.69 309 CYS A CA 1
ATOM 2530 C C . CYS A 1 309 ? -16.439 28.736 18.357 1.00 70.69 309 CYS A C 1
ATOM 2532 O O . CYS A 1 309 ? -16.041 29.802 18.826 1.00 70.69 309 CYS A O 1
ATOM 2534 N N . THR A 1 310 ? -16.421 27.598 19.043 1.00 70.31 310 THR A N 1
ATOM 2535 C CA . THR A 1 310 ? -15.940 27.456 20.426 1.00 70.31 310 THR A CA 1
ATOM 2536 C C . THR A 1 310 ? -14.461 27.079 20.510 1.00 70.31 310 THR A C 1
ATOM 2538 O O . THR A 1 310 ? -13.928 26.908 21.602 1.00 70.31 310 THR A O 1
ATOM 2541 N N . ASN A 1 311 ? -13.756 26.968 19.378 1.00 67.25 311 ASN A N 1
ATOM 2542 C CA . ASN A 1 311 ? -12.316 26.731 19.419 1.00 67.25 311 ASN A CA 1
ATOM 2543 C C . ASN A 1 311 ? -11.595 27.948 20.014 1.00 67.25 311 ASN A C 1
ATOM 2545 O O . ASN A 1 311 ? -11.896 29.073 19.609 1.00 67.25 311 ASN A O 1
ATOM 2549 N N . PRO A 1 312 ? -10.598 27.759 20.893 1.00 61.78 312 PRO A N 1
ATOM 2550 C CA . PRO A 1 312 ? -9.762 28.854 21.364 1.00 61.78 312 PRO A CA 1
ATOM 2551 C C . PRO A 1 312 ? -9.099 29.584 20.185 1.00 61.78 312 PRO A C 1
ATOM 2553 O O . PRO A 1 312 ? -8.428 28.981 19.340 1.00 61.78 312 PRO A O 1
ATOM 2556 N N . SER A 1 313 ? -9.287 30.899 20.122 1.00 54.47 313 SER A N 1
ATOM 2557 C CA . SER A 1 313 ? -8.624 31.819 19.206 1.00 54.47 313 SER A CA 1
ATOM 2558 C C . SER A 1 313 ? -7.127 31.804 19.472 1.00 54.47 313 SER A C 1
ATOM 2560 O O . SER A 1 313 ? -6.611 32.355 20.445 1.00 54.47 313 SER A O 1
ATOM 2562 N N . ARG A 1 314 ? -6.400 31.188 18.542 1.00 56.56 314 ARG A N 1
ATOM 2563 C CA . ARG A 1 314 ? -4.938 31.065 18.602 1.00 56.56 314 ARG A CA 1
ATOM 2564 C C . ARG A 1 314 ? -4.208 32.386 18.320 1.00 56.56 314 ARG A C 1
ATOM 2566 O O . ARG A 1 314 ? -3.005 32.456 18.528 1.00 56.56 314 ARG A O 1
ATOM 2573 N N . ARG A 1 315 ? -4.922 33.425 17.855 1.00 54.62 315 ARG A N 1
ATOM 2574 C CA . ARG A 1 315 ? -4.388 34.783 17.626 1.00 54.62 315 ARG A CA 1
ATOM 2575 C C . ARG A 1 315 ? -4.603 35.736 18.808 1.00 54.62 315 ARG A C 1
ATOM 2577 O O . ARG A 1 315 ? -3.914 36.745 18.871 1.00 54.62 315 ARG A O 1
ATOM 2584 N N . MET A 1 316 ? -5.533 35.443 19.720 1.00 49.44 316 MET A N 1
ATOM 2585 C CA . MET A 1 316 ? -5.937 36.356 20.798 1.00 49.44 316 MET A CA 1
ATOM 2586 C C . MET A 1 316 ? -5.990 35.628 22.149 1.00 49.44 316 MET A C 1
ATOM 2588 O O . MET A 1 316 ? -7.072 35.291 22.617 1.00 49.44 316 MET A O 1
ATOM 2592 N N . ASN A 1 317 ? -4.826 35.360 22.756 1.00 53.94 317 ASN A N 1
ATOM 2593 C CA . ASN A 1 317 ? -4.650 34.948 24.165 1.00 53.94 317 ASN A CA 1
ATOM 2594 C C . ASN A 1 317 ? -5.764 34.055 24.771 1.00 53.94 317 ASN A C 1
ATOM 2596 O O . ASN A 1 317 ? -6.263 34.340 25.853 1.00 53.94 317 ASN A O 1
ATOM 2600 N N . GLY A 1 318 ? -6.178 32.979 24.089 1.00 56.34 318 GLY A N 1
ATOM 2601 C CA . GLY A 1 318 ? -7.137 32.011 24.646 1.00 56.34 318 GLY A CA 1
ATOM 2602 C C . GLY A 1 318 ? -8.611 32.443 24.660 1.00 56.34 318 GLY A C 1
ATOM 2603 O O . GLY A 1 318 ? -9.447 31.686 25.141 1.00 56.34 318 GLY A O 1
ATOM 2604 N N . THR A 1 319 ? -8.960 33.605 24.099 1.00 64.50 319 THR A N 1
ATOM 2605 C CA . THR A 1 319 ? -10.367 33.983 23.843 1.00 64.50 319 THR A CA 1
ATOM 2606 C C . THR A 1 319 ? -10.994 33.042 22.815 1.00 64.50 319 THR A C 1
ATOM 2608 O O . THR A 1 319 ? -10.280 32.507 21.980 1.00 64.50 319 THR A O 1
ATOM 2611 N N . LEU A 1 320 ? -12.303 32.785 22.844 1.00 68.12 320 LEU A N 1
ATOM 2612 C CA . LEU A 1 320 ? -12.955 31.909 21.856 1.00 68.12 320 LEU A CA 1
ATOM 2613 C C . LEU A 1 320 ? -12.900 32.530 20.446 1.00 68.12 320 LEU A C 1
ATOM 2615 O O . LEU A 1 320 ? -12.940 33.745 20.286 1.00 68.12 320 LEU A O 1
ATOM 2619 N N . CYS A 1 321 ? -12.791 31.697 19.409 1.00 75.25 321 CYS A N 1
ATOM 2620 C CA . CYS A 1 321 ? -12.744 32.119 18.005 1.00 75.25 321 CYS A CA 1
ATOM 2621 C C . CYS A 1 321 ? -14.003 32.891 17.585 1.00 75.25 321 CYS A C 1
ATOM 2623 O O . CYS A 1 321 ? -13.914 33.771 16.731 1.00 75.25 321 CYS A O 1
ATOM 2625 N N . ASP A 1 322 ? -15.155 32.521 18.147 1.00 74.62 322 ASP A N 1
ATOM 2626 C CA . ASP A 1 322 ? -16.465 33.175 18.031 1.00 74.62 322 ASP A CA 1
ATOM 2627 C C . ASP A 1 322 ? -16.989 33.398 16.598 1.00 74.62 322 ASP A C 1
ATOM 2629 O O . ASP A 1 322 ? -18.008 34.047 16.363 1.00 74.62 322 ASP A O 1
ATOM 2633 N N . THR A 1 323 ? -16.324 32.809 15.603 1.00 80.31 323 THR A N 1
ATOM 2634 C CA . THR A 1 323 ? -16.716 32.920 14.198 1.00 80.31 323 THR A CA 1
ATOM 2635 C C . THR A 1 323 ? -18.085 32.263 13.988 1.00 80.31 323 THR A C 1
ATOM 2637 O O . THR A 1 323 ? -18.259 31.111 14.401 1.00 80.31 323 THR A O 1
ATOM 2640 N N . PRO A 1 324 ? -19.059 32.944 13.353 1.00 76.25 324 PRO A N 1
ATOM 2641 C CA . PRO A 1 324 ? -20.368 32.365 13.068 1.00 76.25 324 PRO A CA 1
ATOM 2642 C C . PRO A 1 324 ? -20.250 31.082 12.239 1.00 76.25 324 PRO A C 1
ATOM 2644 O O . PRO A 1 324 ? -19.640 31.074 11.172 1.00 76.25 324 PRO A O 1
ATOM 2647 N N . LEU A 1 325 ? -20.866 29.999 12.715 1.00 74.00 325 LEU A N 1
ATOM 2648 C CA . LEU A 1 325 ? -20.894 28.696 12.029 1.00 74.00 325 LEU A CA 1
ATOM 2649 C C . LEU A 1 325 ? -22.168 28.493 11.198 1.00 74.00 325 LEU A C 1
ATOM 2651 O O . LEU A 1 325 ? -22.370 27.447 10.575 1.00 74.00 325 LEU A O 1
ATOM 2655 N N . ILE A 1 326 ? -23.003 29.526 11.150 1.00 77.69 326 ILE A N 1
ATOM 2656 C CA . ILE A 1 326 ? -24.311 29.537 10.521 1.00 77.69 326 ILE A CA 1
ATOM 2657 C C . ILE A 1 326 ? -24.379 30.695 9.516 1.00 77.69 326 ILE A C 1
ATOM 2659 O O . ILE A 1 326 ? -23.942 31.807 9.806 1.00 77.69 326 ILE A O 1
ATOM 2663 N N . LYS A 1 327 ? -24.952 30.435 8.341 1.00 71.94 327 LYS A N 1
ATOM 2664 C CA . LYS A 1 327 ? -25.368 31.443 7.359 1.00 71.94 327 LYS A CA 1
ATOM 2665 C C . LYS A 1 327 ? -26.701 32.053 7.821 1.00 71.94 327 LYS A C 1
ATOM 2667 O O . LYS A 1 327 ? -27.630 31.300 8.125 1.00 71.94 327 LYS A O 1
ATOM 2672 N N . SER A 1 328 ? -26.805 33.382 7.907 1.00 56.84 328 SER A N 1
ATOM 2673 C CA . SER A 1 328 ? -28.069 34.070 8.231 1.00 56.84 328 SER A CA 1
ATOM 2674 C C . SER A 1 328 ? -29.147 33.751 7.181 1.00 56.84 328 SER A C 1
ATOM 2676 O O . SER A 1 328 ? -28.820 33.574 6.008 1.00 56.84 328 SER A O 1
ATOM 2678 N N . ILE A 1 329 ? -30.419 33.635 7.586 1.00 55.56 329 ILE A N 1
ATOM 2679 C CA . ILE A 1 329 ? -31.537 33.302 6.680 1.00 55.56 329 ILE A CA 1
ATOM 2680 C C . ILE A 1 329 ? -32.553 34.447 6.641 1.00 55.56 329 ILE A C 1
ATOM 2682 O O . ILE A 1 329 ? -32.884 35.047 7.661 1.00 55.56 329 ILE A O 1
ATOM 2686 N N . SER A 1 330 ? -33.057 34.698 5.433 1.00 50.03 330 SER A N 1
ATOM 2687 C CA . SER A 1 330 ? -34.396 35.208 5.153 1.00 50.03 330 SER A CA 1
ATOM 2688 C C . SER A 1 330 ? -35.484 34.609 6.066 1.00 50.03 330 SER A C 1
ATOM 2690 O O . SER A 1 330 ? -35.671 33.400 6.116 1.00 50.03 330 SER A O 1
ATOM 2692 N N . THR A 1 331 ? -36.229 35.485 6.736 1.00 47.34 331 THR A N 1
ATOM 2693 C CA . THR A 1 331 ? -37.594 35.330 7.294 1.00 47.34 331 THR A CA 1
ATOM 2694 C C . THR A 1 331 ? -37.917 34.213 8.306 1.00 47.34 331 THR A C 1
ATOM 2696 O O . THR A 1 331 ? -38.772 34.458 9.149 1.00 47.34 331 THR A O 1
ATOM 2699 N N . ASN A 1 332 ? -37.236 33.060 8.339 1.00 48.50 332 ASN A N 1
ATOM 2700 C CA . ASN A 1 332 ? -37.490 31.978 9.304 1.00 48.50 332 ASN A CA 1
ATOM 2701 C C . ASN A 1 332 ? -36.238 31.724 10.161 1.00 48.50 332 ASN A C 1
ATOM 2703 O O . ASN A 1 332 ? -35.211 31.286 9.651 1.00 48.50 332 ASN A O 1
ATOM 2707 N N . ASN A 1 333 ? -36.336 31.993 11.465 1.00 49.12 333 ASN A N 1
ATOM 2708 C CA . ASN A 1 333 ? -35.296 32.069 12.513 1.00 49.12 333 ASN A CA 1
ATOM 2709 C C . ASN A 1 333 ? -34.311 30.873 12.708 1.00 49.12 333 ASN A C 1
ATOM 2711 O O . ASN A 1 333 ? -33.646 30.787 13.744 1.00 49.12 333 ASN A O 1
ATOM 2715 N N . HIS A 1 334 ? -34.151 29.954 11.753 1.00 57.91 334 HIS A N 1
ATOM 2716 C CA . HIS A 1 334 ? -33.285 28.770 11.846 1.00 57.91 334 HIS A CA 1
ATOM 2717 C C . HIS A 1 334 ? -32.140 28.815 10.836 1.00 57.91 334 HIS A C 1
ATOM 2719 O O . HIS A 1 334 ? -32.235 28.202 9.784 1.00 57.91 334 HIS A O 1
ATOM 2725 N N . GLY A 1 335 ? -31.044 29.517 11.135 1.00 62.28 335 GLY A N 1
ATOM 2726 C CA . GLY A 1 335 ? -29.932 29.665 10.188 1.00 62.28 335 GLY A CA 1
ATOM 2727 C C . GLY A 1 335 ? -29.312 28.341 9.670 1.00 62.28 335 GLY A C 1
ATOM 2728 O O . GLY A 1 335 ? -29.330 27.322 10.360 1.00 62.28 335 GLY A O 1
ATOM 2729 N N . THR A 1 336 ? -28.718 28.348 8.464 1.00 68.12 336 THR A N 1
ATOM 2730 C CA . THR A 1 336 ? -28.167 27.135 7.812 1.00 68.12 336 THR A CA 1
ATOM 2731 C C . THR A 1 336 ? -26.677 26.955 8.134 1.00 68.12 336 THR A C 1
ATOM 2733 O O . THR A 1 336 ? -25.899 27.866 7.847 1.00 68.12 336 THR A O 1
ATOM 2736 N N . PRO A 1 337 ? -26.219 25.810 8.678 1.00 70.31 337 PRO A N 1
ATOM 2737 C CA . PRO A 1 337 ? -24.806 25.603 9.008 1.00 70.31 337 PRO A CA 1
ATOM 2738 C C . PRO A 1 337 ? -23.907 25.593 7.761 1.00 70.31 337 PRO A C 1
ATOM 2740 O O . PRO A 1 337 ? -24.303 25.098 6.704 1.00 70.31 337 PRO A O 1
ATOM 2743 N N . TYR A 1 338 ? -22.675 26.105 7.884 1.00 70.25 338 TYR A N 1
ATOM 2744 C CA . TYR A 1 338 ? -21.701 26.120 6.777 1.00 70.25 338 TYR A CA 1
ATOM 2745 C C . TYR A 1 338 ? -21.295 24.718 6.310 1.00 70.25 338 TYR A C 1
ATOM 2747 O O . TYR A 1 338 ? -21.069 24.512 5.117 1.00 70.25 338 TYR A O 1
ATOM 2755 N N . LYS A 1 339 ? -21.197 23.762 7.238 1.00 71.88 339 LYS A N 1
ATOM 2756 C CA . LYS A 1 339 ? -20.845 22.364 6.974 1.00 71.88 339 LYS A CA 1
ATOM 2757 C C . LYS A 1 339 ? -21.574 21.482 7.986 1.00 71.88 339 LYS A C 1
ATOM 2759 O O . LYS A 1 339 ? -21.679 21.856 9.151 1.00 71.88 339 LYS A O 1
ATOM 2764 N N . LYS A 1 340 ? -22.091 20.337 7.542 1.00 72.00 340 LYS A N 1
ATOM 2765 C CA . LYS A 1 340 ? -22.773 19.350 8.391 1.00 72.00 340 LYS A CA 1
ATOM 2766 C C . LYS A 1 340 ? -21.935 18.081 8.452 1.00 72.00 340 LYS A C 1
ATOM 2768 O O . LYS A 1 340 ? -21.409 17.666 7.425 1.00 72.00 340 LYS A O 1
ATOM 2773 N N . TYR A 1 341 ? -21.822 17.478 9.627 1.00 76.81 341 TYR A N 1
ATOM 2774 C CA . TYR A 1 341 ? -21.187 16.178 9.803 1.00 76.81 341 TYR A CA 1
ATOM 2775 C C . TYR A 1 341 ? -22.252 15.192 10.264 1.00 76.81 341 TYR A C 1
ATOM 2777 O O . TYR A 1 341 ? -22.846 15.395 11.320 1.00 76.81 341 TYR A O 1
ATOM 2785 N N . ALA A 1 342 ? -22.518 14.175 9.449 1.00 73.50 342 ALA A N 1
ATOM 2786 C CA . ALA A 1 342 ? -23.390 13.080 9.838 1.00 73.50 342 ALA A CA 1
ATOM 2787 C C . ALA A 1 342 ? -22.532 12.012 10.514 1.00 73.50 342 ALA A C 1
ATOM 2789 O O . ALA A 1 342 ? -21.636 11.446 9.884 1.00 73.50 342 ALA A O 1
ATOM 2790 N N . TYR A 1 343 ? -22.793 11.767 11.791 1.00 79.56 343 TYR A N 1
ATOM 2791 C CA . TYR A 1 343 ? -22.139 10.721 12.559 1.00 79.56 343 TYR A CA 1
ATOM 2792 C C . TYR A 1 343 ? -23.176 9.989 13.396 1.00 79.56 343 TYR A C 1
ATOM 2794 O O . TYR A 1 343 ? -24.237 10.537 13.703 1.00 79.56 343 TYR A O 1
ATOM 2802 N N . TYR A 1 344 ? -22.858 8.751 13.733 1.00 78.69 344 TYR A N 1
ATOM 2803 C CA . TYR A 1 344 ? -23.670 7.902 14.576 1.00 78.69 344 TYR A CA 1
ATOM 2804 C C . TYR A 1 344 ? -22.904 7.661 15.883 1.00 78.69 344 TYR A C 1
ATOM 2806 O O . TYR A 1 344 ? -21.738 7.251 15.816 1.00 78.69 344 TYR A O 1
ATOM 2814 N N . PRO A 1 345 ? -23.490 7.953 17.059 1.00 83.00 345 PRO A N 1
ATOM 2815 C CA . PRO A 1 345 ? -22.831 7.706 18.338 1.00 83.00 345 PRO A CA 1
ATOM 2816 C C . PRO A 1 345 ? -22.375 6.249 18.453 1.00 83.00 345 PRO A C 1
ATOM 2818 O O . PRO A 1 345 ? -23.123 5.319 18.143 1.00 83.00 345 PRO A O 1
ATOM 2821 N N . LEU A 1 346 ? -21.130 6.037 18.882 1.00 92.06 346 LEU A N 1
ATOM 2822 C CA . LEU A 1 346 ? -20.559 4.691 18.945 1.00 92.06 346 LEU A CA 1
ATOM 2823 C C . LEU A 1 346 ? -21.313 3.814 19.953 1.00 92.06 346 LEU A C 1
ATOM 2825 O O . LEU A 1 346 ? -21.524 2.633 19.699 1.00 92.06 346 LEU A O 1
ATOM 2829 N N . GLU A 1 347 ? -21.762 4.400 21.059 1.00 92.44 347 GLU A N 1
ATOM 2830 C CA . GLU A 1 347 ? -22.535 3.740 22.110 1.00 92.44 347 GLU A CA 1
ATOM 2831 C C . GLU A 1 347 ? -23.831 3.124 21.569 1.00 92.44 347 GLU A C 1
ATOM 2833 O O . GLU A 1 347 ? -24.140 1.971 21.866 1.00 92.44 347 GLU A O 1
ATOM 2838 N N . ASP A 1 348 ? -24.549 3.854 20.712 1.00 87.44 348 ASP A N 1
ATOM 2839 C CA . ASP A 1 348 ? -25.787 3.375 20.093 1.00 87.44 348 ASP A CA 1
ATOM 2840 C C . ASP A 1 348 ? -25.510 2.235 19.103 1.00 87.44 348 ASP A C 1
ATOM 2842 O O . ASP A 1 348 ? -26.282 1.279 19.002 1.00 87.44 348 ASP A O 1
ATOM 2846 N N . SER A 1 349 ? -24.386 2.300 18.380 1.00 89.69 349 SER A N 1
ATOM 2847 C CA . SER A 1 349 ? -23.979 1.229 17.462 1.00 89.69 349 SER A CA 1
ATOM 2848 C C . SER A 1 349 ? -23.627 -0.037 18.228 1.00 89.69 349 SER A C 1
ATOM 2850 O O . SER A 1 349 ? -24.061 -1.122 17.849 1.00 89.69 349 SER A O 1
ATOM 2852 N N . LEU A 1 350 ? -22.885 0.098 19.328 1.00 94.44 350 LEU A N 1
ATOM 2853 C CA . LEU A 1 350 ? -22.565 -1.026 20.199 1.00 94.44 350 LEU A CA 1
ATOM 2854 C C . LEU A 1 350 ? -23.832 -1.610 20.818 1.00 94.44 350 LEU A C 1
ATOM 2856 O O . LEU A 1 350 ? -24.011 -2.820 20.747 1.00 94.44 350 LEU A O 1
ATOM 2860 N N . LYS A 1 351 ? -24.758 -0.783 21.316 1.00 92.81 351 LYS A N 1
ATOM 2861 C CA . LYS A 1 351 ? -26.049 -1.255 21.834 1.00 92.81 351 LYS A CA 1
ATOM 2862 C C . LYS A 1 351 ? -26.765 -2.144 20.820 1.00 92.81 351 LYS A C 1
ATOM 2864 O O . LYS A 1 351 ? -27.205 -3.233 21.166 1.00 92.81 351 LYS A O 1
ATOM 2869 N N . ARG A 1 352 ? -26.834 -1.729 19.552 1.00 91.38 352 ARG A N 1
ATOM 2870 C CA . ARG A 1 352 ? -27.446 -2.547 18.491 1.00 91.38 352 ARG A CA 1
ATOM 2871 C C . ARG A 1 352 ? -26.728 -3.874 18.272 1.00 91.38 352 ARG A C 1
ATOM 2873 O O . ARG A 1 352 ? -27.403 -4.874 18.061 1.00 91.38 352 ARG A O 1
ATOM 2880 N N . LEU A 1 353 ? -25.396 -3.900 18.326 1.00 94.00 353 LEU A N 1
ATOM 2881 C CA . LEU A 1 353 ? -24.631 -5.145 18.226 1.00 94.00 353 LEU A CA 1
ATOM 2882 C C . LEU A 1 353 ? -24.905 -6.074 19.416 1.00 94.00 353 LEU A C 1
ATOM 2884 O O . LEU A 1 353 ? -25.220 -7.239 19.207 1.00 94.00 353 LEU A O 1
ATOM 2888 N N . PHE A 1 354 ? -24.859 -5.550 20.641 1.00 95.62 354 PHE A N 1
ATOM 2889 C CA . PHE A 1 354 ? -25.088 -6.309 21.873 1.00 95.62 354 PHE A CA 1
ATOM 2890 C C . PHE A 1 354 ? -26.527 -6.804 22.048 1.00 95.62 354 PHE A C 1
ATOM 2892 O O . PHE A 1 354 ? -26.752 -7.779 22.757 1.00 95.62 354 PHE A O 1
ATOM 2899 N N . MET A 1 355 ? -27.502 -6.166 21.399 1.00 93.12 355 MET A N 1
ATOM 2900 C CA . MET A 1 355 ? -28.893 -6.632 21.357 1.00 93.12 355 MET A CA 1
ATOM 2901 C C . MET A 1 355 ? -29.115 -7.803 20.388 1.00 93.12 355 MET A C 1
ATOM 2903 O O . MET A 1 355 ? -30.207 -8.369 20.370 1.00 93.12 355 MET A O 1
ATOM 2907 N N . ARG A 1 356 ? -28.121 -8.168 19.567 1.00 93.94 356 ARG A N 1
ATOM 2908 C CA . ARG A 1 356 ? -28.222 -9.334 18.683 1.00 93.94 356 ARG A CA 1
ATOM 2909 C C . ARG A 1 356 ? -27.996 -10.613 19.471 1.00 93.94 356 ARG A C 1
ATOM 2911 O O . ARG A 1 356 ? -27.079 -10.702 20.288 1.00 93.94 356 ARG A O 1
ATOM 2918 N N . ASP A 1 357 ? -28.788 -11.621 19.134 1.00 91.62 357 ASP A N 1
ATOM 2919 C CA . ASP A 1 357 ? -28.609 -12.966 19.657 1.00 91.62 357 ASP A CA 1
ATOM 2920 C C . ASP A 1 357 ? -27.189 -13.492 19.359 1.00 91.62 357 ASP A C 1
ATOM 2922 O O . ASP A 1 357 ? -26.620 -13.241 18.289 1.00 91.62 357 ASP A O 1
ATOM 2926 N N . ASN A 1 358 ? -26.607 -14.201 20.325 1.00 91.81 358 ASN A N 1
ATOM 2927 C CA . ASN A 1 358 ? -25.254 -14.771 20.295 1.00 91.81 358 ASN A CA 1
ATOM 2928 C C . ASN A 1 358 ? -24.087 -13.780 20.077 1.00 91.81 358 ASN A C 1
ATOM 2930 O O . ASN A 1 358 ? -22.950 -14.219 19.893 1.00 91.81 358 ASN A O 1
ATOM 2934 N N . PHE A 1 359 ? -24.298 -12.455 20.079 1.00 94.94 359 PHE A N 1
ATOM 2935 C CA . PHE A 1 359 ? -23.189 -11.507 19.883 1.00 94.94 359 PHE A CA 1
ATOM 2936 C C . PHE A 1 359 ? -22.165 -11.583 21.020 1.00 94.94 359 PHE A C 1
ATOM 2938 O O . PHE A 1 359 ? -20.967 -11.665 20.753 1.00 94.94 359 PHE A O 1
ATOM 2945 N N . GLU A 1 360 ? -22.640 -11.611 22.268 1.00 95.12 360 GLU A N 1
ATOM 2946 C CA . GLU A 1 360 ? -21.786 -11.724 23.456 1.00 95.12 360 GLU A CA 1
ATOM 2947 C C . GLU A 1 360 ? -20.980 -13.026 23.467 1.00 95.12 360 GLU A C 1
ATOM 2949 O O . GLU A 1 360 ? -19.791 -13.013 23.763 1.00 95.12 360 GLU A O 1
ATOM 2954 N N . GLU A 1 361 ? -21.575 -14.139 23.038 1.00 94.25 361 GLU A N 1
ATOM 2955 C CA . GLU A 1 361 ? -20.850 -15.405 22.910 1.00 94.25 361 GLU A CA 1
ATOM 2956 C C . GLU A 1 361 ? -19.745 -15.312 21.852 1.00 94.25 361 GLU A C 1
ATOM 2958 O O . GLU A 1 361 ? -18.617 -15.748 22.082 1.00 94.25 361 GLU A O 1
ATOM 2963 N N . LYS A 1 362 ? -20.035 -14.699 20.696 1.00 95.06 362 LYS A N 1
ATOM 2964 C CA . LYS A 1 362 ? -19.071 -14.556 19.594 1.00 95.06 362 LYS A CA 1
ATOM 2965 C C . LYS A 1 362 ? -17.850 -13.728 19.972 1.00 95.06 362 LYS A C 1
ATOM 2967 O O . LYS A 1 362 ? -16.743 -14.098 19.590 1.00 95.06 362 LYS A O 1
ATOM 2972 N N . ILE A 1 363 ? -18.029 -12.624 20.697 1.00 95.56 363 ILE A N 1
ATOM 2973 C CA . ILE A 1 363 ? -16.913 -11.760 21.116 1.00 95.56 363 ILE A CA 1
ATOM 2974 C C . ILE A 1 363 ? -16.048 -12.381 22.223 1.00 95.56 363 ILE A C 1
ATOM 2976 O O . ILE A 1 363 ? -15.009 -11.817 22.551 1.00 95.56 363 ILE A O 1
ATOM 2980 N N . GLU A 1 364 ? -16.442 -13.525 22.784 1.00 94.25 364 GLU A N 1
ATOM 2981 C CA . GLU A 1 364 ? -15.664 -14.278 23.775 1.00 94.25 364 GLU A CA 1
ATOM 2982 C C . GLU A 1 364 ? -14.953 -15.499 23.158 1.00 94.25 364 GLU A C 1
ATOM 2984 O O . GLU A 1 364 ? -14.028 -16.049 23.756 1.00 94.25 364 GLU A O 1
ATOM 2989 N N . GLN A 1 365 ? -15.305 -15.900 21.927 1.00 92.75 365 GLN A N 1
ATOM 2990 C CA . GLN A 1 365 ? -14.728 -17.082 21.260 1.00 92.75 365 GLN A CA 1
ATOM 2991 C C . GLN A 1 365 ? -13.207 -17.015 21.107 1.00 92.75 365 GLN A C 1
ATOM 2993 O O . GLN A 1 365 ? -12.542 -18.053 21.145 1.00 92.75 365 GLN A O 1
ATOM 2998 N N . TRP A 1 366 ? -12.638 -15.814 20.978 1.00 92.19 366 TRP A N 1
ATOM 2999 C CA . TRP A 1 366 ? -11.189 -15.628 20.880 1.00 92.19 366 TRP A CA 1
ATOM 3000 C C . TRP A 1 366 ? -10.430 -16.201 22.090 1.00 92.19 366 TRP A C 1
ATOM 3002 O O . TRP A 1 366 ? -9.282 -16.599 21.931 1.00 92.19 366 TRP A O 1
ATOM 3012 N N . LYS A 1 367 ? -11.056 -16.330 23.272 1.00 91.69 367 LYS A N 1
ATOM 3013 C CA . LYS A 1 367 ? -10.435 -16.951 24.460 1.00 91.69 367 LYS A CA 1
ATOM 3014 C C . LYS A 1 367 ? -10.095 -18.428 24.256 1.00 91.69 367 LYS A C 1
ATOM 3016 O O . LYS A 1 367 ? -9.219 -18.961 24.927 1.00 91.69 367 LYS A O 1
ATOM 3021 N N . SER A 1 368 ? -10.782 -19.087 23.324 1.00 90.81 368 SER A N 1
ATOM 3022 C CA . SER A 1 368 ? -10.521 -20.476 22.933 1.00 90.81 368 SER A CA 1
ATOM 3023 C C . SER A 1 368 ? -9.560 -20.609 21.745 1.00 90.81 368 SER A C 1
ATOM 3025 O O . SER A 1 368 ? -9.308 -21.723 21.283 1.00 90.81 368 SER A O 1
ATOM 3027 N N . HIS A 1 369 ? -9.025 -19.494 21.231 1.00 87.94 369 HIS A N 1
ATOM 3028 C CA . HIS A 1 369 ? -8.123 -19.490 20.081 1.00 87.94 369 HIS A CA 1
ATOM 3029 C C . HIS A 1 369 ? -6.800 -20.201 20.418 1.00 87.94 369 HIS A C 1
ATOM 3031 O O . HIS A 1 369 ? -6.117 -19.805 21.367 1.00 87.94 369 HIS A O 1
ATOM 3037 N N . PRO A 1 370 ? -6.405 -21.244 19.663 1.00 85.38 370 PRO A N 1
ATOM 3038 C CA . PRO A 1 370 ? -5.161 -21.951 19.916 1.00 85.38 370 PRO A CA 1
ATOM 3039 C C . PRO A 1 370 ? -3.965 -21.086 19.507 1.00 85.38 370 PRO A C 1
ATOM 3041 O O . PRO A 1 370 ? -3.800 -20.738 18.338 1.00 85.38 370 PRO A O 1
ATOM 3044 N N . MET A 1 371 ? -3.092 -20.784 20.468 1.00 81.50 371 MET A N 1
ATOM 3045 C CA . MET A 1 371 ? -1.824 -20.115 20.184 1.00 81.50 371 MET A CA 1
ATOM 3046 C C . MET A 1 371 ? -0.772 -21.134 19.747 1.00 81.50 371 MET A C 1
ATOM 3048 O O . MET A 1 371 ? -0.333 -21.979 20.530 1.00 81.50 371 MET A O 1
ATOM 3052 N N . GLU A 1 372 ? -0.320 -21.022 18.502 1.00 83.38 372 GLU A N 1
ATOM 3053 C CA . GLU A 1 372 ? 0.790 -21.816 17.982 1.00 83.38 372 GLU A CA 1
ATOM 3054 C C . GLU A 1 372 ? 2.116 -21.044 18.104 1.00 83.38 372 GLU A C 1
ATOM 3056 O O . GLU A 1 372 ? 2.241 -19.926 17.590 1.00 83.38 372 GLU A O 1
ATOM 3061 N N . PRO A 1 373 ? 3.157 -21.613 18.744 1.00 80.00 373 PRO A N 1
ATOM 3062 C CA . PRO A 1 373 ? 4.441 -20.937 18.863 1.00 80.00 373 PRO A CA 1
ATOM 3063 C C . PRO A 1 373 ? 5.025 -20.560 17.494 1.00 80.00 373 PRO A C 1
ATOM 3065 O O . PRO A 1 373 ? 5.236 -21.418 16.639 1.00 80.00 373 PRO A O 1
ATOM 3068 N N . ARG A 1 374 ? 5.394 -19.281 17.334 1.00 80.56 374 ARG A N 1
ATOM 3069 C CA . ARG A 1 374 ? 6.012 -18.687 16.124 1.00 80.56 374 ARG A CA 1
ATOM 3070 C C . ARG A 1 374 ? 5.083 -18.512 14.915 1.00 80.56 374 ARG A C 1
ATOM 3072 O O . ARG A 1 374 ? 5.582 -18.121 13.858 1.00 80.56 374 ARG A O 1
ATOM 3079 N N . LEU A 1 375 ? 3.779 -18.738 15.053 1.00 82.94 375 LEU A N 1
ATOM 3080 C CA . LEU A 1 375 ? 2.801 -18.495 13.995 1.00 82.94 375 LEU A CA 1
ATOM 3081 C C . LEU A 1 375 ? 1.795 -17.423 14.435 1.00 82.94 375 LEU A C 1
ATOM 3083 O O . LEU A 1 375 ? 1.265 -17.484 15.536 1.00 82.94 375 LEU A O 1
ATOM 3087 N N . PHE A 1 376 ? 1.542 -16.441 13.567 1.00 84.31 376 PHE A N 1
ATOM 3088 C CA . PHE A 1 376 ? 0.503 -15.426 13.768 1.00 84.31 376 PHE A CA 1
ATOM 3089 C C . PHE A 1 376 ? -0.627 -15.685 12.766 1.00 84.31 376 PHE A C 1
ATOM 3091 O O . PHE A 1 376 ? -0.461 -15.443 11.568 1.00 84.31 376 PHE A O 1
ATOM 3098 N N . ASN A 1 377 ? -1.754 -16.199 13.250 1.00 83.75 377 ASN A N 1
ATOM 3099 C CA . ASN A 1 377 ? -2.930 -16.567 12.463 1.00 83.75 377 ASN A CA 1
ATOM 3100 C C . ASN A 1 377 ? -4.026 -15.494 12.511 1.00 83.75 377 ASN A C 1
ATOM 3102 O O . ASN A 1 377 ? -4.728 -15.283 11.514 1.00 83.75 377 ASN A O 1
ATOM 3106 N N . ASP A 1 378 ? -4.163 -14.815 13.648 1.00 89.44 378 ASP A N 1
ATOM 3107 C CA . ASP A 1 378 ? -5.130 -13.743 13.871 1.00 89.44 378 ASP A CA 1
ATOM 3108 C C . ASP A 1 378 ? -4.521 -12.589 14.696 1.00 89.44 378 ASP A C 1
ATOM 3110 O O . ASP A 1 378 ? -3.381 -12.636 15.156 1.00 89.44 378 ASP A O 1
ATOM 3114 N N . VAL A 1 379 ? -5.292 -11.517 14.874 1.00 89.38 379 VAL A N 1
ATOM 3115 C CA . VAL A 1 379 ? -4.972 -10.345 15.696 1.00 89.38 379 VAL A CA 1
ATOM 3116 C C . VAL A 1 379 ? -4.726 -10.717 17.160 1.00 89.38 379 VAL A C 1
ATOM 3118 O O . VAL A 1 379 ? -3.951 -10.029 17.820 1.00 89.38 379 VAL A O 1
ATOM 3121 N N . TYR A 1 380 ? -5.340 -11.809 17.629 1.00 92.06 380 TYR A N 1
ATOM 3122 C CA . TYR A 1 380 ? -5.205 -12.343 18.987 1.00 92.06 380 TYR A CA 1
ATOM 3123 C C . TYR A 1 380 ? -3.783 -12.805 19.281 1.00 92.06 380 TYR A C 1
ATOM 3125 O O . TYR A 1 380 ? -3.308 -12.637 20.392 1.00 92.06 380 TYR A O 1
ATOM 3133 N N . ASP A 1 381 ? -3.072 -13.319 18.274 1.00 89.81 381 ASP A N 1
ATOM 3134 C CA . ASP A 1 381 ? -1.707 -13.823 18.448 1.00 89.81 381 ASP A CA 1
ATOM 3135 C C . ASP A 1 381 ? -0.695 -12.683 18.661 1.00 89.81 381 ASP A C 1
ATOM 3137 O O . ASP A 1 381 ? 0.445 -12.908 19.069 1.00 89.81 381 ASP A O 1
ATOM 3141 N N . GLY A 1 382 ? -1.081 -11.443 18.349 1.00 88.62 382 GLY A N 1
ATOM 3142 C CA . GLY A 1 382 ? -0.222 -10.274 18.464 1.00 88.62 382 GLY A CA 1
ATOM 3143 C C . GLY A 1 382 ? -0.052 -9.814 19.910 1.00 88.62 382 GLY A C 1
ATOM 3144 O O . GLY A 1 382 ? -1.021 -9.635 20.634 1.00 88.62 382 GLY A O 1
ATOM 3145 N N . MET A 1 383 ? 1.180 -9.483 20.302 1.00 87.25 383 MET A N 1
ATOM 3146 C CA . MET A 1 383 ? 1.498 -8.992 21.655 1.00 87.25 383 MET A CA 1
ATOM 3147 C C . MET A 1 383 ? 0.635 -7.792 22.094 1.00 87.25 383 MET A C 1
ATOM 3149 O O . MET A 1 383 ? 0.213 -7.709 23.241 1.00 87.25 383 MET A O 1
ATOM 3153 N N . MET A 1 384 ? 0.291 -6.896 21.161 1.00 88.69 384 MET A N 1
ATOM 3154 C CA . MET A 1 384 ? -0.563 -5.734 21.443 1.00 88.69 384 MET A CA 1
ATOM 3155 C C . MET A 1 384 ? -1.986 -6.090 21.891 1.00 88.69 384 MET A C 1
ATOM 3157 O O . MET A 1 384 ? -2.652 -5.236 22.467 1.00 88.69 384 MET A O 1
ATOM 3161 N N . TRP A 1 385 ? -2.453 -7.313 21.628 1.00 92.06 385 TRP A N 1
ATOM 3162 C CA . TRP A 1 385 ? -3.730 -7.808 22.137 1.00 92.06 385 TRP A CA 1
ATOM 3163 C C . TRP A 1 385 ? -3.731 -7.902 23.671 1.00 92.06 385 TRP A C 1
ATOM 3165 O O . TRP A 1 385 ? -4.740 -7.603 24.299 1.00 92.06 385 TRP A O 1
ATOM 3175 N N . TYR A 1 386 ? -2.582 -8.245 24.265 1.00 91.62 386 TYR A N 1
ATOM 3176 C CA . TYR A 1 386 ? -2.428 -8.522 25.699 1.00 91.62 386 TYR A CA 1
ATOM 3177 C C . TYR A 1 386 ? -1.776 -7.379 26.493 1.00 91.62 386 TYR A C 1
ATOM 3179 O O . TYR A 1 386 ? -1.912 -7.327 27.711 1.00 91.62 386 TYR A O 1
ATOM 3187 N N . ASP A 1 387 ? -1.060 -6.469 25.825 1.00 91.38 387 ASP A N 1
ATOM 3188 C CA . ASP A 1 387 ? -0.280 -5.409 26.484 1.00 91.38 387 ASP A CA 1
ATOM 3189 C C . ASP A 1 387 ? -1.134 -4.313 27.140 1.00 91.38 387 ASP A C 1
ATOM 3191 O O . ASP A 1 387 ? -0.659 -3.605 28.032 1.00 91.38 387 ASP A O 1
ATOM 3195 N N . LEU A 1 388 ? -2.365 -4.108 26.661 1.00 91.12 388 LEU A N 1
ATOM 3196 C CA . LEU A 1 388 ? -3.245 -3.083 27.207 1.00 91.12 388 LEU A CA 1
ATOM 3197 C C . LEU A 1 388 ? -3.785 -3.548 28.557 1.00 91.12 388 LEU A C 1
ATOM 3199 O O . LEU A 1 388 ? -4.500 -4.541 28.610 1.00 91.12 388 LEU A O 1
ATOM 3203 N N . LEU A 1 389 ? -3.488 -2.809 29.623 1.00 89.75 389 LEU A N 1
ATOM 3204 C CA . LEU A 1 389 ? -4.012 -3.075 30.961 1.00 89.75 389 LEU A CA 1
ATOM 3205 C C . LEU A 1 389 ? -5.270 -2.244 31.231 1.00 89.75 389 LEU A C 1
ATOM 3207 O O . LEU A 1 389 ? -5.340 -1.071 30.857 1.00 89.75 389 LEU A O 1
ATOM 3211 N N . ASP A 1 390 ? -6.235 -2.843 31.920 1.00 86.00 390 ASP A N 1
ATOM 3212 C CA . ASP A 1 390 ? -7.353 -2.135 32.530 1.00 86.00 390 ASP A CA 1
ATOM 3213 C C . ASP A 1 390 ? -6.837 -1.362 33.760 1.00 86.00 390 ASP A C 1
ATOM 3215 O O . ASP A 1 390 ? -6.332 -1.978 34.705 1.00 86.00 390 ASP A O 1
ATOM 3219 N N . PRO A 1 391 ? -6.942 -0.020 33.792 1.00 81.06 391 PRO A N 1
ATOM 3220 C CA . PRO A 1 391 ? -6.448 0.775 34.913 1.00 81.06 391 PRO A CA 1
ATOM 3221 C C . PRO A 1 391 ? -7.128 0.461 36.251 1.00 81.06 391 PRO A C 1
ATOM 3223 O O . PRO A 1 391 ? -6.556 0.753 37.299 1.00 81.06 391 PRO A O 1
ATOM 3226 N N . SER A 1 392 ? -8.346 -0.088 36.228 1.00 81.62 392 SER A N 1
ATOM 3227 C CA . SER A 1 392 ? -9.126 -0.385 37.430 1.00 81.62 392 SER A CA 1
ATOM 3228 C C . SER A 1 392 ? -8.722 -1.705 38.090 1.00 81.62 392 SER A C 1
ATOM 3230 O O . SER A 1 392 ? -8.745 -1.803 39.317 1.00 81.62 392 SER A O 1
ATOM 3232 N N . THR A 1 393 ? -8.312 -2.702 37.300 1.00 84.81 393 THR A N 1
ATOM 3233 C CA . THR A 1 393 ? -7.971 -4.049 37.794 1.00 84.81 393 THR A CA 1
ATOM 3234 C C . THR A 1 393 ? -6.476 -4.357 37.734 1.00 84.81 393 THR A C 1
ATOM 3236 O O . THR A 1 393 ? -6.000 -5.228 38.460 1.00 84.81 393 THR A O 1
ATOM 3239 N N . GLY A 1 394 ? -5.720 -3.667 36.874 1.00 85.69 394 GLY A N 1
ATOM 3240 C CA . GLY A 1 394 ? -4.320 -3.972 36.570 1.00 85.69 394 GLY A CA 1
ATOM 3241 C C . GLY A 1 394 ? -4.119 -5.234 35.719 1.00 85.69 394 GLY A C 1
ATOM 3242 O O . GLY A 1 394 ? -2.976 -5.600 35.449 1.00 85.69 394 GLY A O 1
ATOM 3243 N N . LEU A 1 395 ? -5.200 -5.898 35.300 1.00 89.44 395 LEU A N 1
ATOM 3244 C CA . LEU A 1 395 ? -5.178 -7.064 34.415 1.00 89.44 395 LEU A CA 1
ATOM 3245 C C . LEU A 1 395 ? -5.238 -6.631 32.941 1.00 89.44 395 LEU A C 1
ATOM 3247 O O . LEU A 1 395 ? -5.608 -5.488 32.661 1.00 89.44 395 LEU A O 1
ATOM 3251 N N . PRO A 1 396 ? -4.894 -7.511 31.981 1.00 92.50 396 PRO A N 1
ATOM 3252 C CA . PRO A 1 396 ? -5.112 -7.225 30.567 1.00 92.50 396 PRO A CA 1
ATOM 3253 C C . PRO A 1 396 ? -6.570 -6.828 30.303 1.00 92.50 396 PRO A C 1
ATOM 3255 O O . PRO A 1 396 ? -7.490 -7.496 30.760 1.00 92.50 396 PRO A O 1
ATOM 3258 N N . PHE A 1 397 ? -6.788 -5.756 29.545 1.00 93.06 397 PHE A N 1
ATOM 3259 C CA . PHE A 1 397 ? -8.107 -5.173 29.273 1.00 93.06 397 PHE A CA 1
ATOM 3260 C C . PHE A 1 397 ? -9.096 -6.177 28.678 1.00 93.06 397 PHE A C 1
ATOM 3262 O O . PHE A 1 397 ? -10.283 -6.124 28.969 1.00 93.06 397 PHE A O 1
ATOM 3269 N N . ILE A 1 398 ? -8.588 -7.121 27.889 1.00 92.56 398 ILE A N 1
ATOM 3270 C CA . ILE A 1 398 ? -9.349 -8.218 27.284 1.00 92.56 398 ILE A CA 1
ATOM 3271 C C . ILE A 1 398 ? -9.929 -9.216 28.309 1.00 92.56 398 ILE A C 1
ATOM 3273 O O . ILE A 1 398 ? -10.837 -9.975 27.976 1.00 92.56 398 ILE A O 1
ATOM 3277 N N . GLU A 1 399 ? -9.410 -9.243 29.541 1.00 90.81 399 GLU A N 1
ATOM 3278 C CA . GLU A 1 399 ? -9.943 -10.074 30.630 1.00 90.81 399 GLU A CA 1
ATOM 3279 C C . GLU A 1 399 ? -11.196 -9.452 31.254 1.00 90.81 399 GLU A C 1
ATOM 3281 O O . GLU A 1 399 ? -12.028 -10.162 31.823 1.00 90.81 399 GLU A O 1
ATOM 3286 N N . THR A 1 400 ? -11.375 -8.134 31.116 1.00 89.44 400 THR A N 1
ATOM 3287 C CA . THR A 1 400 ? -12.592 -7.453 31.555 1.00 89.44 400 THR A CA 1
ATOM 3288 C C . THR A 1 400 ? -13.770 -7.952 30.708 1.00 89.44 400 THR A C 1
ATOM 3290 O O . THR A 1 400 ? -13.688 -7.917 29.475 1.00 89.44 400 THR A O 1
ATOM 3293 N N . PRO A 1 401 ? -14.877 -8.427 31.315 1.00 87.38 401 PRO A N 1
ATOM 3294 C CA . PRO A 1 401 ? -16.029 -8.918 30.563 1.00 87.38 401 PRO A CA 1
ATOM 3295 C C . PRO A 1 401 ? -16.557 -7.875 29.574 1.00 87.38 401 PRO A C 1
ATOM 3297 O O . PRO A 1 401 ? -16.645 -6.691 29.912 1.00 87.38 401 PRO A O 1
ATOM 3300 N N . ARG A 1 402 ? -16.939 -8.316 28.364 1.00 92.00 402 ARG A N 1
ATOM 3301 C CA . ARG A 1 402 ? -17.507 -7.442 27.315 1.00 92.00 402 ARG A CA 1
ATOM 3302 C C . ARG A 1 402 ? -16.590 -6.262 26.959 1.00 92.00 402 ARG A C 1
ATOM 3304 O O . ARG A 1 402 ? -17.054 -5.158 26.666 1.00 92.00 402 ARG A O 1
ATOM 3311 N N . SER A 1 403 ? -15.282 -6.504 26.983 1.00 94.12 403 SER A N 1
ATOM 3312 C CA . SER A 1 403 ? -14.257 -5.576 26.516 1.00 94.12 403 SER A CA 1
ATOM 3313 C C . SER A 1 403 ? -13.995 -5.768 25.021 1.00 94.12 403 SER A C 1
ATOM 3315 O O . SER A 1 403 ? -13.638 -6.846 24.544 1.00 94.12 403 SER A O 1
ATOM 3317 N N . LEU A 1 404 ? -14.192 -4.707 24.242 1.00 97.06 404 LEU A N 1
ATOM 3318 C CA . LEU A 1 404 ? -14.033 -4.735 22.793 1.00 97.06 404 LEU A CA 1
ATOM 3319 C C . LEU A 1 404 ? -12.744 -4.038 22.362 1.00 97.06 404 LEU A C 1
ATOM 3321 O O . LEU A 1 404 ? -12.534 -2.860 22.640 1.00 97.06 404 LEU A O 1
ATOM 3325 N N . MET A 1 405 ? -11.922 -4.738 21.589 1.00 96.88 405 MET A N 1
ATOM 3326 C CA . MET A 1 405 ? -10.763 -4.182 20.900 1.00 96.88 405 MET A CA 1
ATOM 3327 C C . MET A 1 405 ? -11.179 -3.781 19.483 1.00 96.88 405 MET A C 1
ATOM 3329 O O . MET A 1 405 ? -11.570 -4.625 18.675 1.00 96.88 405 MET A O 1
ATOM 3333 N N . LEU A 1 406 ? -11.088 -2.499 19.141 1.00 97.44 406 LEU A N 1
ATOM 3334 C CA . LEU A 1 406 ? -11.584 -1.962 17.870 1.00 97.44 406 LEU A CA 1
ATOM 3335 C C . LEU A 1 406 ? -10.440 -1.612 16.911 1.00 97.44 406 LEU A C 1
ATOM 3337 O O . LEU A 1 406 ? -9.384 -1.143 17.334 1.00 97.44 406 LEU A O 1
ATOM 3341 N N . THR A 1 407 ? -10.647 -1.796 15.607 1.00 95.69 407 THR A N 1
ATOM 3342 C CA . THR A 1 407 ? -9.755 -1.247 14.568 1.00 95.69 407 THR A CA 1
ATOM 3343 C C . THR A 1 407 ? -10.465 -0.125 13.823 1.00 95.69 407 THR A C 1
ATOM 3345 O O . THR A 1 407 ? -11.591 -0.316 13.369 1.00 95.69 407 THR A O 1
ATOM 3348 N N . LEU A 1 408 ? -9.811 1.034 13.704 1.00 95.56 408 LEU A N 1
ATOM 3349 C CA . LEU A 1 408 ? -10.304 2.207 12.979 1.00 95.56 408 LEU A CA 1
ATOM 3350 C C . LEU A 1 408 ? -9.826 2.209 11.534 1.00 95.56 408 LEU A C 1
ATOM 3352 O O . LEU A 1 408 ? -8.624 2.169 11.262 1.00 95.56 408 LEU A O 1
ATOM 3356 N N . ASN A 1 409 ? -10.779 2.393 10.629 1.00 90.38 409 ASN A N 1
ATOM 3357 C CA . ASN A 1 409 ? -10.547 2.531 9.209 1.00 90.38 409 ASN A CA 1
ATOM 3358 C C . ASN A 1 409 ? -11.169 3.838 8.706 1.00 90.38 409 ASN A C 1
ATOM 3360 O O . ASN A 1 409 ? -12.285 4.219 9.073 1.00 90.38 409 ASN A O 1
ATOM 3364 N N . ILE A 1 410 ? -10.424 4.536 7.852 1.00 88.25 410 ILE A N 1
ATOM 3365 C CA . ILE A 1 410 ? -10.854 5.771 7.200 1.00 88.25 410 ILE A CA 1
ATOM 3366 C C . ILE A 1 410 ? -10.445 5.701 5.740 1.00 88.25 410 ILE A C 1
ATOM 3368 O O . ILE A 1 410 ? -9.271 5.471 5.439 1.00 88.25 410 ILE A O 1
ATOM 3372 N N . ASP A 1 411 ? -11.409 5.939 4.857 1.00 80.62 411 ASP A N 1
ATOM 3373 C CA . ASP A 1 411 ? -11.175 5.974 3.420 1.00 80.62 411 ASP A CA 1
ATOM 3374 C C . ASP A 1 411 ? -11.947 7.107 2.741 1.00 80.62 411 ASP A C 1
ATOM 3376 O O . ASP A 1 411 ? -12.994 7.544 3.230 1.00 80.62 411 ASP A O 1
ATOM 3380 N N . TRP A 1 412 ? -11.416 7.576 1.612 1.00 77.62 412 TRP A N 1
ATOM 3381 C CA . TRP A 1 412 ? -12.036 8.595 0.774 1.00 77.62 412 TRP A CA 1
ATOM 3382 C C . TRP A 1 412 ? -12.341 8.043 -0.597 1.00 77.62 412 TRP A C 1
ATOM 3384 O O . TRP A 1 412 ? -11.500 7.447 -1.260 1.00 77.62 412 TRP A O 1
ATOM 3394 N N . PHE A 1 413 ? -13.542 8.342 -1.059 1.00 60.91 413 PHE A N 1
ATOM 3395 C CA . PHE A 1 413 ? -14.036 7.895 -2.342 1.00 60.91 413 PHE A CA 1
ATOM 3396 C C . PHE A 1 413 ? -14.688 9.058 -3.076 1.00 60.91 413 PHE A C 1
ATOM 3398 O O . PHE A 1 413 ? -15.134 10.038 -2.474 1.00 60.91 413 PHE A O 1
ATOM 3405 N N . ALA A 1 414 ? -14.701 8.971 -4.402 1.00 61.81 414 ALA A N 1
ATOM 3406 C CA . ALA A 1 414 ? -15.389 9.926 -5.252 1.00 61.81 414 ALA A CA 1
ATOM 3407 C C . ALA A 1 414 ? -16.746 9.335 -5.662 1.00 61.81 414 ALA A C 1
ATOM 3409 O O . ALA A 1 414 ? -16.787 8.523 -6.585 1.00 61.81 414 ALA A O 1
ATOM 3410 N N . PRO A 1 415 ? -17.863 9.695 -4.999 1.00 48.03 415 PRO A N 1
ATOM 3411 C CA . PRO A 1 415 ? -19.188 9.183 -5.363 1.00 48.03 415 PRO A CA 1
ATOM 3412 C C . PRO A 1 415 ? -19.657 9.673 -6.740 1.00 48.03 415 PRO A C 1
ATOM 3414 O O . PRO A 1 415 ? -20.590 9.114 -7.313 1.00 48.03 415 PRO A O 1
ATOM 3417 N N . PHE A 1 416 ? -19.025 10.723 -7.275 1.00 57.47 416 PHE A N 1
ATOM 3418 C CA . PHE A 1 416 ? -19.364 11.335 -8.553 1.00 57.47 416 PHE A CA 1
ATOM 3419 C C . PHE A 1 416 ? -18.104 11.564 -9.397 1.00 57.47 416 PHE A C 1
ATOM 3421 O O . PHE A 1 416 ? -17.056 11.941 -8.875 1.00 57.47 416 PHE A O 1
ATOM 3428 N N . ASP A 1 417 ? -18.236 11.482 -10.723 1.00 48.75 417 ASP A N 1
ATOM 3429 C CA . ASP A 1 417 ? -17.151 11.778 -11.680 1.00 48.75 417 ASP A CA 1
ATOM 3430 C C . ASP A 1 417 ? -16.744 13.267 -11.735 1.00 48.75 417 ASP A C 1
ATOM 3432 O O . ASP A 1 417 ? -15.917 13.667 -12.551 1.00 48.75 417 ASP A O 1
ATOM 3436 N N . SER A 1 418 ? -17.334 14.116 -10.893 1.00 55.28 418 SER A N 1
ATOM 3437 C CA . SER A 1 418 ? -17.091 15.562 -10.831 1.00 55.28 418 SER A CA 1
ATOM 3438 C C . SER A 1 418 ? -15.896 15.953 -9.951 1.00 55.28 418 SER A C 1
ATOM 3440 O O . SER A 1 418 ? -15.734 17.129 -9.627 1.00 55.28 418 SER A O 1
ATOM 3442 N N . GLY A 1 419 ? -15.068 14.989 -9.529 1.00 57.84 419 GLY A N 1
ATOM 3443 C CA . GLY A 1 419 ? -13.964 15.232 -8.591 1.00 57.84 419 GLY A CA 1
ATOM 3444 C C . GLY A 1 419 ? -14.431 15.556 -7.166 1.00 57.84 419 GLY A C 1
ATOM 3445 O O . GLY A 1 419 ? -13.649 16.059 -6.363 1.00 57.84 419 GLY A O 1
ATOM 3446 N N . TYR A 1 420 ? -15.702 15.287 -6.852 1.00 61.38 420 TYR A N 1
ATOM 3447 C CA . TYR A 1 420 ? -16.261 15.392 -5.508 1.00 61.38 420 TYR A CA 1
ATOM 3448 C C . TYR A 1 420 ? -15.841 14.162 -4.705 1.00 61.38 420 TYR A C 1
ATOM 3450 O O . TYR A 1 420 ? -16.235 13.056 -5.056 1.00 61.38 420 TYR A O 1
ATOM 3458 N N . SER A 1 421 ? -15.063 14.350 -3.641 1.00 65.06 421 SER A N 1
ATOM 3459 C CA . SER A 1 421 ? -14.626 13.286 -2.734 1.00 65.06 421 SER A CA 1
ATOM 3460 C C . SER A 1 421 ? -15.302 13.419 -1.371 1.00 65.06 421 SER A C 1
ATOM 3462 O O . SER A 1 421 ? -15.284 14.499 -0.784 1.00 65.06 421 SER A O 1
ATOM 3464 N N . CYS A 1 422 ? -15.874 12.328 -0.864 1.00 70.44 422 CYS A N 1
ATOM 3465 C CA . CYS A 1 422 ? -16.335 12.185 0.519 1.00 70.44 422 CYS A CA 1
ATOM 3466 C C . CYS A 1 422 ? -15.540 1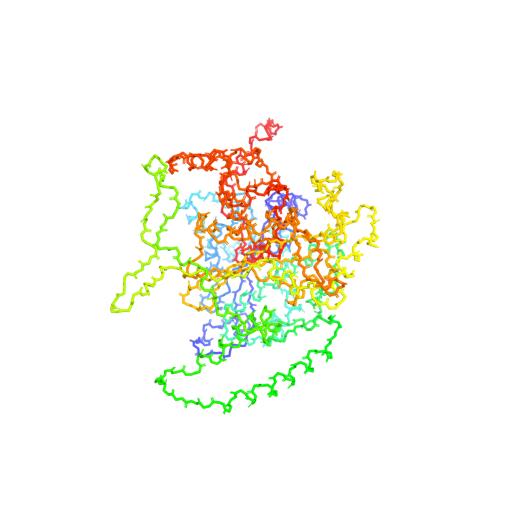1.083 1.223 1.00 70.44 422 CYS A C 1
ATOM 3468 O O . CYS A 1 422 ? -14.858 10.297 0.569 1.00 70.44 422 CYS A O 1
ATOM 3470 N N . GLY A 1 423 ? -15.601 11.036 2.552 1.00 76.62 423 GLY A N 1
ATOM 3471 C CA . GLY A 1 423 ? -14.916 9.996 3.317 1.00 76.62 423 GLY A CA 1
ATOM 3472 C C . GLY A 1 423 ? -15.824 9.296 4.311 1.00 76.62 423 GLY A C 1
ATOM 3473 O O . GLY A 1 423 ? -16.799 9.879 4.777 1.00 76.62 423 GLY A O 1
ATOM 3474 N N . ALA A 1 424 ? -15.493 8.055 4.638 1.00 80.19 424 ALA A N 1
ATOM 3475 C CA . ALA A 1 424 ? -16.182 7.261 5.647 1.00 80.19 424 ALA A CA 1
ATOM 3476 C C . ALA A 1 424 ? -15.231 6.943 6.801 1.00 80.19 424 ALA A C 1
ATOM 3478 O O . ALA A 1 424 ? -14.046 6.686 6.585 1.00 80.19 424 ALA A O 1
ATOM 3479 N N . ILE A 1 425 ? -15.768 6.969 8.017 1.00 86.88 425 ILE A N 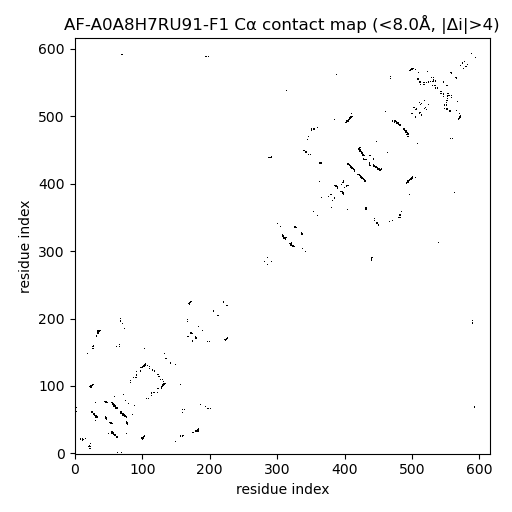1
ATOM 3480 C CA . ILE A 1 425 ? -15.102 6.542 9.245 1.00 86.88 425 ILE A CA 1
ATOM 3481 C C . ILE A 1 425 ? -15.851 5.314 9.738 1.00 86.88 425 ILE A C 1
ATOM 3483 O O . ILE A 1 425 ? -17.052 5.399 9.999 1.00 86.88 425 ILE A O 1
ATOM 3487 N N . TYR A 1 426 ? -15.163 4.186 9.858 1.00 90.81 426 TYR A N 1
ATOM 3488 C CA . TYR A 1 426 ? -15.769 2.943 10.312 1.00 90.81 426 TYR A CA 1
ATOM 3489 C C . TYR A 1 426 ? -14.834 2.163 11.233 1.00 90.81 426 TYR A C 1
ATOM 3491 O O . TYR A 1 426 ? -13.613 2.320 11.195 1.00 90.81 426 TYR A O 1
ATOM 3499 N N . LEU A 1 427 ? -15.433 1.348 12.094 1.00 94.88 427 LEU A N 1
ATOM 3500 C CA . LEU A 1 427 ? -14.747 0.495 13.053 1.00 94.88 427 LEU A CA 1
ATOM 3501 C C . LEU A 1 427 ? -15.108 -0.963 12.801 1.00 94.88 427 LEU A C 1
ATOM 3503 O O . LEU A 1 427 ? -16.211 -1.277 12.355 1.00 94.88 427 LEU A O 1
ATOM 3507 N N . VAL A 1 428 ? -14.193 -1.852 13.158 1.00 93.38 428 VAL A N 1
ATOM 3508 C CA . VAL A 1 428 ? -14.458 -3.290 13.238 1.00 93.38 428 VAL A CA 1
ATOM 3509 C C . VAL A 1 428 ? -14.128 -3.809 14.629 1.00 93.38 428 VAL A C 1
ATOM 3511 O O . VAL A 1 428 ? -13.152 -3.376 15.246 1.00 93.38 428 VAL A O 1
ATOM 3514 N N . CYS A 1 429 ? -14.952 -4.733 15.121 1.00 96.38 429 CYS A N 1
ATOM 3515 C CA . CYS A 1 429 ? -14.753 -5.394 16.405 1.00 96.38 42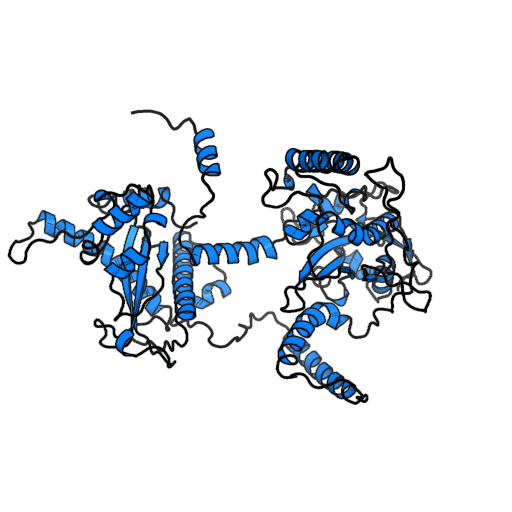9 CYS A CA 1
ATOM 3516 C C . CYS A 1 429 ? -13.799 -6.578 16.237 1.00 96.38 429 CYS A C 1
ATOM 3518 O O . CYS A 1 429 ? -14.168 -7.608 15.674 1.00 96.38 429 CYS A O 1
ATOM 3520 N N . ASN A 1 430 ? -12.566 -6.443 16.720 1.00 95.81 430 ASN A N 1
ATOM 3521 C CA . ASN A 1 430 ? -11.542 -7.466 16.537 1.00 95.81 430 ASN A CA 1
ATOM 3522 C C . ASN A 1 430 ? -11.849 -8.756 17.310 1.00 95.81 430 ASN A C 1
ATOM 3524 O O . ASN A 1 430 ? -11.442 -9.823 16.863 1.00 95.81 430 ASN A O 1
ATOM 3528 N N . ASN A 1 431 ? -12.596 -8.675 18.416 1.00 96.12 431 ASN A N 1
ATOM 3529 C CA . ASN A 1 431 ? -13.009 -9.827 19.224 1.00 96.12 431 ASN A CA 1
ATOM 3530 C C . ASN A 1 431 ? -13.853 -10.840 18.444 1.00 96.12 431 ASN A C 1
ATOM 3532 O O . ASN A 1 431 ? -13.864 -12.014 18.797 1.00 96.12 431 ASN A O 1
ATOM 3536 N N . LEU A 1 432 ? -14.541 -10.405 17.383 1.00 95.69 432 LEU A N 1
ATOM 3537 C CA . LEU A 1 432 ? -15.305 -11.312 16.537 1.00 95.69 432 LEU A CA 1
ATOM 3538 C C . LEU A 1 432 ? -14.382 -12.260 15.759 1.00 95.69 432 LEU A C 1
ATOM 3540 O O . LEU A 1 432 ? -13.337 -11.811 15.261 1.00 95.69 432 LEU A O 1
ATOM 3544 N N . PRO A 1 433 ? -14.809 -13.521 15.543 1.00 93.00 433 PRO A N 1
ATOM 3545 C CA . PRO A 1 433 ? -14.089 -14.472 14.710 1.00 93.00 433 PRO A CA 1
ATOM 3546 C C . PRO A 1 433 ? -13.765 -13.889 13.337 1.00 93.00 433 PRO A C 1
ATOM 3548 O O . PRO A 1 433 ? -14.560 -13.144 12.754 1.00 93.00 433 PRO A O 1
ATOM 3551 N N . ARG A 1 434 ? -12.617 -14.275 12.773 1.00 88.12 434 ARG A N 1
ATOM 3552 C CA . ARG A 1 434 ? -12.140 -13.777 11.473 1.00 88.12 434 ARG A CA 1
ATOM 3553 C C . ARG A 1 434 ? -13.184 -13.857 10.353 1.00 88.12 434 ARG A C 1
ATOM 3555 O O . ARG A 1 434 ? -13.232 -12.961 9.514 1.00 88.12 434 ARG A O 1
ATOM 3562 N N . SER A 1 435 ? -14.009 -14.906 10.336 1.00 88.00 435 SER A N 1
ATOM 3563 C CA . SER A 1 435 ? -15.076 -15.109 9.344 1.00 88.00 435 SER A CA 1
ATOM 3564 C C . SER A 1 435 ? -16.228 -14.107 9.454 1.00 88.00 435 SER A C 1
ATOM 3566 O O . SER A 1 435 ? -16.928 -13.887 8.468 1.00 88.00 435 SER A O 1
ATOM 3568 N N . ASP A 1 436 ? -16.420 -13.492 10.622 1.00 87.00 436 ASP A N 1
ATOM 3569 C CA . ASP A 1 436 ? -17.538 -12.594 10.923 1.00 87.00 436 ASP A CA 1
ATOM 3570 C C . ASP A 1 436 ? -17.108 -11.125 11.030 1.00 87.00 436 ASP A C 1
ATOM 3572 O O . ASP A 1 436 ? -17.897 -10.230 10.725 1.00 87.00 436 ASP A O 1
ATOM 3576 N N . ARG A 1 437 ? -15.855 -10.866 11.419 1.00 88.56 437 ARG A N 1
ATOM 3577 C CA . ARG A 1 437 ? -15.306 -9.540 11.754 1.00 88.56 437 ARG A CA 1
ATOM 3578 C C . ARG A 1 437 ? -15.555 -8.445 10.715 1.00 88.56 437 ARG A C 1
ATOM 3580 O O . ARG A 1 437 ? -15.836 -7.310 11.083 1.00 88.56 437 ARG A O 1
ATOM 3587 N N . PHE A 1 438 ? -15.425 -8.779 9.432 1.00 82.81 438 PHE A N 1
ATOM 3588 C CA . PHE A 1 438 ? -15.556 -7.832 8.316 1.00 82.81 438 PHE A CA 1
ATOM 3589 C C . PHE A 1 438 ? -16.862 -7.998 7.527 1.00 82.81 438 PHE A C 1
ATOM 3591 O O . PHE A 1 438 ? -17.006 -7.409 6.456 1.00 82.81 438 PHE A O 1
ATOM 3598 N N . LYS A 1 439 ? -17.820 -8.795 8.026 1.00 80.00 439 LYS A N 1
ATOM 3599 C CA . LYS A 1 439 ? -19.164 -8.832 7.440 1.00 80.00 439 LYS A CA 1
ATOM 3600 C C . LYS A 1 439 ? -19.826 -7.474 7.619 1.00 80.00 439 LYS A C 1
ATOM 3602 O O . LYS A 1 439 ? -19.673 -6.852 8.667 1.00 80.00 439 LYS A O 1
ATOM 3607 N N . ILE A 1 440 ? -20.581 -7.047 6.612 1.00 73.81 440 ILE A N 1
ATOM 3608 C CA . ILE A 1 440 ? -21.251 -5.743 6.588 1.00 73.81 440 ILE A CA 1
ATOM 3609 C C . ILE A 1 440 ? -22.063 -5.481 7.861 1.00 73.81 440 ILE A C 1
ATOM 3611 O O . ILE A 1 440 ? -21.974 -4.394 8.419 1.00 73.81 440 ILE A O 1
ATOM 3615 N N . GLU A 1 441 ? -22.772 -6.492 8.373 1.00 80.06 441 GLU A N 1
ATOM 3616 C CA . GLU A 1 441 ? -23.564 -6.370 9.596 1.00 80.06 441 GLU A CA 1
ATOM 3617 C C . GLU A 1 441 ? -22.722 -6.052 10.845 1.00 80.06 441 GLU A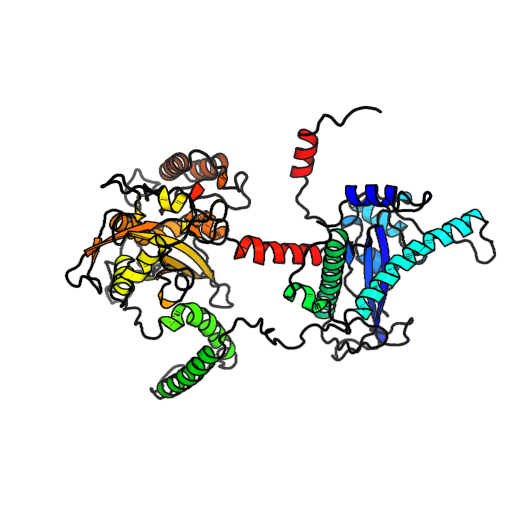 C 1
ATOM 3619 O O . GLU A 1 441 ? -23.254 -5.511 11.811 1.00 80.06 441 GLU A O 1
ATOM 3624 N N . ASN A 1 442 ? -21.425 -6.372 10.850 1.00 84.81 442 ASN A N 1
ATOM 3625 C CA . ASN A 1 442 ? -20.511 -6.212 11.987 1.00 84.81 442 ASN A CA 1
ATOM 3626 C C . ASN A 1 442 ? -19.544 -5.027 11.830 1.00 84.81 442 ASN A C 1
ATOM 3628 O O . ASN A 1 442 ? -18.783 -4.728 12.753 1.00 84.81 442 ASN A O 1
ATOM 3632 N N . VAL A 1 443 ? -19.571 -4.342 10.683 1.00 86.81 443 VAL A N 1
ATOM 3633 C CA . VAL A 1 443 ? -18.830 -3.095 10.476 1.00 86.81 443 VAL A CA 1
ATOM 3634 C C . VAL A 1 443 ? -19.640 -1.942 11.062 1.00 86.81 443 VAL A C 1
ATOM 3636 O O . VAL A 1 443 ? -20.789 -1.710 10.697 1.00 86.81 443 VAL A O 1
ATOM 3639 N N . ILE A 1 444 ? -19.025 -1.180 11.962 1.00 87.19 444 ILE A N 1
ATOM 3640 C CA . ILE A 1 444 ? -19.661 -0.038 12.615 1.00 87.19 444 ILE A CA 1
ATOM 3641 C C . ILE A 1 444 ? -19.348 1.221 11.810 1.00 87.19 444 ILE A C 1
ATOM 3643 O O . ILE A 1 444 ? -18.222 1.717 11.845 1.00 87.19 444 ILE A O 1
ATOM 3647 N N . LEU A 1 445 ? -20.340 1.780 11.117 1.00 84.44 445 LEU A N 1
ATOM 3648 C CA . LEU A 1 445 ? -20.214 3.103 10.509 1.00 84.44 445 LEU A CA 1
ATOM 3649 C C . LEU A 1 445 ? -20.287 4.180 11.601 1.00 84.44 445 LEU A C 1
ATOM 3651 O O . LEU A 1 445 ? -21.311 4.346 12.256 1.00 84.44 445 LEU A O 1
ATOM 3655 N N . VAL A 1 446 ? -19.199 4.926 11.779 1.00 86.88 446 VAL A N 1
ATOM 3656 C CA . VAL A 1 446 ? -19.107 6.010 12.770 1.00 86.88 446 VAL A CA 1
ATOM 3657 C C . VAL A 1 446 ? -19.571 7.328 12.172 1.00 86.88 446 VAL A C 1
ATOM 3659 O O . VAL A 1 446 ? -20.275 8.092 12.821 1.00 86.88 446 VAL A O 1
ATOM 3662 N N . GLY A 1 447 ? -19.185 7.626 10.933 1.00 78.56 447 GLY A N 1
ATOM 3663 C CA . GLY A 1 447 ? -19.590 8.876 10.309 1.00 78.56 447 GLY A CA 1
ATOM 3664 C C . GLY A 1 447 ? -19.160 9.031 8.865 1.00 78.56 447 GLY A C 1
ATOM 3665 O O . GLY A 1 447 ? -18.244 8.366 8.377 1.00 78.56 447 GLY A O 1
ATOM 3666 N N . VAL A 1 448 ? -19.835 9.956 8.186 1.00 78.31 448 VAL A N 1
ATOM 3667 C CA . VAL A 1 448 ? -19.590 10.304 6.787 1.00 78.31 448 VAL A CA 1
ATOM 3668 C C . VAL A 1 448 ? -19.107 11.747 6.715 1.00 78.31 448 VAL A C 1
ATOM 3670 O O . VAL A 1 448 ? -19.831 12.703 7.005 1.00 78.31 448 VAL A O 1
ATOM 3673 N N . MET A 1 449 ? -17.848 11.908 6.320 1.00 78.44 449 MET A N 1
ATOM 3674 C CA . MET A 1 449 ? -17.221 13.202 6.099 1.00 78.44 449 MET A CA 1
ATOM 3675 C C . MET A 1 449 ? -17.694 13.775 4.758 1.00 78.44 449 MET A C 1
ATOM 3677 O O . MET A 1 449 ? -17.483 13.150 3.711 1.00 78.44 449 MET A O 1
ATOM 3681 N N . PRO A 1 450 ? -18.302 14.972 4.751 1.00 72.12 450 PRO A N 1
ATOM 3682 C CA . PRO A 1 450 ? -18.820 15.567 3.526 1.00 72.12 450 PRO A CA 1
ATOM 3683 C C . PRO A 1 450 ? -17.684 16.075 2.627 1.00 72.12 450 PRO A C 1
ATOM 3685 O O . PRO A 1 450 ? -16.655 16.560 3.110 1.00 72.12 450 PRO A O 1
ATOM 3688 N N . GLY A 1 451 ? -17.918 16.032 1.314 1.00 68.81 451 GLY A N 1
ATOM 3689 C CA . GLY A 1 451 ? -17.021 16.602 0.312 1.00 68.81 451 GLY A CA 1
ATOM 3690 C C . GLY A 1 451 ? -17.117 18.129 0.202 1.00 68.81 451 GLY A C 1
ATOM 3691 O O . GLY A 1 451 ? -17.657 18.791 1.093 1.00 68.81 451 GLY A O 1
ATOM 3692 N N . PRO A 1 452 ? -16.598 18.739 -0.879 1.00 64.50 452 PRO A N 1
ATOM 3693 C CA . PRO A 1 452 ? -16.122 18.115 -2.122 1.00 64.50 452 PRO A CA 1
ATOM 3694 C C . PRO A 1 452 ? -14.657 17.660 -2.108 1.00 64.50 452 PRO A C 1
ATOM 3696 O O . PRO A 1 452 ? -14.218 17.026 -3.062 1.00 64.50 452 PRO A O 1
ATOM 3699 N N . LYS A 1 453 ? -13.879 18.018 -1.083 1.00 73.75 453 LYS A N 1
ATOM 3700 C CA . LYS A 1 453 ? -12.448 17.704 -0.991 1.00 73.75 453 LYS A CA 1
ATOM 3701 C C . LYS A 1 453 ? -12.163 16.882 0.254 1.00 73.75 453 LYS A C 1
ATOM 3703 O O . LYS A 1 453 ? -12.828 17.053 1.275 1.00 73.75 453 LYS A O 1
ATOM 3708 N N . GLU A 1 454 ? -11.119 16.067 0.165 1.00 76.81 454 GLU A N 1
ATOM 3709 C CA . GLU A 1 454 ? -10.530 15.403 1.320 1.00 76.81 454 GLU A CA 1
ATOM 3710 C C . GLU A 1 454 ? -10.207 16.449 2.409 1.00 76.81 454 GLU A C 1
ATOM 3712 O O . GLU A 1 454 ? -9.619 17.491 2.091 1.00 76.81 454 GLU A O 1
ATOM 3717 N N . PRO A 1 455 ? -10.577 16.213 3.682 1.00 82.00 455 PRO A N 1
ATOM 3718 C CA . PRO A 1 455 ? -10.278 17.133 4.761 1.00 82.00 455 PRO A CA 1
ATOM 3719 C C . PRO A 1 455 ? -8.770 17.337 4.877 1.00 82.00 455 PRO A C 1
ATOM 3721 O O . PRO A 1 455 ? -7.954 16.416 4.709 1.00 82.00 455 PRO A O 1
ATOM 3724 N N . SER A 1 456 ? -8.395 18.569 5.199 1.00 84.25 456 SER A N 1
ATOM 3725 C CA . SER A 1 456 ? -7.031 18.883 5.585 1.00 84.25 456 SER A CA 1
ATOM 3726 C C . SER A 1 456 ? -6.633 18.127 6.852 1.00 84.25 456 SER A C 1
ATOM 3728 O O . SER A 1 456 ? -7.442 17.560 7.591 1.00 84.25 456 SER A O 1
ATOM 3730 N N . THR A 1 457 ? -5.338 18.165 7.131 1.00 81.94 457 THR A N 1
ATOM 3731 C CA . THR A 1 457 ? -4.718 17.528 8.295 1.00 81.94 457 THR A CA 1
ATOM 3732 C C . THR A 1 457 ? -5.254 18.060 9.623 1.00 81.94 457 THR A C 1
ATOM 3734 O O . THR A 1 457 ? -5.108 17.394 10.639 1.00 81.94 457 THR A O 1
ATOM 3737 N N . TYR A 1 458 ? -5.858 19.250 9.624 1.00 80.94 458 TYR A N 1
ATOM 3738 C CA . TYR A 1 458 ? -6.438 19.872 10.811 1.00 80.94 458 TYR A CA 1
ATOM 3739 C C . TYR A 1 458 ? -7.946 19.647 10.898 1.00 80.94 458 TYR A C 1
ATOM 3741 O O . TYR A 1 458 ? -8.449 19.397 11.987 1.00 80.94 458 TYR A O 1
ATOM 3749 N N . GLU A 1 459 ? -8.653 19.681 9.767 1.00 82.88 459 GLU A N 1
ATOM 3750 C CA . GLU A 1 459 ? -10.106 19.467 9.721 1.00 82.88 459 GLU A CA 1
ATOM 3751 C C . GLU A 1 459 ? -10.504 18.049 10.132 1.00 82.88 459 GLU A C 1
ATOM 3753 O O . GLU A 1 459 ? -11.553 17.875 10.746 1.00 82.88 459 GLU A O 1
ATOM 3758 N N . ILE A 1 460 ? -9.663 17.041 9.855 1.00 88.50 460 ILE A N 1
ATOM 3759 C CA . ILE A 1 460 ? -9.934 15.654 10.266 1.00 88.50 460 ILE A CA 1
ATOM 3760 C C . ILE A 1 460 ? -10.161 15.526 11.780 1.00 88.50 460 ILE A C 1
ATOM 3762 O O . ILE A 1 460 ? -10.981 14.726 12.219 1.00 88.50 460 ILE A O 1
ATOM 3766 N N . ASN A 1 461 ? -9.497 16.366 12.579 1.00 90.44 461 ASN A N 1
ATOM 3767 C CA . ASN A 1 461 ? -9.625 16.344 14.032 1.00 90.44 461 ASN A CA 1
ATOM 3768 C C . ASN A 1 461 ? -11.019 16.764 14.511 1.00 90.44 461 ASN A C 1
ATOM 3770 O O . ASN A 1 461 ? -11.441 16.307 15.562 1.00 90.44 461 ASN A O 1
ATOM 3774 N N . SER A 1 462 ? -11.759 17.580 13.759 1.00 86.81 462 SER A N 1
ATOM 3775 C CA . SER A 1 462 ? -13.149 17.903 14.112 1.00 86.81 462 SER A CA 1
ATOM 3776 C C . SER A 1 462 ? -14.106 16.743 13.821 1.00 86.81 462 SER A C 1
ATOM 3778 O O . SER A 1 462 ? -15.140 16.626 14.464 1.00 86.81 462 SER A O 1
ATOM 3780 N N . TYR A 1 463 ? -13.765 15.867 12.871 1.00 87.19 463 TYR A N 1
ATOM 3781 C CA . TYR A 1 463 ? -14.562 14.675 12.556 1.00 87.19 463 TYR A CA 1
ATOM 3782 C C . TYR A 1 463 ? -14.271 13.502 13.496 1.00 87.19 463 TYR A C 1
ATOM 3784 O O . TYR A 1 463 ? -15.166 12.716 13.795 1.00 87.19 463 TYR A O 1
ATOM 3792 N N . LEU A 1 464 ? -13.024 13.390 13.964 1.00 92.38 464 LEU A N 1
ATOM 3793 C CA . LEU A 1 464 ? -12.596 12.357 14.911 1.00 92.38 464 LEU A CA 1
ATOM 3794 C C . LEU A 1 464 ? -13.026 12.643 16.353 1.00 92.38 464 LEU A C 1
ATOM 3796 O O . LEU A 1 464 ? -13.088 11.716 17.152 1.00 92.38 464 LEU A O 1
ATOM 3800 N N . GLU A 1 465 ? -13.299 13.902 16.695 1.00 91.56 465 GLU A N 1
ATOM 3801 C CA . GLU A 1 465 ? -13.606 14.318 18.066 1.00 91.56 465 GLU A CA 1
ATOM 3802 C C . GLU A 1 465 ? -14.777 13.541 18.692 1.00 91.56 465 GLU A C 1
ATOM 3804 O O . GLU A 1 465 ? -14.553 12.961 19.754 1.00 91.56 465 GLU A O 1
ATOM 3809 N N . PRO A 1 466 ? -15.958 13.393 18.049 1.00 89.56 466 PRO A N 1
ATOM 3810 C CA . PRO A 1 466 ? -17.057 12.626 18.642 1.00 89.56 466 PRO A CA 1
ATOM 3811 C C . PRO A 1 466 ? -16.700 11.157 18.891 1.00 89.56 466 PRO A C 1
ATOM 3813 O O . PRO A 1 466 ? -17.064 10.597 19.919 1.00 89.56 466 PRO A O 1
ATOM 3816 N N . LEU A 1 467 ? -15.938 10.543 17.979 1.00 95.31 467 LEU A N 1
ATOM 3817 C CA . LEU A 1 467 ? -15.474 9.166 18.140 1.00 95.31 467 LEU A CA 1
ATOM 3818 C C . LEU A 1 467 ? -14.533 9.031 19.342 1.00 95.31 467 LEU A C 1
ATOM 3820 O O . LEU A 1 467 ? -14.668 8.100 20.131 1.00 95.31 467 LEU A O 1
ATOM 3824 N N . VAL A 1 468 ? -13.576 9.949 19.481 1.00 96.56 468 VAL A N 1
ATOM 3825 C CA . VAL A 1 468 ? -12.611 9.922 20.585 1.00 96.56 468 VAL A CA 1
ATOM 3826 C C . VAL A 1 468 ? -13.298 10.160 21.931 1.00 96.56 468 VAL A C 1
ATOM 3828 O O . VAL A 1 468 ? -12.956 9.480 22.892 1.00 96.56 468 VAL A O 1
ATOM 3831 N N . GLU A 1 469 ? -14.301 11.039 22.003 1.00 94.56 469 GLU A N 1
ATOM 3832 C CA . GLU A 1 469 ? -15.120 11.211 23.215 1.00 94.56 469 GLU A CA 1
ATOM 3833 C C . GLU A 1 469 ? -15.871 9.930 23.598 1.00 94.56 469 GLU A C 1
ATOM 3835 O O . GLU A 1 469 ? -15.866 9.526 24.763 1.00 94.56 469 GLU A O 1
ATOM 3840 N N . SER A 1 470 ? -16.484 9.244 22.628 1.00 95.06 470 SER A N 1
ATOM 3841 C CA . SER A 1 470 ? -17.128 7.954 22.890 1.00 95.06 470 SER A CA 1
ATOM 3842 C C . SER A 1 470 ? -16.124 6.893 23.346 1.00 95.06 470 SER A C 1
ATOM 3844 O O . SER A 1 470 ? -16.388 6.184 24.312 1.00 95.06 470 SER A O 1
ATOM 3846 N N . LEU A 1 471 ? -14.947 6.807 22.717 1.00 97.12 471 LEU A N 1
ATOM 3847 C CA . LEU A 1 471 ? -13.894 5.860 23.105 1.00 97.12 471 LEU A CA 1
ATOM 3848 C C . LEU A 1 471 ? -13.339 6.126 24.510 1.00 97.12 471 LEU A C 1
ATOM 3850 O O . LEU A 1 471 ? -13.029 5.177 25.221 1.00 97.12 471 LEU A O 1
ATOM 3854 N N . LEU A 1 472 ? -13.216 7.390 24.928 1.00 95.81 472 LEU A N 1
ATOM 3855 C CA . LEU A 1 472 ? -12.795 7.740 26.290 1.00 95.81 472 LEU A CA 1
ATOM 3856 C C . LEU A 1 472 ? -13.827 7.301 27.334 1.00 95.81 472 LEU A C 1
ATOM 3858 O O . LEU A 1 472 ? -13.452 6.786 28.384 1.00 95.81 472 LEU A O 1
ATOM 3862 N N . ARG A 1 473 ? -15.122 7.479 27.044 1.00 94.75 473 ARG A N 1
ATOM 3863 C CA . ARG A 1 473 ? -16.203 7.023 27.930 1.00 94.75 473 ARG A CA 1
ATOM 3864 C C . ARG A 1 473 ? -16.284 5.499 27.977 1.00 94.75 473 ARG A C 1
ATOM 3866 O O . ARG A 1 473 ? -16.317 4.936 29.062 1.00 94.75 473 ARG A O 1
ATOM 3873 N N . LEU A 1 474 ? -16.242 4.840 26.819 1.00 95.25 474 LEU A N 1
ATOM 3874 C CA . LEU A 1 474 ? -16.270 3.380 26.710 1.00 95.25 474 LEU A CA 1
ATOM 3875 C C . LEU A 1 474 ? -15.052 2.719 27.354 1.00 95.25 474 LEU A C 1
ATOM 3877 O O . LEU A 1 474 ? -15.186 1.634 27.900 1.00 95.25 474 LEU A O 1
ATOM 3881 N N . PHE A 1 475 ? -13.880 3.351 27.338 1.00 94.50 475 PHE A N 1
ATOM 3882 C CA . PHE A 1 475 ? -12.711 2.800 28.021 1.00 94.50 475 PHE A CA 1
ATOM 3883 C C . PHE A 1 475 ? -12.909 2.707 29.542 1.00 94.50 475 PHE A C 1
ATOM 3885 O O . PHE A 1 475 ? -12.428 1.762 30.154 1.00 94.50 475 PHE A O 1
ATOM 3892 N N . ASN A 1 476 ? -13.669 3.636 30.134 1.00 90.38 476 ASN A N 1
ATOM 3893 C CA . ASN A 1 476 ? -14.033 3.612 31.556 1.00 90.38 476 ASN A CA 1
ATOM 3894 C C . ASN A 1 476 ? -15.276 2.753 31.862 1.00 90.38 476 ASN A C 1
ATOM 3896 O O . ASN A 1 476 ? -15.651 2.631 33.025 1.00 90.38 476 ASN A O 1
ATOM 3900 N N . GLY A 1 477 ? -15.928 2.205 30.832 1.00 92.38 477 GLY A N 1
ATOM 3901 C CA . GLY A 1 477 ? -17.159 1.433 30.953 1.00 92.38 477 GLY A CA 1
ATOM 3902 C C . GLY A 1 477 ? -18.424 2.285 30.838 1.00 92.38 477 GLY A C 1
ATOM 3903 O O . GLY A 1 477 ? -18.573 3.324 31.481 1.00 92.38 477 GLY A O 1
ATOM 3904 N N . ILE A 1 478 ? -19.371 1.827 30.018 1.00 93.94 478 ILE A N 1
ATOM 3905 C CA . ILE A 1 478 ? -20.719 2.403 29.919 1.00 93.94 478 ILE A CA 1
ATOM 3906 C C . ILE A 1 478 ? -21.741 1.291 30.117 1.00 93.94 478 ILE A C 1
ATOM 3908 O O . ILE A 1 478 ? -21.617 0.219 29.528 1.00 93.94 478 ILE A O 1
ATOM 3912 N N . THR A 1 479 ? -22.772 1.558 30.916 1.00 96.44 479 THR A N 1
ATOM 3913 C CA . THR A 1 479 ? -23.887 0.627 31.094 1.00 96.44 479 THR A CA 1
ATOM 3914 C C . THR A 1 479 ? -24.864 0.738 29.928 1.00 96.44 479 THR A C 1
ATOM 3916 O O . THR A 1 479 ? -25.500 1.781 29.762 1.00 96.44 479 THR A O 1
ATOM 3919 N N . ILE A 1 480 ? -25.022 -0.332 29.143 1.00 94.88 480 ILE A N 1
ATOM 3920 C CA . ILE A 1 480 ? -26.045 -0.417 28.089 1.00 94.88 480 ILE A CA 1
ATOM 3921 C C . ILE A 1 480 ? -26.803 -1.753 28.163 1.00 94.88 480 ILE A C 1
ATOM 3923 O O . ILE A 1 480 ? -26.206 -2.759 28.543 1.00 94.88 480 ILE A O 1
ATOM 3927 N N . PRO A 1 481 ? -28.105 -1.791 27.816 1.00 94.31 481 PRO A N 1
ATOM 3928 C CA . PRO A 1 481 ? -28.862 -3.037 27.662 1.00 94.31 481 PRO A CA 1
ATOM 3929 C C . PRO A 1 481 ? -28.259 -3.956 26.601 1.00 94.31 481 PRO A C 1
ATOM 3931 O O . PRO A 1 481 ? -27.880 -3.479 25.528 1.00 94.31 481 PRO A O 1
ATOM 3934 N N . THR A 1 482 ? -28.232 -5.257 26.884 1.00 95.62 482 THR A N 1
ATOM 3935 C CA . THR A 1 482 ? -27.781 -6.296 25.948 1.00 95.62 482 THR A CA 1
ATOM 3936 C C . THR A 1 482 ? -28.823 -7.401 25.819 1.00 95.62 482 THR A C 1
ATOM 3938 O O . THR A 1 482 ? -29.811 -7.425 26.555 1.00 95.62 482 THR A O 1
ATOM 3941 N N . PHE A 1 483 ? -28.620 -8.317 24.869 1.00 95.12 483 PHE A N 1
ATOM 3942 C CA . PHE A 1 483 ? -29.495 -9.472 24.690 1.00 95.12 483 PHE A CA 1
ATOM 3943 C C . PHE A 1 483 ? -29.523 -10.376 25.936 1.00 95.12 483 PHE A C 1
ATOM 3945 O O . PHE A 1 483 ? -30.598 -10.815 26.340 1.00 95.12 483 PHE A O 1
ATOM 3952 N N . GLN A 1 484 ? -28.367 -10.621 26.571 1.00 94.19 484 GLN A N 1
ATOM 3953 C CA . GLN A 1 484 ? -28.271 -11.462 27.775 1.00 94.19 484 GLN A CA 1
ATOM 3954 C C . GLN A 1 484 ? -28.605 -10.697 29.063 1.00 94.19 484 GLN A C 1
ATOM 3956 O O . GLN A 1 484 ? -29.150 -11.278 30.000 1.00 94.19 484 GLN A O 1
ATOM 3961 N N . GLU A 1 485 ? -28.327 -9.390 29.113 1.00 94.31 485 GLU A N 1
ATOM 3962 C CA . GLU A 1 485 ? -28.596 -8.529 30.269 1.00 94.31 485 GLU A CA 1
ATOM 3963 C C . GLU A 1 485 ? -29.487 -7.325 29.870 1.00 94.31 485 GLU A C 1
ATOM 3965 O O . GLU A 1 485 ? -29.002 -6.194 29.731 1.00 94.31 485 GLU A O 1
ATOM 3970 N N . PRO A 1 486 ? -30.820 -7.512 29.726 1.00 93.50 486 PRO A N 1
ATOM 3971 C CA . PRO A 1 486 ? -31.738 -6.449 29.291 1.00 93.50 486 PRO A CA 1
ATOM 3972 C C . PRO A 1 486 ? -31.814 -5.244 30.239 1.00 93.50 486 PRO A C 1
ATOM 3974 O O . PRO A 1 486 ? -32.157 -4.140 29.817 1.00 93.50 486 PRO A O 1
ATOM 3977 N N . ASN A 1 487 ? -31.477 -5.439 31.518 1.00 93.19 487 ASN A N 1
ATOM 3978 C CA . ASN A 1 487 ? -31.432 -4.373 32.527 1.00 93.19 487 ASN A CA 1
ATOM 3979 C C . ASN A 1 487 ? -30.186 -3.481 32.411 1.00 93.19 487 ASN A C 1
ATOM 3981 O O . ASN A 1 487 ? -30.086 -2.472 33.108 1.00 93.19 487 ASN A O 1
ATOM 3985 N N . GLY A 1 488 ? -29.261 -3.826 31.517 1.00 94.44 488 GLY A N 1
ATOM 3986 C CA . GLY A 1 488 ? -28.020 -3.105 31.310 1.00 94.44 488 GLY A CA 1
ATOM 3987 C C . GLY A 1 488 ? -26.839 -3.741 32.022 1.00 94.44 488 GLY A C 1
ATOM 3988 O O . GLY A 1 488 ? -26.933 -4.143 33.178 1.00 94.44 488 GLY A O 1
ATOM 3989 N N . THR A 1 489 ? -25.708 -3.767 31.323 1.00 95.12 489 THR A N 1
ATOM 3990 C CA . THR A 1 489 ? -24.424 -4.236 31.846 1.00 95.12 489 THR A CA 1
ATOM 3991 C C . THR A 1 489 ? -23.302 -3.305 31.412 1.00 95.12 489 THR A C 1
ATOM 3993 O O . THR A 1 489 ? -23.447 -2.569 30.431 1.00 95.12 489 THR A O 1
ATOM 3996 N N . ALA A 1 490 ? -22.193 -3.310 32.149 1.00 94.62 490 ALA A N 1
ATOM 3997 C CA . ALA A 1 490 ? -21.028 -2.503 31.810 1.00 94.62 490 ALA A CA 1
ATOM 3998 C C . ALA A 1 490 ? -20.310 -3.086 30.588 1.00 94.62 490 ALA A C 1
ATOM 4000 O O . ALA A 1 490 ? -19.954 -4.265 30.562 1.00 94.62 490 ALA A O 1
ATOM 4001 N N . ILE A 1 491 ? -20.081 -2.235 29.591 1.00 95.06 491 ILE A N 1
ATOM 4002 C CA . ILE A 1 491 ? -19.385 -2.577 28.353 1.00 95.06 491 ILE A CA 1
ATOM 4003 C C . ILE A 1 491 ? -18.198 -1.653 28.187 1.00 95.06 491 ILE A C 1
ATOM 4005 O O . ILE A 1 491 ? -18.317 -0.437 28.364 1.00 95.06 491 ILE A O 1
ATOM 4009 N N . HIS A 1 492 ? -17.071 -2.245 27.801 1.00 95.25 492 HIS A N 1
ATOM 4010 C CA . HIS A 1 492 ? -15.824 -1.530 27.608 1.00 95.25 492 HIS A CA 1
ATOM 4011 C C . HIS A 1 492 ? -15.399 -1.595 26.146 1.00 95.25 492 HIS A C 1
ATOM 4013 O O . HIS A 1 492 ? -15.600 -2.602 25.470 1.00 95.25 492 HIS A O 1
ATOM 4019 N N . ALA A 1 493 ? -14.782 -0.532 25.638 1.00 96.69 493 ALA A N 1
ATOM 4020 C CA . ALA A 1 493 ? -14.152 -0.576 24.325 1.00 96.69 493 ALA A CA 1
ATOM 4021 C C . ALA A 1 493 ? -12.871 0.252 24.287 1.00 96.69 493 ALA A C 1
ATOM 4023 O O . ALA A 1 493 ? -12.802 1.343 24.852 1.00 96.69 493 ALA A O 1
ATOM 4024 N N . SER A 1 494 ? -11.872 -0.253 23.571 1.00 96.06 494 SER A N 1
ATOM 4025 C CA . SER A 1 494 ? -10.618 0.441 23.318 1.00 96.06 494 SER A CA 1
ATOM 4026 C C . SER A 1 494 ? -10.267 0.389 21.834 1.00 96.06 494 SER A C 1
ATOM 4028 O O . SER A 1 494 ? -10.597 -0.552 21.108 1.00 96.06 494 SER A O 1
ATOM 4030 N N . LEU A 1 495 ? -9.601 1.434 21.350 1.00 97.06 495 LEU A N 1
ATOM 4031 C CA . LEU A 1 495 ? -9.005 1.416 20.021 1.00 97.06 495 LEU A CA 1
ATOM 4032 C C . LEU A 1 495 ? -7.681 0.644 20.072 1.00 97.06 495 LEU A C 1
ATOM 4034 O O . LEU A 1 495 ? -6.738 1.087 20.716 1.00 97.06 495 LEU A O 1
ATOM 4038 N N . LEU A 1 496 ? -7.592 -0.480 19.362 1.00 95.19 496 LEU A N 1
ATOM 4039 C CA . LEU A 1 496 ? -6.367 -1.271 19.252 1.00 95.19 496 LEU A CA 1
ATOM 4040 C C . LEU A 1 496 ? -5.456 -0.720 18.151 1.00 95.19 496 LEU A C 1
ATOM 4042 O O . LEU A 1 496 ? -4.289 -0.418 18.399 1.00 95.19 496 LEU A O 1
ATOM 4046 N N . ASN A 1 497 ? -5.997 -0.575 16.936 1.00 93.44 497 ASN A N 1
ATOM 4047 C CA . ASN A 1 497 ? -5.226 -0.277 15.728 1.00 93.44 497 ASN A CA 1
ATOM 4048 C C . ASN A 1 497 ? -5.926 0.732 14.805 1.00 93.44 497 ASN A C 1
ATOM 4050 O O . ASN A 1 497 ? -7.148 0.859 14.799 1.00 93.44 497 ASN A O 1
ATOM 4054 N N . ILE A 1 498 ? -5.139 1.398 13.959 1.00 93.44 498 ILE A N 1
ATOM 4055 C CA . ILE A 1 498 ? -5.613 2.172 12.804 1.00 93.44 498 ILE A CA 1
ATOM 4056 C C . ILE A 1 498 ? -5.121 1.472 11.538 1.00 93.44 498 ILE A C 1
ATOM 4058 O O . ILE A 1 498 ? -3.912 1.362 11.322 1.00 93.44 498 ILE A O 1
ATOM 4062 N N . ALA A 1 499 ? -6.048 1.027 10.693 1.00 89.12 499 ALA A N 1
ATOM 4063 C CA . ALA A 1 499 ? -5.770 0.322 9.448 1.00 89.12 499 ALA A CA 1
ATOM 4064 C C . ALA A 1 499 ? -6.336 1.114 8.264 1.00 89.12 499 ALA A C 1
ATOM 4066 O O . ALA A 1 499 ? -7.499 0.977 7.893 1.00 89.12 499 ALA A O 1
ATOM 4067 N N . CYS A 1 500 ? -5.501 1.961 7.663 1.00 85.25 500 CYS A N 1
ATOM 4068 C CA . CYS A 1 500 ? -5.903 2.784 6.527 1.00 85.25 500 CYS A CA 1
ATOM 4069 C C . CYS A 1 500 ? -4.807 2.867 5.464 1.00 85.25 500 CYS A C 1
ATOM 4071 O O . CYS A 1 500 ? -3.631 2.598 5.731 1.00 85.25 500 CYS A O 1
ATOM 4073 N N . ASN A 1 501 ? -5.173 3.380 4.285 1.00 82.00 501 ASN A N 1
ATOM 4074 C CA . ASN A 1 501 ? -4.189 3.831 3.309 1.00 82.00 501 ASN A CA 1
ATOM 4075 C C . ASN A 1 501 ? -3.248 4.896 3.917 1.00 82.00 501 ASN A C 1
ATOM 4077 O O . ASN A 1 501 ? -3.563 5.562 4.909 1.00 82.00 501 ASN A O 1
ATOM 4081 N N . ILE A 1 502 ? -2.056 5.059 3.330 1.00 82.88 502 ILE A N 1
ATOM 4082 C CA . ILE A 1 502 ? -1.017 5.936 3.894 1.00 82.88 502 ILE A CA 1
ATOM 4083 C C . ILE A 1 502 ? -1.535 7.369 4.122 1.00 82.88 502 ILE A C 1
ATOM 4085 O O . ILE A 1 502 ? -1.318 7.880 5.221 1.00 82.88 502 ILE A O 1
ATOM 4089 N N . PRO A 1 503 ? -2.219 8.038 3.170 1.00 85.31 503 PRO A N 1
ATOM 4090 C CA . PRO A 1 503 ? -2.760 9.376 3.406 1.00 85.31 503 PRO A CA 1
ATOM 4091 C C . PRO A 1 503 ? -3.661 9.475 4.647 1.00 85.31 503 PRO A C 1
ATOM 4093 O O . PRO A 1 503 ? -3.410 10.353 5.481 1.00 85.31 503 PRO A O 1
ATOM 4096 N N . ALA A 1 504 ? -4.624 8.559 4.831 1.00 87.44 504 ALA A N 1
ATOM 4097 C CA . ALA A 1 504 ? -5.471 8.551 6.028 1.00 87.44 504 ALA A CA 1
ATOM 4098 C C . ALA A 1 504 ? -4.649 8.301 7.282 1.00 87.44 504 ALA A C 1
ATOM 4100 O O . ALA A 1 504 ? -4.718 9.079 8.231 1.00 87.44 504 ALA A O 1
ATOM 4101 N N . ALA A 1 505 ? -3.830 7.248 7.263 1.00 89.69 505 ALA A N 1
ATOM 4102 C CA . ALA A 1 505 ? -3.036 6.829 8.407 1.00 89.69 505 ALA A CA 1
ATOM 4103 C C . ALA A 1 505 ? -2.145 7.970 8.923 1.00 89.69 505 ALA A C 1
ATOM 4105 O O . ALA A 1 505 ? -1.982 8.136 10.127 1.00 89.69 505 ALA A O 1
ATOM 4106 N N . ARG A 1 506 ? -1.613 8.824 8.034 1.00 89.69 506 ARG A N 1
ATOM 4107 C CA . ARG A 1 506 ? -0.840 10.013 8.439 1.00 89.69 506 ARG A CA 1
ATOM 4108 C C . ARG A 1 506 ? -1.696 11.141 8.996 1.00 89.69 506 ARG A C 1
ATOM 4110 O O . ARG A 1 506 ? -1.245 11.867 9.880 1.00 89.69 506 ARG A O 1
ATOM 4117 N N . LYS A 1 507 ? -2.901 11.351 8.476 1.00 90.75 507 LYS A N 1
ATOM 4118 C CA . LYS A 1 507 ? -3.818 12.379 8.990 1.00 90.75 507 LYS A CA 1
ATOM 4119 C C . LYS A 1 507 ? -4.334 12.011 10.375 1.00 90.75 507 LYS A C 1
ATOM 4121 O O . LYS A 1 507 ? -4.189 12.815 11.289 1.00 90.75 507 LYS A O 1
ATOM 4126 N N . VAL A 1 508 ? -4.831 10.787 10.516 1.00 92.19 508 VAL A N 1
ATOM 4127 C CA . VAL A 1 508 ? -5.375 10.235 11.761 1.00 92.19 508 VAL A CA 1
ATOM 4128 C C . VAL A 1 508 ? -4.259 10.020 12.779 1.00 92.19 508 VAL A C 1
ATOM 4130 O O . VAL A 1 508 ? -4.366 10.483 13.900 1.00 92.19 508 VAL A O 1
ATOM 4133 N N . GLY A 1 509 ? -3.141 9.414 12.372 1.00 91.38 509 GLY A N 1
ATOM 4134 C CA . GLY A 1 509 ? -1.979 9.147 13.227 1.00 91.38 509 GLY A CA 1
ATOM 4135 C C . GLY A 1 509 ? -1.213 10.387 13.702 1.00 91.38 509 GLY A C 1
ATOM 4136 O O . GLY A 1 509 ? -0.279 10.264 14.483 1.00 91.38 509 GLY A O 1
ATOM 4137 N N . GLY A 1 510 ? -1.542 11.581 13.196 1.00 92.06 510 GLY A N 1
ATOM 4138 C CA . GLY A 1 510 ? -0.778 12.797 13.478 1.00 92.06 510 GLY A CA 1
ATOM 4139 C C . GLY A 1 510 ? 0.657 12.764 12.940 1.00 92.06 510 GLY A C 1
ATOM 4140 O O . GLY A 1 510 ? 1.562 13.349 13.521 1.00 92.06 510 GLY A O 1
ATOM 4141 N N . PHE A 1 511 ? 0.888 12.113 11.803 1.00 92.31 511 PHE A N 1
ATOM 4142 C CA . PHE A 1 511 ? 2.210 12.020 11.187 1.00 92.31 511 PHE A CA 1
ATOM 4143 C C . PHE A 1 511 ? 2.342 12.927 9.964 1.00 92.31 511 PHE A C 1
ATOM 4145 O O . PHE A 1 511 ? 1.376 13.213 9.253 1.00 92.31 511 PHE A O 1
ATOM 4152 N N . THR A 1 512 ? 3.569 13.337 9.659 1.00 88.06 512 THR A N 1
ATOM 4153 C CA . THR A 1 512 ? 3.875 14.011 8.391 1.00 88.06 512 THR A CA 1
ATOM 4154 C C . THR A 1 512 ? 3.647 13.096 7.180 1.00 88.06 512 THR A C 1
ATOM 4156 O O . THR A 1 512 ? 3.540 11.871 7.287 1.00 88.06 512 THR A O 1
ATOM 4159 N N . SER A 1 513 ? 3.503 13.710 6.005 1.00 82.69 513 SER A N 1
ATOM 4160 C CA . SER A 1 513 ? 3.219 13.026 4.742 1.00 82.69 513 SER A CA 1
ATOM 4161 C C . SER A 1 513 ? 4.354 12.099 4.293 1.00 82.69 513 SER A C 1
ATOM 4163 O O . SER A 1 513 ? 5.498 12.209 4.722 1.00 82.69 513 SER A O 1
ATOM 4165 N N . HIS A 1 514 ? 4.041 11.197 3.361 1.00 71.62 514 HIS A N 1
ATOM 4166 C CA . HIS A 1 514 ? 4.984 10.213 2.815 1.00 71.62 514 HIS A CA 1
ATOM 4167 C C . HIS A 1 514 ? 6.201 10.827 2.094 1.00 71.62 514 HIS A C 1
ATOM 4169 O O . HIS A 1 514 ? 7.194 10.140 1.887 1.00 71.62 514 HIS A O 1
ATOM 4175 N N . ASN A 1 515 ? 6.130 12.103 1.708 1.00 73.88 515 ASN A N 1
ATOM 4176 C CA . ASN A 1 515 ? 7.213 12.851 1.069 1.00 73.88 515 ASN A CA 1
ATOM 4177 C C . ASN A 1 515 ? 8.055 13.680 2.063 1.00 73.88 515 ASN A C 1
ATOM 4179 O O . ASN A 1 515 ? 8.907 14.454 1.631 1.00 73.88 515 ASN A O 1
ATOM 4183 N N . SER A 1 516 ? 7.819 13.557 3.374 1.00 78.12 516 SER A N 1
ATOM 4184 C CA . SER A 1 516 ? 8.585 14.283 4.388 1.00 78.12 516 SER A CA 1
ATOM 4185 C C . SER A 1 516 ? 9.968 13.660 4.624 1.00 78.12 516 SER A C 1
ATOM 4187 O O . SER A 1 516 ? 10.222 12.490 4.331 1.00 78.12 516 SER A O 1
ATOM 4189 N N . THR A 1 517 ? 10.880 14.432 5.220 1.00 76.31 517 THR A N 1
ATOM 4190 C CA . THR A 1 517 ? 12.197 13.942 5.668 1.00 76.31 517 THR A CA 1
ATOM 4191 C C . THR A 1 517 ? 12.089 12.852 6.739 1.00 76.31 517 THR A C 1
ATOM 4193 O O . THR A 1 517 ? 12.997 12.032 6.874 1.00 76.31 517 THR A O 1
ATOM 4196 N N . ARG A 1 518 ? 10.963 12.808 7.464 1.00 78.62 518 ARG A N 1
ATOM 4197 C CA . ARG A 1 518 ? 10.619 11.812 8.488 1.00 78.62 518 ARG A CA 1
ATOM 4198 C C . ARG A 1 518 ? 9.373 11.014 8.094 1.00 78.62 518 ARG A C 1
ATOM 4200 O O . ARG A 1 518 ? 8.440 10.842 8.872 1.00 78.62 518 ARG A O 1
ATOM 4207 N N . ALA A 1 519 ? 9.368 10.509 6.861 1.00 74.88 519 ALA A N 1
ATOM 4208 C CA . ALA A 1 519 ? 8.222 9.802 6.295 1.00 74.88 519 ALA A CA 1
ATOM 4209 C C . ALA A 1 519 ? 7.910 8.461 6.982 1.00 74.88 519 ALA A C 1
ATOM 4211 O O . ALA A 1 519 ? 6.768 8.004 6.942 1.00 74.88 519 ALA A O 1
ATOM 4212 N N . CYS A 1 520 ? 8.873 7.784 7.614 1.00 81.75 520 CYS A N 1
ATOM 4213 C CA . CYS A 1 520 ? 8.591 6.539 8.333 1.00 81.75 520 CYS A CA 1
ATOM 4214 C C . CYS A 1 520 ? 8.135 6.848 9.762 1.00 81.75 520 CYS A C 1
ATOM 4216 O O . CYS A 1 520 ? 8.944 7.304 10.566 1.00 81.75 520 CYS A O 1
ATOM 4218 N N . HIS A 1 521 ? 6.859 6.581 10.080 1.00 80.06 521 HIS A N 1
ATOM 4219 C CA . HIS A 1 521 ? 6.358 6.850 11.427 1.00 80.06 521 HIS A CA 1
ATOM 4220 C C . HIS A 1 521 ? 7.005 5.927 12.448 1.00 80.06 521 HIS A C 1
ATOM 4222 O O . HIS A 1 521 ? 7.342 6.420 13.499 1.00 80.06 521 HIS A O 1
ATOM 4228 N N . LYS A 1 522 ? 7.305 4.660 12.123 1.00 81.06 522 LYS A N 1
ATOM 4229 C CA . LYS A 1 522 ? 7.851 3.658 13.062 1.00 81.06 522 LYS A CA 1
ATOM 4230 C C . LYS A 1 522 ? 9.172 4.038 13.761 1.00 81.06 522 LYS A C 1
ATOM 4232 O O . LYS A 1 522 ? 9.538 3.380 14.725 1.00 81.06 522 LYS A O 1
ATOM 4237 N N . TYR A 1 523 ? 9.879 5.077 13.306 1.00 76.00 523 TYR A N 1
ATOM 4238 C CA . TYR A 1 523 ? 11.137 5.550 13.908 1.00 76.00 523 TYR A CA 1
ATOM 4239 C C . TYR A 1 523 ? 11.034 6.920 14.596 1.00 76.00 523 TYR A C 1
ATOM 4241 O O . TYR A 1 523 ? 12.049 7.464 15.034 1.00 76.00 523 TYR A O 1
ATOM 4249 N N . ILE A 1 524 ? 9.840 7.507 14.670 1.00 79.75 524 ILE A N 1
ATOM 4250 C CA . ILE A 1 524 ? 9.600 8.750 15.405 1.00 79.75 524 ILE A CA 1
ATOM 4251 C C . ILE A 1 524 ? 9.725 8.475 16.911 1.00 79.75 524 ILE A C 1
ATOM 4253 O O . ILE A 1 524 ? 9.037 7.624 17.463 1.00 79.75 524 ILE A O 1
ATOM 4257 N N . ARG A 1 525 ? 10.619 9.205 17.579 1.00 74.19 525 ARG A N 1
ATOM 4258 C CA . ARG A 1 525 ? 10.751 9.189 19.042 1.00 74.19 525 ARG A CA 1
ATOM 4259 C C . ARG A 1 525 ? 9.890 10.291 19.651 1.00 74.19 525 ARG A C 1
ATOM 4261 O O . ARG A 1 525 ? 9.629 11.291 18.983 1.00 74.19 525 ARG A O 1
ATOM 4268 N N . ASP A 1 526 ? 9.464 10.088 20.894 1.00 81.38 526 ASP A N 1
ATOM 4269 C CA . ASP A 1 526 ? 8.763 11.086 21.713 1.00 81.38 526 ASP A CA 1
ATOM 4270 C C . ASP A 1 526 ? 7.514 11.684 21.040 1.00 81.38 526 ASP A C 1
ATOM 4272 O O . ASP A 1 526 ? 7.221 12.874 21.173 1.00 81.38 526 ASP A O 1
ATOM 4276 N N . ASN A 1 527 ? 6.764 10.851 20.302 1.00 87.56 527 ASN A N 1
ATOM 4277 C CA . ASN A 1 527 ? 5.601 11.269 19.514 1.00 87.56 527 ASN A CA 1
ATOM 4278 C C . ASN A 1 527 ? 4.566 12.040 20.356 1.00 87.56 527 ASN A C 1
ATOM 4280 O O . ASN A 1 527 ? 4.149 13.122 19.948 1.00 87.56 527 ASN A O 1
ATOM 4284 N N . ALA A 1 528 ? 4.227 11.557 21.555 1.00 87.44 528 ALA A N 1
ATOM 4285 C CA . ALA A 1 528 ? 3.275 12.229 22.442 1.00 87.44 528 ALA A CA 1
ATOM 4286 C C . ALA A 1 528 ? 3.741 13.639 22.860 1.00 87.44 528 ALA A C 1
ATOM 4288 O O . ALA A 1 528 ? 2.978 14.601 22.762 1.00 87.44 528 ALA A O 1
ATOM 4289 N N . SER A 1 529 ? 5.012 13.786 23.254 1.00 89.81 529 SER A N 1
ATOM 4290 C CA . SER A 1 529 ? 5.594 15.082 23.637 1.00 89.81 529 SER A CA 1
ATOM 4291 C C . SER A 1 529 ? 5.635 16.049 22.451 1.00 89.81 529 SER A C 1
ATOM 4293 O O . SER A 1 529 ? 5.209 17.198 22.560 1.00 89.81 529 SER A O 1
ATOM 4295 N N . ALA A 1 530 ? 6.056 15.569 21.277 1.00 91.19 530 ALA A N 1
ATOM 4296 C CA . ALA A 1 530 ? 6.060 16.365 20.053 1.00 91.19 530 ALA A CA 1
ATOM 4297 C C . ALA A 1 530 ? 4.645 16.817 19.647 1.00 91.19 530 ALA A C 1
ATOM 4299 O O . ALA A 1 530 ? 4.457 17.961 19.230 1.00 91.19 530 ALA A O 1
ATOM 4300 N N . ALA A 1 531 ? 3.639 15.950 19.791 1.00 92.44 531 ALA A N 1
ATOM 4301 C CA . ALA A 1 531 ? 2.244 16.284 19.526 1.00 92.44 531 ALA A CA 1
ATOM 4302 C C . ALA A 1 531 ? 1.705 17.343 20.504 1.00 92.44 531 ALA A C 1
ATOM 4304 O O . ALA A 1 531 ? 1.010 18.263 20.068 1.00 92.44 531 ALA A O 1
ATOM 4305 N N . ALA A 1 532 ? 2.052 17.261 21.792 1.00 91.94 532 ALA A N 1
ATOM 4306 C CA . ALA A 1 532 ? 1.685 18.264 22.794 1.00 91.94 532 ALA A CA 1
ATOM 4307 C C . ALA A 1 532 ? 2.325 19.630 22.493 1.00 91.94 532 ALA A C 1
ATOM 4309 O O . ALA A 1 532 ? 1.616 20.629 22.367 1.00 91.94 532 ALA A O 1
ATOM 4310 N N . GLN A 1 533 ? 3.637 19.662 22.229 1.00 90.88 533 GLN A N 1
ATOM 4311 C CA . GLN A 1 533 ? 4.344 20.883 21.816 1.00 90.88 533 GLN A CA 1
ATOM 4312 C C . GLN A 1 533 ? 3.737 21.487 20.545 1.00 90.88 533 GLN A C 1
ATOM 4314 O O . GLN A 1 533 ? 3.579 22.703 20.424 1.00 90.88 533 GLN A O 1
ATOM 4319 N N . TRP A 1 534 ? 3.356 20.639 19.584 1.00 92.56 534 TRP A N 1
ATOM 4320 C CA . TRP A 1 534 ? 2.688 21.079 18.365 1.00 92.56 534 TRP A CA 1
ATOM 4321 C C . TRP A 1 534 ? 1.320 21.718 18.653 1.00 92.56 534 TRP A C 1
ATOM 4323 O O . TRP A 1 534 ? 0.963 22.733 18.040 1.00 92.56 534 TRP A O 1
ATOM 4333 N N . LEU A 1 535 ? 0.545 21.141 19.579 1.00 89.88 535 LEU A N 1
ATOM 4334 C CA . LEU A 1 535 ? -0.765 21.658 19.974 1.00 89.88 535 LEU A CA 1
ATOM 4335 C C . LEU A 1 535 ? -0.637 23.042 20.623 1.00 89.88 535 LEU A C 1
ATOM 4337 O O . LEU A 1 535 ? -1.355 23.966 20.224 1.00 89.88 535 LEU A O 1
ATOM 4341 N N . GLU A 1 536 ? 0.311 23.180 21.550 1.00 88.38 536 GLU A N 1
ATOM 4342 C CA . GLU A 1 536 ? 0.609 24.400 22.311 1.00 88.38 536 GLU A CA 1
ATOM 4343 C C . GLU A 1 536 ? 1.273 25.501 21.470 1.00 88.38 536 GLU A C 1
ATOM 4345 O O . GLU A 1 536 ? 1.194 26.688 21.803 1.00 88.38 536 GLU A O 1
ATOM 4350 N N . ALA A 1 537 ? 1.905 25.135 20.350 1.00 87.31 537 ALA A N 1
ATOM 4351 C CA . ALA A 1 537 ? 2.570 26.080 19.467 1.00 87.31 537 ALA A CA 1
ATOM 4352 C C . ALA A 1 537 ? 1.609 27.174 18.965 1.00 87.31 537 ALA A C 1
ATOM 4354 O O . ALA A 1 537 ? 0.596 26.913 18.306 1.00 87.31 537 ALA A O 1
ATOM 4355 N N . ARG A 1 538 ? 1.985 28.432 19.233 1.00 81.75 538 ARG A N 1
ATOM 4356 C CA . ARG A 1 538 ? 1.162 29.629 18.982 1.00 81.75 538 ARG A CA 1
ATOM 4357 C C . ARG A 1 538 ? 1.174 30.115 17.533 1.00 81.75 538 ARG A C 1
ATOM 4359 O O . ARG A 1 538 ? 0.356 30.952 17.163 1.00 81.75 538 ARG A O 1
ATOM 4366 N N . SER A 1 539 ? 2.085 29.615 16.697 1.00 82.12 539 SER A N 1
ATOM 4367 C CA . SER A 1 539 ? 2.193 30.033 15.297 1.00 82.12 539 SER A CA 1
ATOM 4368 C C . SER A 1 539 ? 2.332 28.853 14.342 1.00 82.12 539 SER A C 1
ATOM 4370 O O . SER A 1 539 ? 2.899 27.807 14.668 1.00 82.12 539 SER A O 1
ATOM 4372 N N . GLN A 1 540 ? 1.846 29.044 13.113 1.00 84.19 540 GLN A N 1
ATOM 4373 C CA . GLN A 1 540 ? 1.975 28.046 12.053 1.00 84.19 540 GLN A CA 1
ATOM 4374 C C . GLN A 1 540 ? 3.445 27.783 11.686 1.00 84.19 540 GLN A C 1
ATOM 4376 O O . GLN A 1 540 ? 3.793 26.667 11.305 1.00 84.19 540 GLN A O 1
ATOM 4381 N N . ALA A 1 541 ? 4.315 28.787 11.832 1.00 87.06 541 ALA A N 1
ATOM 4382 C CA . ALA A 1 541 ? 5.749 28.646 11.596 1.00 87.06 541 ALA A CA 1
ATOM 4383 C C . ALA A 1 541 ? 6.390 27.675 12.601 1.00 87.06 541 ALA A C 1
ATOM 4385 O O . ALA A 1 541 ? 7.086 26.750 12.188 1.00 87.06 541 ALA A O 1
ATOM 4386 N N . VAL A 1 542 ? 6.081 27.822 13.896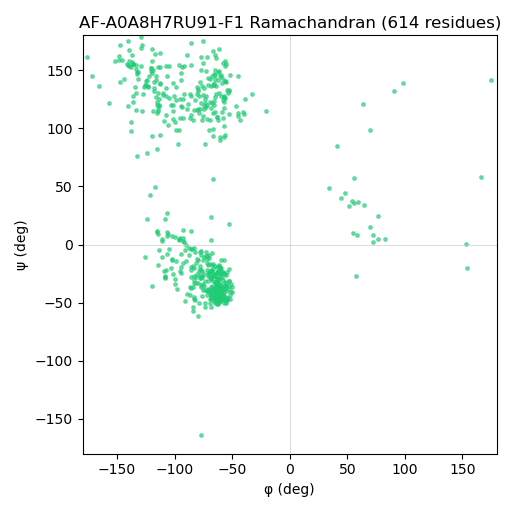 1.00 88.69 542 VAL A N 1
ATOM 4387 C CA . VAL A 1 542 ? 6.575 26.916 14.950 1.00 88.69 542 VAL A CA 1
ATOM 4388 C C . VAL A 1 542 ? 6.051 25.498 14.730 1.00 88.69 542 VAL A C 1
ATOM 4390 O O . VAL A 1 542 ? 6.819 24.545 14.780 1.00 88.69 542 VAL A O 1
ATOM 4393 N N . ARG A 1 543 ? 4.772 25.345 14.374 1.00 90.12 543 ARG A N 1
ATOM 4394 C CA . ARG A 1 543 ? 4.186 24.039 14.029 1.00 90.12 543 ARG A CA 1
ATOM 4395 C C . ARG A 1 543 ? 4.881 23.367 12.861 1.00 90.12 543 ARG A C 1
ATOM 4397 O O . ARG A 1 543 ? 5.224 22.197 12.939 1.00 90.12 543 ARG A O 1
ATOM 4404 N N . THR A 1 544 ? 5.131 24.125 11.798 1.00 89.81 544 THR A N 1
ATOM 4405 C CA . THR A 1 544 ? 5.837 23.624 10.614 1.00 89.81 544 THR A CA 1
ATOM 4406 C C . THR A 1 544 ? 7.263 23.203 10.967 1.00 89.81 544 THR A C 1
ATOM 4408 O O . THR A 1 544 ? 7.754 22.207 10.442 1.00 89.81 544 THR A O 1
ATOM 4411 N N . HIS A 1 545 ? 7.930 23.936 11.863 1.00 89.50 545 HIS A N 1
ATOM 4412 C CA . HIS A 1 545 ? 9.247 23.564 12.368 1.00 89.50 545 HIS A CA 1
ATOM 4413 C C . HIS A 1 545 ? 9.193 22.254 13.168 1.00 89.50 545 HIS A C 1
ATOM 4415 O O . HIS A 1 545 ? 9.915 21.324 12.824 1.00 89.50 545 HIS A O 1
ATOM 4421 N N . ILE A 1 546 ? 8.273 22.126 14.131 1.00 89.81 546 ILE A N 1
ATOM 4422 C CA . ILE A 1 546 ? 8.076 20.890 14.910 1.00 89.81 546 ILE A CA 1
ATOM 4423 C C . ILE A 1 546 ? 7.747 19.709 13.991 1.00 89.81 546 ILE A C 1
ATOM 4425 O O . ILE A 1 546 ? 8.333 18.642 14.139 1.00 89.81 546 ILE A O 1
ATOM 4429 N N . GLU A 1 547 ? 6.861 19.884 13.008 1.00 90.62 547 GLU A N 1
ATOM 4430 C CA . GLU A 1 547 ? 6.516 18.838 12.038 1.00 90.62 547 GLU A CA 1
ATOM 4431 C C . GLU A 1 547 ? 7.747 18.363 11.256 1.00 90.62 547 GLU A C 1
ATOM 4433 O O . GLU A 1 547 ? 7.944 17.161 11.088 1.00 90.62 547 GLU A O 1
ATOM 4438 N N . ARG A 1 548 ? 8.602 19.287 10.798 1.00 88.31 548 ARG A N 1
ATOM 4439 C CA . ARG A 1 548 ? 9.840 18.953 10.072 1.00 88.31 548 ARG A CA 1
ATOM 4440 C C . ARG A 1 548 ? 10.859 18.252 10.964 1.00 88.31 548 ARG A C 1
ATOM 4442 O O . ARG A 1 548 ? 11.465 17.271 10.533 1.00 88.31 548 ARG A O 1
ATOM 4449 N N . GLU A 1 549 ? 11.030 18.751 12.183 1.00 89.00 549 GLU A N 1
ATOM 4450 C CA . GLU A 1 549 ? 12.018 18.251 13.136 1.00 89.00 549 GLU A CA 1
ATOM 4451 C C . GLU A 1 549 ? 11.608 16.933 13.769 1.00 89.00 549 GLU A C 1
ATOM 4453 O O . GLU A 1 549 ? 12.469 16.111 14.029 1.00 89.00 549 GLU A O 1
ATOM 4458 N N . THR A 1 550 ? 10.323 16.691 14.015 1.00 89.00 550 THR A N 1
ATOM 4459 C CA . THR A 1 550 ? 9.862 15.503 14.754 1.00 89.00 550 THR A CA 1
ATOM 4460 C C . THR A 1 550 ? 9.173 14.487 13.854 1.00 89.00 550 THR A C 1
ATOM 4462 O O . THR A 1 550 ? 9.268 13.288 14.105 1.00 89.00 550 THR A O 1
ATOM 4465 N N . GLY A 1 551 ? 8.549 14.936 12.762 1.00 90.50 551 GLY A N 1
ATOM 4466 C CA . GLY A 1 551 ? 7.675 14.120 11.924 1.00 90.50 551 GLY A CA 1
ATOM 4467 C C . GLY A 1 551 ? 6.239 14.014 12.448 1.00 90.50 551 GLY A C 1
ATOM 4468 O O . GLY A 1 551 ? 5.447 13.294 11.834 1.00 90.50 551 GLY A O 1
ATOM 4469 N N . THR A 1 552 ? 5.902 14.733 13.525 1.00 91.44 552 THR A N 1
ATOM 4470 C CA . THR A 1 552 ? 4.641 14.618 14.273 1.00 91.44 552 THR A CA 1
ATOM 4471 C C . THR A 1 552 ? 3.855 15.929 14.292 1.00 91.44 552 THR A C 1
ATOM 4473 O O . THR A 1 552 ? 4.419 17.021 14.288 1.00 91.44 552 THR A O 1
ATOM 4476 N N . ARG A 1 553 ? 2.530 15.800 14.349 1.00 92.38 553 ARG A N 1
ATOM 4477 C CA . ARG A 1 553 ? 1.546 16.841 14.650 1.00 92.38 553 ARG A CA 1
ATOM 4478 C C . ARG A 1 553 ? 0.491 16.282 15.598 1.00 92.38 553 ARG A C 1
ATOM 4480 O O . ARG A 1 553 ? 0.291 15.073 15.676 1.00 92.38 553 ARG A O 1
ATOM 4487 N N . TRP A 1 554 ? -0.254 17.169 16.240 1.00 93.88 554 TRP A N 1
ATOM 4488 C CA . TRP A 1 554 ? -1.365 16.746 17.079 1.00 93.88 554 TRP A CA 1
ATOM 4489 C C . TRP A 1 554 ? -2.536 16.174 16.265 1.00 93.88 554 TRP A C 1
ATOM 4491 O O . TRP A 1 554 ? -2.902 16.692 15.203 1.00 93.88 554 TRP A O 1
ATOM 4501 N N . SER A 1 555 ? -3.160 15.135 16.813 1.00 94.31 555 SER A N 1
ATOM 4502 C CA . SER A 1 555 ? -4.440 14.591 16.359 1.00 94.31 555 SER A CA 1
ATOM 4503 C C . SER A 1 555 ? -5.301 14.167 17.549 1.00 94.31 555 SER A C 1
ATOM 4505 O O . SER A 1 555 ? -4.741 13.833 18.591 1.00 94.31 555 SER A O 1
ATOM 4507 N N . GLN A 1 556 ? -6.629 14.121 17.385 1.00 94.38 556 GLN A N 1
ATOM 4508 C CA . GLN A 1 556 ? -7.568 13.705 18.438 1.00 94.38 556 GLN A CA 1
ATOM 4509 C C . GLN A 1 556 ? -7.203 12.369 19.088 1.00 94.38 556 GLN A C 1
ATOM 4511 O O . GLN A 1 556 ? -7.382 12.218 20.290 1.00 94.38 556 GLN A O 1
ATOM 4516 N N . ILE A 1 557 ? -6.636 11.421 18.336 1.00 95.06 557 ILE A N 1
ATOM 4517 C CA . ILE A 1 557 ? -6.233 10.118 18.884 1.00 95.06 557 ILE A CA 1
ATOM 4518 C C . ILE A 1 557 ? -5.194 10.223 20.015 1.00 95.06 557 ILE A C 1
ATOM 4520 O O . ILE A 1 557 ? -5.132 9.332 20.849 1.00 95.06 557 ILE A O 1
ATOM 4524 N N . HIS A 1 558 ? -4.423 11.318 20.095 1.00 94.56 558 HIS A N 1
ATOM 4525 C CA . HIS A 1 558 ? -3.447 11.545 21.172 1.00 94.56 558 HIS A CA 1
ATOM 4526 C C . HIS A 1 558 ? -4.119 11.829 22.522 1.00 94.56 558 HIS A C 1
ATOM 4528 O O . HIS A 1 558 ? -3.437 11.911 23.537 1.00 94.56 558 HIS A O 1
ATOM 4534 N N . ARG A 1 559 ? -5.445 12.021 22.545 1.00 94.94 559 ARG A N 1
ATOM 4535 C CA . ARG A 1 559 ? -6.216 12.127 23.787 1.00 94.94 559 ARG A CA 1
ATOM 4536 C C . ARG A 1 559 ? -6.482 10.769 24.429 1.00 94.94 559 ARG A C 1
ATOM 4538 O O . ARG A 1 559 ? -6.827 10.746 25.602 1.00 94.94 559 ARG A O 1
ATOM 4545 N N . LEU A 1 560 ? -6.365 9.670 23.680 1.00 94.81 560 LEU A N 1
ATOM 4546 C CA . LEU A 1 560 ? -6.563 8.324 24.206 1.00 94.81 560 LEU A CA 1
ATOM 4547 C C . LEU A 1 560 ? -5.324 7.938 25.032 1.00 94.81 560 LEU A C 1
ATOM 4549 O O . LEU A 1 560 ? -4.262 7.729 24.445 1.00 94.81 560 LEU A O 1
ATOM 4553 N N . PRO A 1 561 ? -5.422 7.832 26.370 1.00 91.06 561 PRO A N 1
ATOM 4554 C CA . PRO A 1 561 ? -4.252 7.644 27.235 1.00 91.06 561 PRO A CA 1
ATOM 4555 C C . PRO A 1 561 ? -3.569 6.285 27.032 1.00 91.06 561 PRO A C 1
ATOM 4557 O O . PRO A 1 561 ? -2.396 6.124 27.352 1.00 91.06 561 PRO A O 1
ATOM 4560 N N . TYR A 1 562 ? -4.306 5.319 26.489 1.00 91.38 562 TYR A N 1
ATOM 4561 C CA . TYR A 1 562 ? -3.859 3.955 26.238 1.00 91.38 562 TYR A CA 1
ATOM 4562 C C . TYR A 1 562 ? -3.333 3.721 24.814 1.00 91.38 562 TYR A C 1
ATOM 4564 O O . TYR A 1 562 ? -2.847 2.633 24.509 1.00 91.38 562 TYR A O 1
ATOM 4572 N N . PHE A 1 563 ? -3.478 4.694 23.910 1.00 92.81 563 PHE A N 1
ATOM 4573 C CA . PHE A 1 563 ? -3.200 4.490 22.492 1.00 92.81 563 PHE A CA 1
ATOM 4574 C C . PHE A 1 563 ? -1.813 5.008 22.125 1.00 92.81 563 PHE A C 1
ATOM 4576 O O . PHE A 1 563 ? -1.521 6.189 22.298 1.00 92.81 563 PHE A O 1
ATOM 4583 N N . ASP A 1 564 ? -0.985 4.143 21.541 1.00 90.44 564 ASP A N 1
ATOM 4584 C CA . ASP A 1 564 ? 0.306 4.530 20.978 1.00 90.44 564 ASP A CA 1
ATOM 4585 C C . ASP A 1 564 ? 0.238 4.543 19.438 1.00 90.44 564 ASP A C 1
ATOM 4587 O O . ASP A 1 564 ? 0.338 3.483 18.805 1.00 90.44 564 ASP A O 1
ATOM 4591 N N . PRO A 1 565 ? 0.137 5.726 18.792 1.00 91.00 565 PRO A N 1
ATOM 4592 C CA . PRO A 1 565 ? 0.078 5.838 17.334 1.00 91.00 565 PRO A CA 1
ATOM 4593 C C . PRO A 1 565 ? 1.261 5.172 16.622 1.00 91.00 565 PRO A C 1
ATOM 4595 O O . PRO A 1 565 ? 1.144 4.745 15.472 1.00 91.00 565 PRO A O 1
ATOM 4598 N N . MET A 1 566 ? 2.410 5.066 17.288 1.00 89.12 566 MET A N 1
ATOM 4599 C CA . MET A 1 566 ? 3.619 4.473 16.728 1.00 89.12 566 MET A CA 1
ATOM 4600 C C . MET A 1 566 ? 3.474 2.976 16.510 1.00 89.12 566 MET A C 1
ATOM 4602 O O . MET A 1 566 ? 3.868 2.452 15.460 1.00 89.12 566 MET A O 1
ATOM 4606 N N . ARG A 1 567 ? 2.898 2.288 17.493 1.00 88.50 567 ARG A N 1
ATOM 4607 C CA . ARG A 1 567 ? 2.678 0.843 17.469 1.00 88.50 567 ARG A CA 1
ATOM 4608 C C . ARG A 1 567 ? 1.400 0.511 16.702 1.00 88.50 567 ARG A C 1
ATOM 4610 O O . ARG A 1 567 ? 1.460 -0.311 15.788 1.00 88.50 567 ARG A O 1
ATOM 4617 N N . SER A 1 568 ? 0.325 1.247 16.973 1.00 90.69 568 SER A N 1
ATOM 4618 C CA . SER A 1 568 ? -1.044 0.950 16.542 1.00 90.69 568 SER A CA 1
ATOM 4619 C C . SER A 1 568 ? -1.419 1.406 15.131 1.00 90.69 568 SER A C 1
ATOM 4621 O O . SER A 1 568 ? -2.394 0.906 14.571 1.00 90.69 568 SER A O 1
ATOM 4623 N N . VAL A 1 569 ? -0.687 2.337 14.505 1.00 91.50 569 VAL A N 1
ATOM 4624 C CA . VAL A 1 569 ? -0.920 2.658 13.084 1.00 91.50 569 VAL A CA 1
ATOM 4625 C C . VAL A 1 569 ? -0.272 1.581 12.215 1.00 91.50 569 VAL A C 1
ATOM 4627 O O . VAL A 1 569 ? 0.954 1.421 12.188 1.00 91.50 569 VAL A O 1
ATOM 4630 N N . LEU A 1 570 ? -1.104 0.814 11.516 1.00 87.94 570 LEU A N 1
ATOM 4631 C CA . LEU A 1 570 ? -0.678 -0.310 10.693 1.00 87.94 570 LEU A CA 1
ATOM 4632 C C . LEU A 1 570 ? -0.273 0.148 9.289 1.00 87.94 570 LEU A C 1
ATOM 4634 O O . LEU A 1 570 ? -0.728 1.167 8.767 1.00 87.94 570 LEU A O 1
ATOM 4638 N N . ILE A 1 571 ? 0.598 -0.639 8.659 1.00 80.56 571 ILE A N 1
ATOM 4639 C CA . ILE A 1 571 ? 0.867 -0.518 7.228 1.00 80.56 571 ILE A CA 1
ATOM 4640 C C . ILE A 1 571 ? -0.170 -1.379 6.522 1.00 80.56 571 ILE A C 1
ATOM 4642 O O . ILE A 1 571 ? -0.078 -2.600 6.591 1.00 80.56 571 ILE A O 1
ATOM 4646 N N . ASP A 1 572 ? -1.128 -0.751 5.848 1.00 73.62 572 ASP A N 1
ATOM 4647 C CA . ASP A 1 572 ? -2.169 -1.479 5.130 1.00 73.62 572 ASP A CA 1
ATOM 4648 C C . ASP A 1 572 ? -1.583 -2.308 3.967 1.00 73.62 572 ASP A C 1
ATOM 4650 O O . ASP A 1 572 ? -1.074 -1.731 2.991 1.00 73.62 572 ASP A O 1
ATOM 4654 N N . PRO A 1 573 ? -1.648 -3.653 4.039 1.00 63.41 573 PRO A N 1
ATOM 4655 C CA . PRO A 1 573 ? -1.129 -4.522 2.996 1.00 63.41 573 PRO A CA 1
ATOM 4656 C C . PRO A 1 573 ? -1.859 -4.346 1.665 1.00 63.41 573 PRO A C 1
ATOM 4658 O O . PRO A 1 573 ? -1.233 -4.487 0.620 1.00 63.41 573 PRO A O 1
ATOM 4661 N N . MET A 1 574 ? -3.149 -4.005 1.647 1.00 61.53 574 MET A N 1
ATOM 4662 C CA . MET A 1 574 ? -3.875 -3.897 0.383 1.00 61.53 574 MET A CA 1
ATOM 4663 C C . MET A 1 574 ? -3.383 -2.714 -0.442 1.00 61.53 574 MET A C 1
ATOM 4665 O O . MET A 1 574 ? -2.958 -2.885 -1.585 1.00 61.53 574 MET A O 1
ATOM 4669 N N . HIS A 1 575 ? -3.372 -1.523 0.150 1.00 59.94 575 HIS A N 1
ATOM 4670 C CA . HIS A 1 575 ? -2.922 -0.327 -0.551 1.00 59.94 575 HIS A CA 1
ATOM 4671 C C . HIS A 1 575 ? -1.406 -0.314 -0.789 1.00 59.94 575 HIS A C 1
ATOM 4673 O O . HIS A 1 575 ? -0.959 0.230 -1.796 1.00 59.94 575 HIS A O 1
ATOM 4679 N N . ASN A 1 576 ? -0.602 -0.913 0.097 1.00 60.72 576 ASN A N 1
ATOM 4680 C CA . ASN A 1 576 ? 0.857 -0.887 -0.035 1.00 60.72 576 ASN A CA 1
ATOM 4681 C C . ASN A 1 576 ? 1.417 -2.083 -0.826 1.00 60.72 576 ASN A C 1
ATOM 4683 O O . ASN A 1 576 ? 2.211 -1.902 -1.748 1.00 60.72 576 ASN A O 1
ATOM 4687 N N . LEU A 1 577 ? 1.003 -3.308 -0.491 1.00 56.78 577 LEU A N 1
ATOM 4688 C CA . LEU A 1 577 ? 1.492 -4.523 -1.141 1.00 56.78 577 LEU A CA 1
ATOM 4689 C C . LEU A 1 577 ? 0.712 -4.807 -2.423 1.00 56.78 577 LEU A C 1
ATOM 4691 O O . LEU A 1 577 ? 1.334 -4.861 -3.474 1.00 56.78 577 LEU A O 1
ATOM 4695 N N . PHE A 1 578 ? -0.614 -4.947 -2.384 1.00 50.44 578 PHE A N 1
ATOM 4696 C CA . PHE A 1 578 ? -1.358 -5.375 -3.576 1.00 50.44 578 PHE A CA 1
ATOM 4697 C C . PHE A 1 578 ? -1.470 -4.270 -4.626 1.00 50.44 578 PHE A C 1
ATOM 4699 O O . PHE A 1 578 ? -1.038 -4.474 -5.754 1.00 50.44 578 PHE A O 1
ATOM 4706 N N . LEU A 1 579 ? -1.970 -3.090 -4.259 1.00 54.25 579 LEU A N 1
ATOM 4707 C CA . LEU A 1 579 ? -2.117 -1.967 -5.188 1.00 54.25 579 LEU A CA 1
ATOM 4708 C C . LEU A 1 579 ? -0.786 -1.255 -5.413 1.00 54.25 579 LEU A C 1
ATOM 4710 O O . LEU A 1 579 ? -0.357 -1.115 -6.549 1.00 54.25 579 LEU A O 1
ATOM 4714 N N . GLY A 1 580 ? -0.077 -0.882 -4.345 1.00 56.66 580 GLY A N 1
ATOM 4715 C CA . GLY A 1 580 ? 1.195 -0.168 -4.450 1.00 56.66 580 GLY A CA 1
ATOM 4716 C C . GLY A 1 580 ? 2.272 -0.955 -5.197 1.00 56.66 580 GLY A C 1
ATOM 4717 O O . GLY A 1 580 ? 2.954 -0.391 -6.054 1.00 56.66 580 GLY A O 1
ATOM 4718 N N . THR A 1 581 ? 2.413 -2.262 -4.939 1.00 59.03 581 THR A N 1
ATOM 4719 C CA . THR A 1 581 ? 3.377 -3.083 -5.691 1.00 59.03 581 THR A CA 1
ATOM 4720 C C . THR A 1 581 ? 2.892 -3.348 -7.106 1.00 59.03 581 THR A C 1
ATOM 4722 O O . THR A 1 581 ? 3.719 -3.277 -8.010 1.00 59.03 581 THR A O 1
ATOM 4725 N N . ALA A 1 582 ? 1.596 -3.594 -7.336 1.00 49.94 582 ALA A N 1
ATOM 4726 C CA . ALA A 1 582 ? 1.072 -3.763 -8.691 1.00 49.94 582 ALA A CA 1
ATOM 4727 C C . ALA A 1 582 ? 1.247 -2.488 -9.522 1.00 49.94 582 ALA A C 1
ATOM 4729 O O . ALA A 1 582 ? 1.854 -2.557 -10.583 1.00 49.94 582 ALA A O 1
ATOM 4730 N N . ASP A 1 583 ? 0.842 -1.322 -9.020 1.00 47.16 583 ASP A N 1
ATOM 4731 C CA . ASP A 1 583 ? 1.053 -0.023 -9.665 1.00 47.16 583 ASP A CA 1
ATOM 4732 C C . ASP A 1 583 ? 2.533 0.228 -9.911 1.00 47.16 583 ASP A C 1
ATOM 4734 O O . ASP A 1 583 ? 2.928 0.695 -10.977 1.00 47.16 583 ASP A O 1
ATOM 4738 N N . ARG A 1 584 ? 3.390 -0.125 -8.950 1.00 53.88 584 ARG A N 1
ATOM 4739 C CA . ARG A 1 584 ? 4.831 0.007 -9.119 1.00 53.88 584 ARG A CA 1
ATOM 4740 C C . ARG A 1 584 ? 5.368 -0.930 -10.194 1.00 53.88 584 ARG A C 1
ATOM 4742 O O . ARG A 1 584 ? 6.217 -0.518 -10.979 1.00 53.88 584 ARG A O 1
ATOM 4749 N N . MET A 1 585 ? 4.901 -2.172 -10.232 1.00 52.50 585 MET A N 1
ATOM 4750 C CA . MET A 1 585 ? 5.256 -3.159 -11.247 1.00 52.50 585 MET A CA 1
ATOM 4751 C C . MET A 1 585 ? 4.740 -2.740 -12.622 1.00 52.50 585 MET A C 1
ATOM 4753 O O . MET A 1 585 ? 5.481 -2.869 -13.589 1.00 52.50 585 MET A O 1
ATOM 4757 N N . VAL A 1 586 ? 3.540 -2.163 -12.706 1.00 46.75 586 VAL A N 1
ATOM 4758 C CA . VAL A 1 586 ? 2.953 -1.607 -13.927 1.00 46.75 586 VAL A CA 1
ATOM 4759 C C . VAL A 1 586 ? 3.717 -0.368 -14.373 1.00 46.75 586 VAL A C 1
ATOM 4761 O O . VAL A 1 586 ? 4.071 -0.300 -15.533 1.00 46.75 586 VAL A O 1
ATOM 4764 N N . GLN A 1 587 ? 4.094 0.557 -13.487 1.00 48.31 587 GLN A N 1
ATOM 4765 C CA . GLN A 1 587 ? 4.958 1.699 -13.827 1.00 48.31 587 GLN A CA 1
ATOM 4766 C C . GLN A 1 587 ? 6.341 1.251 -14.317 1.00 48.31 587 GLN A C 1
ATOM 4768 O O . GLN A 1 587 ? 6.874 1.812 -15.273 1.00 48.31 587 GLN A O 1
ATOM 4773 N N . LEU A 1 588 ? 6.921 0.229 -13.679 1.00 48.97 588 LEU A N 1
ATOM 4774 C CA . LEU A 1 588 ? 8.173 -0.397 -14.113 1.00 48.97 588 LEU A CA 1
ATOM 4775 C C . LEU A 1 588 ? 8.012 -1.159 -15.439 1.00 48.97 588 LEU A C 1
ATOM 4777 O O . LEU A 1 588 ? 8.976 -1.264 -16.194 1.00 48.97 588 LEU A O 1
ATOM 4781 N N . ALA A 1 589 ? 6.821 -1.682 -15.734 1.00 43.56 589 ALA A N 1
ATOM 4782 C CA . ALA A 1 589 ? 6.491 -2.315 -17.009 1.00 43.56 589 ALA A CA 1
ATOM 4783 C C . ALA A 1 589 ? 6.171 -1.278 -18.104 1.00 43.56 589 ALA A C 1
ATOM 4785 O O . ALA A 1 589 ? 6.507 -1.482 -19.270 1.00 43.56 589 ALA A O 1
ATOM 4786 N N . ASP A 1 590 ? 5.582 -0.138 -17.737 1.00 41.88 590 ASP A N 1
ATOM 4787 C CA . ASP A 1 590 ? 5.234 0.962 -18.634 1.00 41.88 590 ASP A CA 1
ATOM 4788 C C . ASP A 1 590 ? 6.446 1.791 -19.039 1.00 41.88 590 ASP A C 1
ATOM 4790 O O . ASP A 1 590 ? 6.507 2.343 -20.146 1.00 41.88 590 ASP A O 1
ATOM 4794 N N . GLY A 1 591 ? 7.437 1.817 -18.158 1.00 41.56 591 GLY A N 1
ATOM 4795 C CA . GLY A 1 591 ? 8.768 2.299 -18.403 1.00 41.56 591 GLY A CA 1
ATOM 4796 C C . GLY A 1 591 ? 9.738 1.341 -17.757 1.00 41.56 591 GLY A C 1
ATOM 4797 O O . GLY A 1 591 ? 10.083 1.488 -16.589 1.00 41.56 591 GLY A O 1
ATOM 4798 N N . ILE A 1 592 ? 10.275 0.442 -18.566 1.00 44.28 592 ILE A N 1
ATOM 4799 C CA . ILE A 1 592 ? 11.563 -0.150 -18.271 1.00 44.28 592 ILE A CA 1
ATOM 4800 C C . ILE A 1 592 ? 12.527 1.026 -18.147 1.00 44.28 592 ILE A C 1
ATOM 4802 O O . ILE A 1 592 ? 12.848 1.701 -19.131 1.00 44.28 592 ILE A O 1
ATOM 4806 N N . VAL A 1 593 ? 12.816 1.352 -16.895 1.00 35.78 593 VAL A N 1
ATOM 4807 C CA . VAL A 1 593 ? 13.933 2.097 -16.331 1.00 35.78 593 VAL A CA 1
ATOM 4808 C C . VAL A 1 593 ? 13.664 2.270 -14.844 1.00 35.78 593 VAL A C 1
ATOM 4810 O O . VAL A 1 593 ? 12.534 2.467 -14.400 1.00 35.78 593 VAL A O 1
ATOM 4813 N N . LEU A 1 594 ? 14.746 2.163 -14.079 1.00 34.00 594 LEU A N 1
ATOM 4814 C CA . LEU A 1 594 ? 14.825 2.526 -12.669 1.00 34.00 594 LEU A CA 1
ATOM 4815 C C . LEU A 1 594 ? 14.159 3.891 -12.408 1.00 34.00 594 LEU A C 1
ATOM 4817 O O . LEU A 1 594 ? 14.267 4.788 -13.235 1.00 34.00 594 LEU A O 1
ATOM 4821 N N . PRO A 1 595 ? 13.506 4.100 -11.254 1.00 31.03 595 PRO A N 1
ATOM 4822 C CA . PRO A 1 595 ? 12.899 5.393 -10.948 1.00 31.03 595 PRO A CA 1
ATOM 4823 C C . PRO A 1 595 ? 13.908 6.550 -11.084 1.00 31.03 595 PRO A C 1
ATOM 4825 O O . PRO A 1 595 ? 14.971 6.490 -10.457 1.00 31.03 595 PRO A O 1
ATOM 4828 N N . PRO A 1 596 ? 13.567 7.637 -11.800 1.00 35.41 596 PRO A N 1
ATOM 4829 C CA . PRO A 1 596 ? 14.241 8.913 -11.623 1.00 35.41 596 PRO A CA 1
ATOM 4830 C C . PRO A 1 596 ? 13.890 9.417 -10.217 1.00 35.41 596 PRO A C 1
ATOM 4832 O O . PRO A 1 596 ? 12.728 9.667 -9.907 1.00 35.41 596 PRO A O 1
ATOM 4835 N N . GLY A 1 597 ? 14.885 9.472 -9.329 1.00 35.44 597 GLY A N 1
ATOM 4836 C CA . GLY A 1 597 ? 14.682 9.894 -7.935 1.00 35.44 597 GLY A CA 1
ATOM 4837 C C . GLY A 1 597 ? 15.668 9.342 -6.903 1.00 35.44 597 GLY A C 1
ATOM 4838 O O . GLY A 1 597 ? 15.560 9.675 -5.728 1.00 35.44 597 GLY A O 1
ATOM 4839 N N . VAL A 1 598 ? 16.652 8.533 -7.307 1.00 35.62 598 VAL A N 1
ATOM 4840 C CA . VAL A 1 598 ? 17.634 7.922 -6.392 1.00 35.62 598 VAL A CA 1
ATOM 4841 C C . VAL A 1 598 ? 19.067 8.525 -6.441 1.00 35.62 598 VAL A C 1
ATOM 4843 O O . VAL A 1 598 ? 20.010 7.840 -6.055 1.00 35.62 598 VAL A O 1
ATOM 4846 N N . PRO A 1 599 ? 19.325 9.807 -6.803 1.00 33.56 599 PRO A N 1
ATOM 4847 C CA . PRO A 1 599 ? 20.647 10.397 -6.537 1.00 33.56 599 PRO A CA 1
ATOM 4848 C C . PRO A 1 599 ? 21.021 10.415 -5.042 1.00 33.56 599 PRO A C 1
ATOM 4850 O O . PRO A 1 599 ? 22.198 10.406 -4.697 1.00 33.56 599 PRO A O 1
ATOM 4853 N N . SER A 1 600 ? 20.040 10.420 -4.130 1.00 32.59 600 SER A N 1
ATOM 4854 C CA . SER A 1 600 ? 20.274 10.506 -2.680 1.00 32.59 600 SER A CA 1
ATOM 4855 C C . SER A 1 600 ? 20.661 9.176 -2.021 1.00 32.59 600 SER A C 1
ATOM 4857 O O . SER A 1 600 ? 21.338 9.191 -0.991 1.00 32.59 600 SER A O 1
ATOM 4859 N N . LEU A 1 601 ? 20.281 8.031 -2.603 1.00 30.78 601 LEU A N 1
ATOM 4860 C CA . LEU A 1 601 ? 20.685 6.716 -2.095 1.00 30.78 601 LEU A CA 1
ATOM 4861 C C . LEU A 1 601 ? 22.069 6.329 -2.621 1.00 30.78 601 LEU A C 1
ATOM 4863 O O . LEU A 1 601 ? 22.859 5.817 -1.839 1.00 30.78 601 LEU A O 1
ATOM 4867 N N . ASN A 1 602 ? 22.410 6.676 -3.871 1.00 30.56 602 ASN A N 1
ATOM 4868 C CA . ASN A 1 602 ? 23.778 6.514 -4.381 1.00 30.56 602 ASN A CA 1
ATOM 4869 C C . ASN A 1 602 ? 24.777 7.324 -3.543 1.00 30.56 602 ASN A C 1
ATOM 4871 O O . ASN A 1 602 ? 25.759 6.764 -3.069 1.00 30.56 602 ASN A O 1
ATOM 4875 N N . ARG A 1 603 ? 24.444 8.575 -3.191 1.00 35.31 603 ARG A N 1
ATOM 4876 C CA . ARG A 1 603 ? 25.285 9.409 -2.310 1.00 35.31 603 ARG A CA 1
ATOM 4877 C C . ARG A 1 603 ? 25.398 8.879 -0.870 1.00 35.31 603 ARG A C 1
ATOM 4879 O O . ARG A 1 603 ? 26.376 9.158 -0.182 1.00 35.31 603 ARG A O 1
ATOM 4886 N N . LYS A 1 604 ? 24.397 8.132 -0.381 1.00 31.11 604 LYS A N 1
ATOM 4887 C CA . LYS A 1 604 ? 24.428 7.468 0.940 1.00 31.11 604 LYS A CA 1
ATOM 4888 C C . LYS A 1 604 ? 25.163 6.127 0.912 1.00 31.11 604 LYS A C 1
ATOM 4890 O O . LYS A 1 604 ? 25.700 5.743 1.944 1.00 31.11 604 LYS A O 1
ATOM 4895 N N . ILE A 1 605 ? 25.193 5.441 -0.230 1.00 33.06 605 ILE A N 1
ATOM 4896 C CA . ILE A 1 605 ? 25.953 4.203 -0.439 1.00 33.06 605 ILE A CA 1
ATOM 4897 C C . ILE A 1 605 ? 27.442 4.535 -0.614 1.00 33.06 605 ILE A C 1
ATOM 4899 O O . ILE A 1 605 ? 28.262 3.949 0.084 1.00 33.06 605 ILE A O 1
ATOM 4903 N N . GLU A 1 606 ? 27.783 5.557 -1.405 1.00 33.62 606 GLU A N 1
ATOM 4904 C CA . GLU A 1 606 ? 29.159 6.073 -1.538 1.00 33.62 606 GLU A CA 1
ATOM 4905 C C . GLU A 1 606 ? 29.742 6.534 -0.193 1.00 33.62 606 GLU A C 1
ATOM 4907 O O . GLU A 1 606 ? 30.896 6.260 0.112 1.00 33.62 606 GLU A O 1
ATOM 4912 N N . ARG A 1 607 ? 28.930 7.166 0.668 1.00 36.78 607 ARG A N 1
ATOM 4913 C CA . ARG A 1 607 ? 29.373 7.617 2.001 1.00 36.78 607 ARG A CA 1
ATOM 4914 C C . ARG A 1 607 ? 29.459 6.518 3.065 1.00 36.78 607 ARG A C 1
ATOM 4916 O O . ARG A 1 607 ? 30.125 6.735 4.070 1.00 36.78 607 ARG A O 1
ATOM 4923 N N . LYS A 1 608 ? 28.771 5.379 2.904 1.00 31.20 608 LYS A N 1
ATOM 4924 C CA . LYS A 1 608 ? 28.757 4.294 3.912 1.00 31.20 608 LYS A CA 1
ATOM 4925 C C . LYS A 1 608 ? 29.721 3.144 3.619 1.00 31.20 608 LYS A C 1
ATOM 4927 O O . LYS A 1 608 ? 29.977 2.362 4.527 1.00 31.20 608 LYS A O 1
ATOM 4932 N N . PHE A 1 609 ? 30.260 3.050 2.404 1.00 30.02 609 PHE A N 1
ATOM 4933 C CA . PHE A 1 609 ? 31.154 1.966 1.976 1.00 30.02 609 PHE A CA 1
ATOM 4934 C C . PHE A 1 609 ? 32.529 2.485 1.517 1.00 30.02 609 PHE A C 1
ATOM 4936 O O . PHE A 1 609 ? 33.083 2.019 0.526 1.00 30.02 609 PHE A O 1
ATOM 4943 N N . GLY A 1 610 ? 33.099 3.441 2.260 1.00 30.27 610 GLY A N 1
ATOM 4944 C CA . GLY A 1 610 ? 34.416 4.053 2.008 1.00 30.27 610 GLY A CA 1
ATOM 4945 C C . GLY A 1 610 ? 35.637 3.141 2.220 1.00 30.27 610 GLY A C 1
ATOM 4946 O O . GLY A 1 610 ? 36.720 3.638 2.487 1.00 30.27 610 GLY A O 1
ATOM 4947 N N . PHE A 1 611 ? 35.474 1.821 2.131 1.00 30.16 611 PHE A N 1
ATOM 4948 C CA . PHE A 1 611 ? 36.545 0.822 2.266 1.00 30.16 611 PHE A CA 1
ATOM 4949 C C . PHE A 1 611 ? 36.805 0.049 0.962 1.00 30.16 611 PHE A C 1
ATOM 4951 O O . PHE A 1 611 ? 37.564 -0.912 0.953 1.00 30.16 611 PHE A O 1
ATOM 4958 N N . MET A 1 612 ? 36.203 0.479 -0.154 1.00 26.38 612 MET A N 1
ATOM 4959 C CA . MET A 1 612 ? 36.514 -0.025 -1.501 1.00 26.38 612 MET A CA 1
ATOM 4960 C C . MET A 1 612 ? 37.267 0.995 -2.373 1.00 26.38 612 MET A C 1
ATOM 4962 O O . MET A 1 612 ? 37.249 0.883 -3.594 1.00 26.38 612 MET A O 1
ATOM 4966 N N . SER A 1 613 ? 37.938 1.980 -1.769 1.00 37.00 613 SER A N 1
ATOM 4967 C CA . SER A 1 613 ? 39.004 2.731 -2.440 1.00 37.00 613 SER A CA 1
ATOM 4968 C C . SER A 1 613 ? 40.354 2.124 -2.058 1.00 37.00 613 SER A C 1
ATOM 4970 O O . SER A 1 613 ? 40.873 2.416 -0.981 1.00 37.00 613 SER A O 1
ATOM 4972 N N . ALA A 1 614 ? 40.904 1.274 -2.924 1.00 23.77 614 ALA A N 1
ATOM 4973 C CA . ALA A 1 614 ? 42.326 0.945 -2.923 1.00 23.77 614 ALA A CA 1
ATOM 4974 C C . ALA A 1 614 ? 42.764 0.442 -4.310 1.00 23.77 614 ALA A C 1
ATOM 4976 O O . ALA A 1 614 ? 42.239 -0.574 -4.762 1.00 23.77 614 ALA A O 1
ATOM 4977 N N . ALA A 1 615 ? 43.745 1.163 -4.875 1.00 24.50 615 ALA A N 1
ATOM 4978 C CA . ALA A 1 615 ? 44.663 0.839 -5.979 1.00 24.50 615 ALA A CA 1
ATOM 4979 C C . ALA A 1 615 ? 44.036 0.591 -7.368 1.00 24.50 615 ALA A C 1
ATOM 4981 O O . ALA A 1 615 ? 43.234 -0.322 -7.535 1.00 24.50 615 ALA A O 1
ATOM 4982 N N . ASP A 1 616 ? 44.352 1.323 -8.435 1.00 27.83 616 ASP A N 1
ATOM 4983 C CA . ASP A 1 616 ? 45.210 2.491 -8.700 1.00 27.83 616 ASP A CA 1
ATOM 4984 C C . ASP A 1 616 ? 44.537 3.310 -9.815 1.00 27.83 616 ASP A C 1
ATOM 4986 O O . ASP A 1 616 ? 43.848 2.681 -10.660 1.00 27.83 616 ASP A O 1
#

Secondary structure (DSSP, 8-state):
----HHHHHHHHHHHS-GGGTT--EEEEEEEEE-EE--TTS-GGGGEETTTTEEEEEEEEEEETT--EEEEPPPEETTT--HHHHHHHTTGGGT--TT--EE--GGGHHHHHHHHHHHHTTT----GGGEE------TT----HHHHHHHHHHHHHHHHHHHHHHHHHHHBGGG-TTT---EES-HHHHHHHHHHHHHHHHHHHHHHHTT----GGGGGGGSTTB---SS--------S-THHHHHHHHHHHHHHHHHTTS---------GGGTHHHHHHHHHHHHHHTTTSTT-------------B--SB-TTTTT-B---B-EE--SSSS-PEES---EE--HHHHHHHHHTSTTHHHHTTGGGG----TT---SGGGSTHHHHPBPTTTSSBGGGSTTEEEEEEEEEEE-SSTTS--EEEEEEEETTS-HHHHTSGGGEEEEEEE--SSPPPTTTHHHHHHHHHHHHHHHHT-EEE--SS-TT-EEEEEEEEEE---HHHHHHHTTB--TTSTT--GGG-SSHHHHHHHHHH--SHHHHHHHHHHHSB---GGGG-TT--HHHHB---HIIIIIIHHHHHHHHHHHS-S--TT-HHHHHHHHHH-TT-----

Solvent-accessible surface area (backbone atoms only — not comparable to full-atom values): 35611 Å² total; per-residue (Å²): 136,91,77,46,72,69,56,28,49,54,45,6,59,69,71,40,56,86,96,42,31,67,41,22,31,38,46,53,71,45,78,41,44,46,44,76,74,54,89,87,65,64,69,74,45,24,37,20,83,91,72,76,38,43,20,35,32,34,41,40,28,26,35,69,83,72,38,71,57,36,71,49,80,62,41,40,31,56,80,45,48,71,44,60,48,53,59,70,63,44,52,68,82,58,59,55,82,86,45,14,36,35,38,60,63,76,44,58,85,42,46,64,58,49,34,53,60,19,47,80,70,78,38,82,61,57,72,84,36,53,44,57,59,83,82,67,60,99,88,50,81,75,53,74,67,52,45,52,51,36,58,62,50,48,55,59,55,51,53,56,56,49,52,53,50,53,46,19,62,34,29,36,56,57,13,71,89,69,38,72,29,69,42,78,47,72,69,59,52,46,52,53,52,50,48,51,51,49,53,51,41,50,50,54,50,33,64,75,67,69,54,91,74,57,72,84,83,43,61,71,72,40,83,55,26,68,81,79,88,56,93,67,75,77,79,74,84,70,94,64,74,74,65,61,55,57,56,51,56,57,50,58,57,52,54,63,69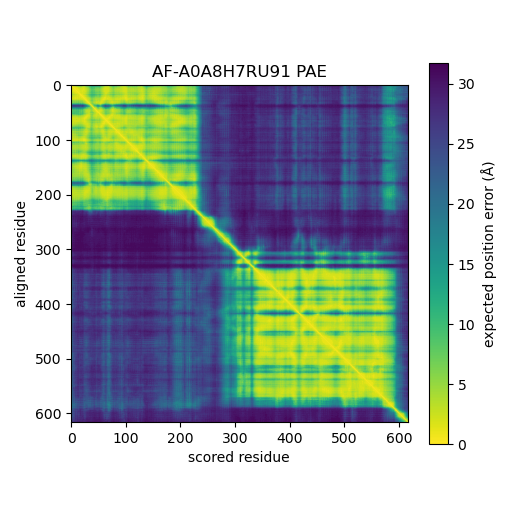,60,74,76,68,83,87,85,89,84,86,94,74,76,65,84,71,48,67,70,50,51,56,52,50,48,51,59,44,37,64,67,38,52,76,43,76,84,60,76,79,66,77,74,75,78,70,76,79,66,58,44,37,78,54,63,21,71,87,50,91,69,40,61,50,57,47,71,39,43,44,87,57,82,96,52,99,69,54,49,61,79,73,75,77,56,65,45,64,59,66,62,55,49,35,58,50,37,50,35,82,68,38,69,59,42,48,50,50,59,81,72,57,82,86,53,92,97,55,77,88,53,73,76,65,37,69,76,56,58,68,48,57,29,90,89,77,71,42,41,36,69,73,43,70,66,41,39,42,27,35,41,34,44,53,74,45,61,89,43,98,80,73,33,22,33,32,44,35,34,35,30,44,62,38,32,52,83,90,50,23,78,37,50,82,47,43,43,72,38,30,44,46,61,55,54,53,77,68,50,70,68,56,47,36,70,68,42,39,66,57,48,55,44,41,59,47,21,58,75,44,41,74,42,45,27,57,92,39,69,91,40,42,65,33,28,29,44,72,58,34,35,52,19,47,68,73,44,41,20,40,60,55,13,37,43,53,80,88,44,97,42,36,61,60,81,75,51,70,64,53,69,60,45,16,49,54,34,63,70,40,73,43,72,67,56,32,52,48,45,29,65,76,54,18,29,37,54,31,52,59,74,70,42,91,87,50,52,56,61,76,26,49,48,82,36,55,57,56,50,52,58,47,40,42,45,52,48,49,48,51,41,64,76,36,52,50,80,75,92,81,52,73,66,54,54,57,51,48,61,70,71,54,77,80,76,80,75,88,133

Foldseek 3Di:
DQDDLVCQLVLLCVPAPPVRSQAFKEKDKDKFAADEDDDDDDLQQQQAPVLRHGTKMKMFMATSLRQTLDIFQIGHRNVDDPQNSVVVLLCLQFDDQSHAYEYEPVNVVNVVVSQVVNVVVVHHHDPRSYDYQDDDPPPDDDDPVSVVVNVSSVVSVVSVVVVLVVLLFLAVCRPRVRHPHHDHDSVVVRLVSLVSSVLVNVVSVCVVVVPDDDPVSCQSVDGNDYDDPDPPPPCPDPDDPPVVVVVVVVVVVVVVVVVPPDDDDDDDDDDPVVVVLVVVLCVVCCQQCVVVVPDDLPPPPDPDDPQFAQDQDLPPDRHGPRHGQFDDDPPDPDTHGPDDWRFDQVVVLVLVQQADPCSQVQLCCLVVPDADPPDDPAPSNDPLQFPFAQPVPRGGQSVPRQEWAKEWEKDWDDSDPPQAIKMWIKIWTRSGPPVPGPRSSRIGTGTIGGIRDDDDLVRVQVNCQSVLVSLVDQQVWDWHAGNVRNVTDTHHYHHRAYAYAQVVLCSQLQFAHCPAPPNQLLPFPPQLVLQVCLVVDSDPVSNVVSCNVRRGYHHSCSVRPRDDSNVRYDHHCCVCPVVVVVVVVVVCSVDSDDDPPPPPVVVVVCVPPVPPDDDD